Protein AF-0000000077383092 (afdb_homodimer)

Radius of gyration: 32.09 Å; Cα contacts (8 Å, |Δi|>4): 635; chains: 2; bounding box: 60×98×141 Å

Solvent-accessible surface area (backbone atoms only — not comparable to full-atom values): 26564 Å² total; per-residue (Å²): 141,86,87,83,72,74,81,71,65,68,64,58,60,58,55,51,52,54,52,49,50,50,50,48,47,47,47,49,49,44,48,49,52,49,52,53,34,48,68,41,36,38,68,68,73,51,71,70,57,44,70,64,50,64,29,38,25,9,42,32,81,52,65,64,22,38,16,28,18,28,41,42,88,63,24,45,81,43,61,48,73,47,79,40,66,57,84,70,47,81,44,71,63,53,34,49,50,49,21,50,53,51,54,70,70,46,74,88,43,46,25,35,36,30,66,49,51,73,79,72,60,72,69,80,51,71,90,43,45,65,59,48,51,48,42,42,31,31,48,28,25,33,52,44,54,54,56,63,38,89,79,59,39,47,68,34,30,28,48,62,60,48,60,36,60,73,68,61,40,51,76,76,72,86,54,53,47,52,44,56,59,46,51,56,60,70,44,85,70,64,86,80,50,53,71,66,55,61,74,60,53,59,47,71,48,67,68,46,52,52,53,50,70,69,46,54,71,75,54,35,40,36,35,27,44,6,42,46,48,36,46,45,46,48,52,53,54,51,45,62,76,112,143,87,88,85,73,75,81,73,68,69,64,61,59,56,55,52,53,53,51,50,49,51,50,50,49,47,45,47,47,44,48,48,49,51,52,53,32,47,68,40,35,38,68,70,71,51,70,71,56,44,72,64,50,63,29,37,25,10,41,31,78,51,67,64,21,39,17,28,18,28,40,42,88,62,26,46,80,44,60,50,73,48,80,40,66,58,87,73,48,80,43,71,65,54,34,48,50,49,21,50,54,51,54,69,70,47,74,88,43,45,25,36,38,30,66,48,51,74,78,70,59,72,70,80,51,72,90,44,45,64,59,49,51,49,43,43,31,32,49,28,25,35,51,44,55,52,56,64,38,89,79,58,38,48,68,32,31,29,49,64,60,50,60,37,61,73,69,60,43,55,86,90,72,82,67,56,48,55,44,56,59,47,52,57,61,70,45,87,69,64,86,79,50,52,70,65,55,62,74,58,54,58,48,71,49,68,68,47,55,52,53,50,69,70,45,54,70,75,53,35,40,36,34,27,44,5,43,47,49,35,48,44,44,48,53,54,55,50,43,62,76,114

pLDDT: mean 81.03, std 20.82, range [25.39, 98.75]

Sequence (484 aa):
MLNCWCQLRRIHRTTQILNSEAAAKKKDTNTKKRNISNRLIFPVLTVPQKENVKSITAVDLRPIGMSWCKLEDGRVTNWNYESINIRALNDHMAILEKARSLVEKLPKSDAYVEEDRTLINKMTNPLYLGIYSRKIQVHSSVLTLICNQNPEPHYVFMKPLVVQQLYKIQVGGERSTTQKIVSQFLEEDDSRLSEIVRKTKPCFDECLVENYLKQKHEVRETMSTALLVALTFSNEILGDNSMLNCWCQLRRIHRTTQILNSEAAAKKKDTNTKKRNISNRLIFPVLTVPQKENVKSITAVDLRPIGMSWCKLEDGRVTNWNYESINIRALNDHMAILEKARSLVEKLPKSDAYVEEDRTLINKMTNPLYLGIYSRKIQVHSSVLTLICNQNPEPHYVFMKPLVVQQLYKIQVGGERSTTQKIVSQFLEEDDSRLSEIVRKTKPCFDECLVENYLKQKHEVRETMSTALLVALTFSNEILGDNS

Secondary structure (DSSP, 8-state):
-----GGGTTHHHHHHHHHHHHHHHHHHHHHHHHHHHHTTEES---HHHHHT--EEEEEEEETTEEEEEEEETTEEEEEEEEE--GGG--SHHHHHHHHHHHHHHSPP-SEEEEE--TTTT----GGGHHHHHHHHHHHHHHHHHHHTSSSPPEEEEEPTTHHHHHTT--SSSS---HHHHHHHHH-S-GGG--HHHHHHPPEE-HHHHHHHHHS-HHHHHHHHHHHHHHHHIIIIIIGGG-/-----GGGGGHHHHHHHHHHHHHHHHHHHHHHHHHHHHHTEES---HHHHHT--EEEEEEEETTEEEEEEEETTEEEEEEEEE--GGG--SHHHHHHHHHHHHHHSPP-SEEEEE--TTTT----GGGHHHHHHHHHHHHHHHHHHHTSSSPPEEEEEPTTHHHHHTT--SSSS---HHHHHHHHH-S-GGG--HHHHHHPPEE-HHHHHHHHHS-HHHHHHHHHHHHHHHHIIIIIIGGG-

Foldseek 3Di:
DDDPPPDPPPVPVVVVVVVVVCVVVLVVVLVVLQVVLQVFKPPGDDLVLLVPWFKEKEWFFDLQWIWIWIDGPLATPDTDIDGDPLVVQPDLVSLLVVLVVVLVPGDDGQEYEYEDCVVVPPPPDPVCVSSVVSSVSSVVSNVVVQCPDVVGHHYMYGYPCLLCVQQVQPCPDPRNALLNLVVQLVDPDCPPDDPSSVVQRGHYDPVNVVNLVPDDPVRNRRSSNNVSRRSCCCCSNSVSPD/DDDPPPDPPPPPVVVVVVVVVVVVVLVVVLVVLQVVLQVFKPPGDDLVLLVPWFKEKEWFFDLQWIWIWIDGPLATPDTDIDGDPLVPQPDLVSLLVVLVVVLVPTDDGQEYEYEDCVVVPPPPDPVCVSSVVSSVSSVVSNVVVQCPDVVGHHYMYGYPCLLCVQQVQDDDPPRPALLVLVVQLVDPDCPPDDPSSVVQRGHYDPVNVVVLVPDDPVRNRRSSNNVSRRSCCCCSNSVSPD

InterPro domains:
  IPR039150 Transcription elongation factor, mitochondrial [PTHR21053] (14-237)

Nearest PDB structures (foldseek):
  5ola-assembly2_C  TM=8.043E-01  e=2.186E-11  Homo sapiens
  3r1x-assembly1_A  TM=5.993E-01  e=1.971E+00  Klebsiella pneumoniae subsp. pneumoniae MGH 78578
  5fow-assembly2_C  TM=3.623E-01  e=5.519E-01  Pyrococcus furiosus DSM 3638
  4b3d-assembly1_A  TM=4.049E-01  e=2.213E+00  Pyrococcus furiosus
  5quu-assembly1_A  TM=3.510E-01  e=1.860E+00  Pyrococcus furiosus

Structure (mmCIF, N/CA/C/O backbone):
data_AF-0000000077383092-model_v1
#
loop_
_entity.id
_entity.type
_entity.pdbx_description
1 polymer 'Uncharacterized protein'
#
loop_
_atom_site.group_PDB
_atom_site.id
_atom_site.type_symbol
_atom_site.label_atom_id
_atom_site.label_alt_id
_atom_site.label_comp_id
_atom_site.label_asym_id
_atom_site.label_entity_id
_atom_site.label_seq_id
_atom_site.pdbx_PDB_ins_code
_atom_site.Cartn_x
_atom_site.Cartn_y
_atom_site.Cartn_z
_atom_site.occupancy
_atom_site.B_iso_or_equiv
_atom_site.auth_seq_id
_atom_site.auth_comp_id
_atom_site.auth_asym_id
_atom_site.auth_atom_id
_atom_site.pdbx_PDB_model_num
ATOM 1 N N . MET A 1 1 ? 38.312 -51.562 -64.188 1 26.77 1 MET A N 1
ATOM 2 C CA . MET A 1 1 ? 38.188 -51.219 -62.75 1 26.77 1 MET A CA 1
ATOM 3 C C . MET A 1 1 ? 38.188 -49.688 -62.562 1 26.77 1 MET A C 1
ATOM 5 O O . MET A 1 1 ? 39.25 -49.094 -62.5 1 26.77 1 MET A O 1
ATOM 9 N N . LEU A 1 2 ? 37.156 -48.906 -63.188 1 29.28 2 LEU A N 1
ATOM 10 C CA . LEU A 1 2 ? 36.938 -47.469 -63.406 1 29.28 2 LEU A CA 1
ATOM 11 C C . LEU A 1 2 ? 36.625 -46.75 -62.094 1 29.28 2 LEU A C 1
ATOM 13 O O . LEU A 1 2 ? 36 -47.344 -61.219 1 29.28 2 LEU A O 1
ATOM 17 N N . ASN A 1 3 ? 37.25 -45.469 -61.781 1 27.47 3 ASN A N 1
ATOM 18 C CA . ASN A 1 3 ? 37.5 -44.469 -60.719 1 27.47 3 ASN A CA 1
ATOM 19 C C . ASN A 1 3 ? 36.219 -43.75 -60.312 1 27.47 3 ASN A C 1
ATOM 21 O O . ASN A 1 3 ? 35.719 -42.938 -61.094 1 27.47 3 ASN A O 1
ATOM 25 N N . CYS A 1 4 ? 35.188 -44.312 -59.594 1 27.47 4 CYS A N 1
ATOM 26 C CA . CYS A 1 4 ? 33.938 -43.875 -59.031 1 27.47 4 CYS A CA 1
ATOM 27 C C . CYS A 1 4 ? 34.156 -42.875 -57.906 1 27.47 4 CYS A C 1
ATOM 29 O O . CYS A 1 4 ? 33.531 -42.969 -56.844 1 27.47 4 CYS A O 1
ATOM 31 N N . TRP A 1 5 ? 35.312 -42.094 -57.812 1 26.25 5 TRP A N 1
ATOM 32 C CA . TRP A 1 5 ? 35.688 -41.312 -56.656 1 26.25 5 TRP A CA 1
ATOM 33 C C . TRP A 1 5 ? 34.844 -40.031 -56.562 1 26.25 5 TRP A C 1
ATOM 35 O O . TRP A 1 5 ? 34.719 -39.406 -55.5 1 26.25 5 TRP A O 1
ATOM 45 N N . CYS A 1 6 ? 34.281 -39.469 -57.625 1 25.98 6 CYS A N 1
ATOM 46 C CA . CYS A 1 6 ? 34.062 -38 -57.594 1 25.98 6 CYS A CA 1
ATOM 47 C C . CYS A 1 6 ? 32.812 -37.656 -56.781 1 25.98 6 CYS A C 1
ATOM 49 O O . CYS A 1 6 ? 32.562 -36.5 -56.5 1 25.98 6 CYS A O 1
ATOM 51 N N . GLN A 1 7 ? 31.75 -38.438 -56.625 1 28.2 7 GLN A N 1
ATOM 52 C CA . GLN A 1 7 ? 30.469 -37.812 -56.344 1 28.2 7 GLN A CA 1
ATOM 53 C C . GLN A 1 7 ? 30.328 -37.438 -54.875 1 28.2 7 GLN A C 1
ATOM 55 O O . GLN A 1 7 ? 29.219 -37.188 -54.406 1 28.2 7 GLN A O 1
ATOM 60 N N . LEU A 1 8 ? 31.375 -37.5 -54 1 30.17 8 LEU A N 1
ATOM 61 C CA . LEU A 1 8 ? 31.094 -37.375 -52.562 1 30.17 8 LEU A CA 1
ATOM 62 C C . LEU A 1 8 ? 30.984 -35.906 -52.188 1 30.17 8 LEU A C 1
ATOM 64 O O . LEU A 1 8 ? 30.688 -35.562 -51.031 1 30.17 8 LEU A O 1
ATOM 68 N N . ARG A 1 9 ? 31.312 -34.875 -53.031 1 28.14 9 ARG A N 1
ATOM 69 C CA . ARG A 1 9 ? 31.469 -33.531 -52.469 1 28.14 9 ARG A CA 1
ATOM 70 C C . ARG A 1 9 ? 30.109 -32.875 -52.281 1 28.14 9 ARG A C 1
ATOM 72 O O . ARG A 1 9 ? 30.016 -31.797 -51.688 1 28.14 9 ARG A O 1
ATOM 79 N N . ARG A 1 10 ? 29.125 -33.188 -53.062 1 32.41 10 ARG A N 1
ATOM 80 C CA . ARG A 1 10 ? 27.984 -32.281 -53.031 1 32.41 10 ARG A CA 1
ATOM 81 C C . ARG A 1 10 ? 27.172 -32.438 -51.75 1 32.41 10 ARG A C 1
ATOM 83 O O . ARG A 1 10 ? 26.188 -31.75 -51.531 1 32.41 10 ARG A O 1
ATOM 90 N N . ILE A 1 11 ? 27.438 -33.562 -51.094 1 32.38 11 ILE A N 1
ATOM 91 C CA . ILE A 1 11 ? 26.5 -33.812 -50 1 32.38 11 ILE A CA 1
ATOM 92 C C . ILE A 1 11 ? 26.812 -32.844 -48.844 1 32.38 11 ILE A C 1
ATOM 94 O O . ILE A 1 11 ? 25.969 -32.625 -47.969 1 32.38 11 ILE A O 1
ATOM 98 N N . HIS A 1 12 ? 28.016 -32.094 -48.906 1 31.7 12 HIS A N 1
ATOM 99 C CA . HIS A 1 12 ? 28.297 -31.359 -47.688 1 31.7 12 HIS A CA 1
ATOM 100 C C . HIS A 1 12 ? 27.578 -30 -47.688 1 31.7 12 HIS A C 1
ATOM 102 O O . HIS A 1 12 ? 27.391 -29.391 -46.656 1 31.7 12 HIS A O 1
ATOM 108 N N . ARG A 1 13 ? 27.297 -29.391 -48.875 1 38.56 13 ARG A N 1
ATOM 109 C CA . ARG A 1 13 ? 26.734 -28.047 -48.812 1 38.56 13 ARG A CA 1
ATOM 110 C C . ARG A 1 13 ? 25.281 -28.094 -48.344 1 38.56 13 ARG A C 1
ATOM 112 O O . ARG A 1 13 ? 24.75 -27.094 -47.844 1 38.56 13 ARG A O 1
ATOM 119 N N . THR A 1 14 ? 24.625 -29.156 -48.75 1 40.06 14 THR A N 1
ATOM 120 C CA . THR A 1 14 ? 23.219 -29.156 -48.406 1 40.06 14 THR A CA 1
ATOM 121 C C . THR A 1 14 ? 23.062 -29.328 -46.875 1 40.06 14 THR A C 1
ATOM 123 O O . THR A 1 14 ? 22.109 -28.797 -46.312 1 40.06 14 THR A O 1
ATOM 126 N N . THR A 1 15 ? 23.984 -29.984 -46.219 1 42.19 15 THR A N 1
ATOM 127 C CA . THR A 1 15 ? 23.812 -30.109 -44.781 1 42.19 15 THR A CA 1
ATOM 128 C C . THR A 1 15 ? 24.078 -28.797 -44.062 1 42.19 15 THR A C 1
ATOM 130 O O . THR A 1 15 ? 23.484 -28.484 -43.031 1 42.19 15 THR A O 1
ATOM 133 N N . GLN A 1 16 ? 24.969 -27.953 -44.688 1 46.59 16 GLN A N 1
ATOM 134 C CA . GLN A 1 16 ? 25.219 -26.672 -44.031 1 46.59 16 GLN A CA 1
ATOM 135 C C . GLN A 1 16 ? 24.016 -25.734 -44.188 1 46.59 16 GLN A C 1
ATOM 137 O O . GLN A 1 16 ? 23.75 -24.906 -43.312 1 46.59 16 GLN A O 1
ATOM 142 N N . ILE A 1 17 ? 23.375 -25.781 -45.344 1 47.28 17 ILE A N 1
ATOM 143 C CA . ILE A 1 17 ? 22.234 -24.891 -45.5 1 47.28 17 ILE A CA 1
ATOM 144 C C . ILE A 1 17 ? 21.094 -25.312 -44.594 1 47.28 17 ILE A C 1
ATOM 146 O O . ILE A 1 17 ? 20.406 -24.484 -44 1 47.28 17 ILE A O 1
ATOM 150 N N . LEU A 1 18 ? 20.891 -26.641 -44.406 1 45 18 LEU A N 1
ATOM 151 C CA . LEU A 1 18 ? 19.828 -27.078 -43.5 1 45 18 LEU A CA 1
ATOM 152 C C . LEU A 1 18 ? 20.141 -26.703 -42.062 1 45 18 LEU A C 1
ATOM 154 O O . LEU A 1 18 ? 19.25 -26.359 -41.281 1 45 18 LEU A O 1
ATOM 158 N N . ASN A 1 19 ? 21.422 -26.734 -41.688 1 47.66 19 ASN A N 1
ATOM 159 C CA . ASN A 1 19 ? 21.75 -26.344 -40.312 1 47.66 19 ASN A CA 1
ATOM 160 C C . ASN A 1 19 ? 21.641 -24.828 -40.125 1 47.66 19 ASN A C 1
ATOM 162 O O . ASN A 1 19 ? 21.266 -24.359 -39.062 1 47.66 19 ASN A O 1
ATOM 166 N N . SER A 1 20 ? 21.938 -24.062 -41.188 1 51.53 20 SER A N 1
ATOM 167 C CA . SER A 1 20 ? 21.781 -22.609 -41.031 1 51.53 20 SER A CA 1
ATOM 168 C C . SER A 1 20 ? 20.312 -22.203 -41 1 51.53 20 SER A C 1
ATOM 170 O O . SER A 1 20 ? 19.938 -21.266 -40.312 1 51.53 20 SER A O 1
ATOM 172 N N . GLU A 1 21 ? 19.453 -22.812 -41.781 1 49.59 21 GLU A N 1
ATOM 173 C CA . GLU A 1 21 ? 18.016 -22.5 -41.781 1 49.59 21 GLU A CA 1
ATOM 174 C C . GLU A 1 21 ? 17.359 -22.953 -40.469 1 49.59 21 GLU A C 1
ATOM 176 O O . GLU A 1 21 ? 16.469 -22.281 -39.969 1 49.59 21 GLU A O 1
ATOM 181 N N . ALA A 1 22 ? 17.719 -24.094 -39.906 1 47.78 22 ALA A N 1
ATOM 182 C CA . ALA A 1 22 ? 17.234 -24.547 -38.594 1 47.78 22 ALA A CA 1
ATOM 183 C C . ALA A 1 22 ? 17.703 -23.594 -37.5 1 47.78 22 ALA A C 1
ATOM 185 O O . ALA A 1 22 ? 16.953 -23.297 -36.562 1 47.78 22 ALA A O 1
ATOM 186 N N . ALA A 1 23 ? 18.922 -23.172 -37.562 1 48.5 23 ALA A N 1
ATOM 187 C CA . ALA A 1 23 ? 19.391 -22.172 -36.625 1 48.5 23 ALA A CA 1
ATOM 188 C C . ALA A 1 23 ? 18.672 -20.844 -36.812 1 48.5 23 ALA A C 1
ATOM 190 O O . ALA A 1 23 ? 18.359 -20.156 -35.844 1 48.5 23 ALA A O 1
ATOM 191 N N . ALA A 1 24 ? 18.5 -20.453 -38.094 1 45.69 24 ALA A N 1
ATOM 192 C CA . ALA A 1 24 ? 17.781 -19.234 -38.375 1 45.69 24 ALA A CA 1
ATOM 193 C C . ALA A 1 24 ? 16.312 -19.359 -37.969 1 45.69 24 ALA A C 1
ATOM 195 O O . ALA A 1 24 ? 15.727 -18.422 -37.406 1 45.69 24 ALA A O 1
ATOM 196 N N . LYS A 1 25 ? 15.727 -20.422 -38.219 1 47.22 25 LYS A N 1
ATOM 197 C CA . LYS A 1 25 ? 14.359 -20.672 -37.781 1 47.22 25 LYS A CA 1
ATOM 198 C C . LYS A 1 25 ? 14.273 -20.812 -36.281 1 47.22 25 LYS A C 1
ATOM 200 O O . LYS A 1 25 ? 13.281 -20.406 -35.656 1 47.22 25 LYS A O 1
ATOM 205 N N . LYS A 1 26 ? 15.242 -21.547 -35.656 1 44.91 26 LYS A N 1
ATOM 206 C CA . LYS A 1 26 ? 15.305 -21.578 -34.219 1 44.91 26 LYS A CA 1
ATOM 207 C C . LYS A 1 26 ? 15.523 -20.172 -33.625 1 44.91 26 LYS A C 1
ATOM 209 O O . LYS A 1 26 ? 14.961 -19.828 -32.594 1 44.91 26 LYS A O 1
ATOM 214 N N . LYS A 1 27 ? 16.328 -19.469 -34.312 1 51.41 27 LYS A N 1
ATOM 215 C CA . LYS A 1 27 ? 16.531 -18.094 -33.844 1 51.41 27 LYS A CA 1
ATOM 216 C C . LYS A 1 27 ? 15.242 -17.281 -34 1 51.41 27 LYS A C 1
ATOM 218 O O . LYS A 1 27 ? 14.891 -16.5 -33.125 1 51.41 27 LYS A O 1
ATOM 223 N N . ASP A 1 28 ? 14.625 -17.406 -35.094 1 50.09 28 ASP A N 1
ATOM 224 C CA . ASP A 1 28 ? 13.375 -16.688 -35.344 1 50.09 28 ASP A CA 1
ATOM 225 C C . ASP A 1 28 ? 12.266 -17.188 -34.406 1 50.09 28 ASP A C 1
ATOM 227 O O . ASP A 1 28 ? 11.461 -16.375 -33.938 1 50.09 28 ASP A O 1
ATOM 231 N N . THR A 1 29 ? 12.109 -18.453 -34.219 1 47.56 29 THR A N 1
ATOM 232 C CA . THR A 1 29 ? 11.102 -18.984 -33.312 1 47.56 29 THR A CA 1
ATOM 233 C C . THR A 1 29 ? 11.422 -18.609 -31.875 1 47.56 29 THR A C 1
ATOM 235 O O . THR A 1 29 ? 10.523 -18.297 -31.094 1 47.56 29 THR A O 1
ATOM 238 N N . ASN A 1 30 ? 12.641 -18.734 -31.578 1 51.12 30 ASN A N 1
ATOM 239 C CA . ASN A 1 30 ? 13.07 -18.344 -30.234 1 51.12 30 ASN A CA 1
ATOM 240 C C . ASN A 1 30 ? 12.828 -16.844 -29.984 1 51.12 30 ASN A C 1
ATOM 242 O O . ASN A 1 30 ? 12.43 -16.453 -28.891 1 51.12 30 ASN A O 1
ATOM 246 N N . THR A 1 31 ? 13.219 -16.172 -31.109 1 51.03 31 THR A N 1
ATOM 247 C CA . THR A 1 31 ? 12.977 -14.727 -31.016 1 51.03 31 THR A CA 1
ATOM 248 C C . THR A 1 31 ? 11.484 -14.445 -30.875 1 51.03 31 THR A C 1
ATOM 250 O O . THR A 1 31 ? 11.078 -13.57 -30.109 1 51.03 31 THR A O 1
ATOM 253 N N . LYS A 1 32 ? 10.75 -15.18 -31.688 1 49.38 32 LYS A N 1
ATOM 254 C CA . LYS A 1 32 ? 9.305 -14.969 -31.625 1 49.38 32 LYS A CA 1
ATOM 255 C C . LYS A 1 32 ? 8.742 -15.383 -30.281 1 49.38 32 LYS A C 1
ATOM 257 O O . LYS A 1 32 ? 7.891 -14.688 -29.719 1 49.38 32 LYS A O 1
ATOM 262 N N . LYS A 1 33 ? 9.102 -16.531 -29.812 1 54.06 33 LYS A N 1
ATOM 263 C CA . LYS A 1 33 ? 8.664 -16.984 -28.484 1 54.06 33 LYS A CA 1
ATOM 264 C C . LYS A 1 33 ? 9.117 -16.031 -27.391 1 54.06 33 LYS A C 1
ATOM 266 O O . LYS A 1 33 ? 8.359 -15.734 -26.469 1 54.06 33 LYS A O 1
ATOM 271 N N . ARG A 1 34 ? 10.312 -15.484 -27.625 1 55.12 34 ARG A N 1
ATOM 272 C CA . ARG A 1 34 ? 10.844 -14.516 -26.688 1 55.12 34 ARG A CA 1
ATOM 273 C C . ARG A 1 34 ? 9.977 -13.258 -26.641 1 55.12 34 ARG A C 1
ATOM 275 O O . ARG A 1 34 ? 9.734 -12.703 -25.562 1 55.12 34 ARG A O 1
ATOM 282 N N . ASN A 1 35 ? 9.539 -12.914 -27.734 1 59.06 35 ASN A N 1
ATOM 283 C CA . ASN A 1 35 ? 8.727 -11.711 -27.828 1 59.06 35 ASN A CA 1
ATOM 284 C C . ASN A 1 35 ? 7.367 -11.891 -27.172 1 59.06 35 ASN A C 1
ATOM 286 O O . ASN A 1 35 ? 6.867 -10.984 -26.5 1 59.06 35 ASN A O 1
ATOM 290 N N . ILE A 1 36 ? 6.895 -13.094 -27.25 1 59.22 36 ILE A N 1
ATOM 291 C CA . ILE A 1 36 ? 5.566 -13.344 -26.703 1 59.22 36 ILE A CA 1
ATOM 292 C C . ILE A 1 36 ? 5.641 -13.375 -25.172 1 59.22 36 ILE A C 1
ATOM 294 O O . ILE A 1 36 ? 4.781 -12.812 -24.484 1 59.22 36 ILE A O 1
ATOM 298 N N . SER A 1 37 ? 6.773 -13.914 -24.75 1 67.31 37 SER A N 1
ATOM 299 C CA . SER A 1 37 ? 6.938 -14.047 -23.312 1 67.31 37 SER A CA 1
ATOM 300 C C . SER A 1 37 ? 7.055 -12.688 -22.625 1 67.31 37 SER A C 1
ATOM 302 O O . SER A 1 37 ? 6.477 -12.461 -21.562 1 67.31 37 SER A O 1
ATOM 304 N N . ASN A 1 38 ? 7.648 -11.82 -23.328 1 71.94 38 ASN A N 1
ATOM 305 C CA . ASN A 1 38 ? 7.863 -10.5 -22.75 1 71.94 38 ASN A CA 1
ATOM 306 C C . ASN A 1 38 ? 6.574 -9.688 -22.703 1 71.94 38 ASN A C 1
ATOM 308 O O . ASN A 1 38 ? 6.449 -8.75 -21.906 1 71.94 38 ASN A O 1
ATOM 312 N N . ARG A 1 39 ? 5.691 -10.164 -23.422 1 81.75 39 ARG A N 1
ATOM 313 C CA . ARG A 1 39 ? 4.43 -9.43 -23.469 1 81.75 39 ARG A CA 1
ATOM 314 C C . ARG A 1 39 ? 3.486 -9.891 -22.359 1 81.75 39 ARG A C 1
ATOM 316 O O . ARG A 1 39 ? 2.473 -9.242 -22.094 1 81.75 39 ARG A O 1
ATOM 323 N N . LEU A 1 40 ? 3.883 -10.867 -21.734 1 89.69 40 LEU A N 1
ATOM 324 C CA . LEU A 1 40 ? 2.959 -11.492 -20.781 1 89.69 40 LEU A CA 1
ATOM 325 C C . LEU A 1 40 ? 3.205 -10.992 -19.375 1 89.69 40 LEU A C 1
ATOM 327 O O . LEU A 1 40 ? 2.396 -11.234 -18.469 1 89.69 40 LEU A O 1
ATOM 331 N N . ILE A 1 41 ? 4.371 -10.273 -19.312 1 92.56 41 ILE A N 1
ATOM 332 C CA . ILE A 1 41 ? 4.707 -9.891 -17.938 1 92.56 41 ILE A CA 1
ATOM 333 C C . ILE A 1 41 ? 5.09 -8.414 -17.891 1 92.56 41 ILE A C 1
ATOM 335 O O . ILE A 1 41 ? 5.457 -7.832 -18.922 1 92.56 41 ILE A O 1
ATOM 339 N N . PHE A 1 42 ? 4.969 -7.898 -16.688 1 91.69 42 PHE A N 1
ATOM 340 C CA . PHE A 1 42 ? 5.449 -6.551 -16.406 1 91.69 42 PHE A CA 1
ATOM 341 C C . PHE A 1 42 ? 5.977 -6.457 -14.977 1 91.69 42 PHE A C 1
ATOM 343 O O . PHE A 1 42 ? 5.344 -6.945 -14.039 1 91.69 42 PHE A O 1
ATOM 350 N N . PRO A 1 43 ? 7.07 -5.746 -14.891 1 93.12 43 PRO A N 1
ATOM 351 C CA . PRO A 1 43 ? 8.031 -5.27 -15.883 1 93.12 43 PRO A CA 1
ATOM 352 C C . PRO A 1 43 ? 8.688 -6.406 -16.672 1 93.12 43 PRO A C 1
ATOM 354 O O . PRO A 1 43 ? 8.672 -7.555 -16.219 1 93.12 43 PRO A O 1
ATOM 357 N N . VAL A 1 44 ? 9.234 -6.086 -17.781 1 92.19 44 VAL A N 1
ATOM 358 C CA . VAL A 1 44 ? 9.914 -7.074 -18.609 1 92.19 44 VAL A CA 1
ATOM 359 C C . VAL A 1 44 ? 11.266 -7.422 -18 1 92.19 44 VAL A C 1
ATOM 361 O O . VAL A 1 44 ? 11.93 -6.559 -17.422 1 92.19 44 VAL A O 1
ATOM 364 N N . LEU A 1 45 ? 11.609 -8.68 -18.188 1 93.12 45 LEU A N 1
ATOM 365 C CA . LEU A 1 45 ? 12.922 -9.133 -17.719 1 93.12 45 LEU A CA 1
ATOM 366 C C . LEU A 1 45 ? 13.867 -9.336 -18.891 1 93.12 45 LEU A C 1
ATOM 368 O O . LEU A 1 45 ? 13.492 -9.93 -19.906 1 93.12 45 LEU A O 1
ATOM 372 N N . THR A 1 46 ? 15.07 -8.859 -18.688 1 91.19 46 THR A N 1
ATOM 373 C CA . THR A 1 46 ? 16.109 -9.125 -19.688 1 91.19 46 THR A CA 1
ATOM 374 C C . THR A 1 46 ? 16.562 -10.578 -19.609 1 91.19 46 THR A C 1
ATOM 376 O O . THR A 1 46 ? 16.281 -11.273 -18.625 1 91.19 46 THR A O 1
ATOM 379 N N . VAL A 1 47 ? 17.281 -10.961 -20.641 1 89.44 47 VAL A N 1
ATOM 380 C CA . VAL A 1 47 ? 17.766 -12.336 -20.703 1 89.44 47 VAL A CA 1
ATOM 381 C C . VAL A 1 47 ? 18.688 -12.625 -19.516 1 89.44 47 VAL A C 1
ATOM 383 O O . VAL A 1 47 ? 18.5 -13.617 -18.812 1 89.44 47 VAL A O 1
ATOM 386 N N . PRO A 1 48 ? 19.594 -11.742 -19.188 1 91.62 48 PRO A N 1
ATOM 387 C CA . PRO A 1 48 ? 20.438 -12.008 -18.031 1 91.62 48 PRO A CA 1
ATOM 388 C C . PRO A 1 48 ? 19.641 -12.078 -16.719 1 91.62 48 PRO A C 1
ATOM 390 O O . PRO A 1 48 ? 19.984 -12.867 -15.836 1 91.62 48 PRO A O 1
ATOM 393 N N . GLN A 1 49 ? 18.609 -11.281 -16.641 1 93 49 GLN A N 1
ATOM 394 C CA . GLN A 1 49 ? 17.781 -11.305 -15.453 1 93 49 GLN A CA 1
ATOM 395 C C . GLN A 1 49 ? 17.047 -12.641 -15.312 1 93 49 GLN A C 1
ATOM 397 O O . GLN A 1 49 ? 16.953 -13.195 -14.219 1 93 49 GLN A O 1
ATOM 402 N N . LYS A 1 50 ? 16.547 -13.055 -16.406 1 92.94 50 LYS A N 1
ATOM 403 C CA . LYS A 1 50 ? 15.844 -14.328 -16.422 1 92.94 50 LYS A CA 1
ATOM 404 C C . LYS A 1 50 ? 16.766 -15.477 -16.016 1 92.94 50 LYS A C 1
ATOM 406 O O . LYS A 1 50 ? 16.391 -16.359 -15.242 1 92.94 50 LYS A O 1
ATOM 411 N N . GLU A 1 51 ? 17.953 -15.422 -16.5 1 91.81 51 GLU A N 1
ATOM 412 C CA . GLU A 1 51 ? 18.922 -16.484 -16.266 1 91.81 51 GLU A CA 1
ATOM 413 C C . GLU A 1 51 ? 19.359 -16.531 -14.812 1 91.81 51 GLU A C 1
ATOM 415 O O . GLU A 1 51 ? 19.75 -17.578 -14.305 1 91.81 51 GLU A O 1
ATOM 420 N N . ASN A 1 52 ? 19.172 -15.477 -14.156 1 92.69 52 ASN A N 1
ATOM 421 C CA . ASN A 1 52 ? 19.625 -15.383 -12.773 1 92.69 52 ASN A CA 1
ATOM 422 C C . ASN A 1 52 ? 18.547 -15.781 -11.789 1 92.69 52 ASN A C 1
ATOM 424 O O . ASN A 1 52 ? 18.797 -15.891 -10.586 1 92.69 52 ASN A O 1
ATOM 428 N N . VAL A 1 53 ? 17.375 -16.047 -12.305 1 95.56 53 VAL A N 1
ATOM 429 C CA . VAL A 1 53 ? 16.281 -16.453 -11.43 1 95.56 53 VAL A CA 1
ATOM 430 C C . VAL A 1 53 ? 16.328 -17.953 -11.188 1 95.56 53 VAL A C 1
ATOM 432 O O . VAL A 1 53 ? 16.094 -18.75 -12.102 1 95.56 53 VAL A O 1
ATOM 435 N N . LYS A 1 54 ? 16.547 -18.281 -9.977 1 94.44 54 LYS A N 1
ATOM 436 C CA . LYS A 1 54 ? 16.656 -19.688 -9.625 1 94.44 54 LYS A CA 1
ATOM 437 C C . LYS A 1 54 ? 15.469 -20.141 -8.781 1 94.44 54 LYS A C 1
ATOM 439 O O . LYS A 1 54 ? 15.18 -21.328 -8.695 1 94.44 54 LYS A O 1
ATOM 444 N N . SER A 1 55 ? 14.898 -19.188 -8.109 1 96.81 55 SER A N 1
ATOM 445 C CA . SER A 1 55 ? 13.75 -19.484 -7.258 1 96.81 55 SER A CA 1
ATOM 446 C C . SER A 1 55 ? 12.617 -18.484 -7.496 1 96.81 55 SER A C 1
ATOM 448 O O . SER A 1 55 ? 12.859 -17.297 -7.703 1 96.81 55 SER A O 1
ATOM 450 N N . ILE A 1 56 ? 11.375 -19.078 -7.496 1 97.88 56 ILE A N 1
ATOM 451 C CA . ILE A 1 56 ? 10.188 -18.266 -7.781 1 97.88 56 ILE A CA 1
ATOM 452 C C . ILE A 1 56 ? 9.164 -18.453 -6.66 1 97.88 56 ILE A C 1
ATOM 454 O O . ILE A 1 56 ? 8.906 -19.562 -6.219 1 97.88 56 ILE A O 1
ATOM 458 N N . THR A 1 57 ? 8.656 -17.391 -6.188 1 98.69 57 THR A N 1
ATOM 459 C CA . THR A 1 57 ? 7.492 -17.438 -5.312 1 98.69 57 THR A CA 1
ATOM 460 C C . THR A 1 57 ? 6.312 -16.703 -5.949 1 98.69 57 THR A C 1
ATOM 462 O O . THR A 1 57 ? 6.363 -15.492 -6.148 1 98.69 57 THR A O 1
ATOM 465 N N . ALA A 1 58 ? 5.305 -17.453 -6.324 1 98.56 58 ALA A N 1
ATOM 466 C CA . ALA A 1 58 ? 4.074 -16.844 -6.816 1 98.56 58 ALA A CA 1
ATOM 467 C C . ALA A 1 58 ? 3.119 -16.531 -5.668 1 98.56 58 ALA A C 1
ATOM 469 O O . ALA A 1 58 ? 3.021 -17.297 -4.707 1 98.56 58 ALA A O 1
ATOM 470 N N . VAL A 1 59 ? 2.445 -15.445 -5.82 1 98.31 59 VAL A N 1
ATOM 471 C CA . VAL A 1 59 ? 1.537 -15.016 -4.762 1 98.31 59 VAL A CA 1
ATOM 472 C C . VAL A 1 59 ? 0.157 -14.727 -5.352 1 98.31 59 VAL A C 1
ATOM 474 O O . VAL A 1 59 ? 0.043 -14.289 -6.496 1 98.31 59 VAL A O 1
ATOM 477 N N . ASP A 1 60 ? -0.872 -15.062 -4.602 1 96.44 60 ASP A N 1
ATOM 478 C CA . ASP A 1 60 ? -2.26 -14.711 -4.883 1 96.44 60 ASP A CA 1
ATOM 479 C C . ASP A 1 60 ? -2.939 -14.117 -3.652 1 96.44 60 ASP A C 1
ATOM 481 O O . ASP A 1 60 ? -3.289 -14.844 -2.719 1 96.44 60 ASP A O 1
ATOM 485 N N . LEU A 1 61 ? -3.141 -12.828 -3.703 1 96.06 61 LEU A N 1
ATOM 486 C CA . LEU A 1 61 ? -3.746 -12.125 -2.576 1 96.06 61 LEU A CA 1
ATOM 487 C C . LEU A 1 61 ? -5.207 -11.805 -2.863 1 96.06 61 LEU A C 1
ATOM 489 O O . LEU A 1 61 ? -5.52 -11.133 -3.854 1 96.06 61 LEU A O 1
ATOM 493 N N . ARG A 1 62 ? -6.031 -12.258 -1.992 1 92.5 62 ARG A N 1
ATOM 494 C CA . ARG A 1 62 ? -7.469 -12.023 -2.033 1 92.5 62 ARG A CA 1
ATOM 495 C C . ARG A 1 62 ? -7.984 -11.531 -0.686 1 92.5 62 ARG A C 1
ATOM 497 O O . ARG A 1 62 ? -7.227 -11.461 0.285 1 92.5 62 ARG A O 1
ATOM 504 N N . PRO A 1 63 ? -9.227 -11.102 -0.637 1 91.38 63 PRO A N 1
ATOM 505 C CA . PRO A 1 63 ? -9.75 -10.586 0.631 1 91.38 63 PRO A CA 1
ATOM 506 C C . PRO A 1 63 ? -9.719 -11.633 1.746 1 91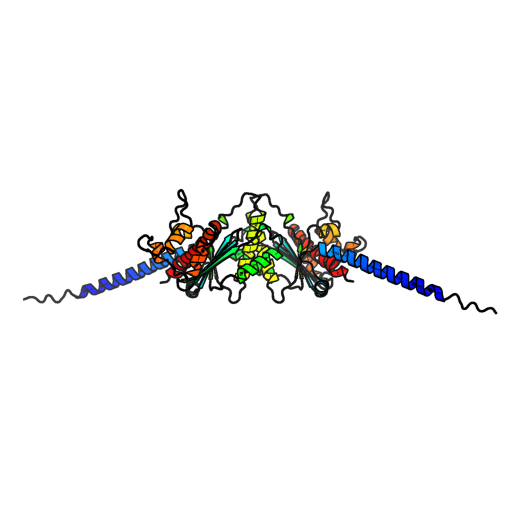.38 63 PRO A C 1
ATOM 508 O O . PRO A 1 63 ? -9.602 -11.281 2.922 1 91.38 63 PRO A O 1
ATOM 511 N N . ILE A 1 64 ? -9.758 -12.883 1.372 1 93.56 64 ILE A N 1
ATOM 512 C CA . ILE A 1 64 ? -9.844 -13.93 2.377 1 93.56 64 ILE A CA 1
ATOM 513 C C . ILE A 1 64 ? -8.453 -14.281 2.893 1 93.56 64 ILE A C 1
ATOM 515 O O . ILE A 1 64 ? -8.312 -14.953 3.918 1 93.56 64 ILE A O 1
ATOM 519 N N . GLY A 1 65 ? -7.441 -13.898 2.092 1 96.69 65 GLY A N 1
ATOM 520 C CA . GLY A 1 65 ? -6.086 -14.227 2.508 1 96.69 65 GLY A CA 1
ATOM 521 C C . GLY A 1 65 ? -5.102 -14.258 1.355 1 96.69 65 GLY A C 1
ATOM 522 O O . GLY A 1 65 ? -5.398 -13.773 0.263 1 96.69 65 GLY A O 1
ATOM 523 N N . MET A 1 66 ? -3.977 -14.758 1.701 1 98.06 66 MET A N 1
ATOM 524 C CA . MET A 1 66 ? -2.906 -14.828 0.711 1 98.06 66 MET A CA 1
ATOM 525 C C . MET A 1 66 ? -2.375 -16.25 0.583 1 98.06 66 MET A C 1
ATOM 527 O O . MET A 1 66 ? -2.031 -16.875 1.584 1 98.06 66 MET A O 1
ATOM 531 N N . SER A 1 67 ? -2.322 -16.75 -0.603 1 98.31 67 SER A N 1
ATOM 532 C CA . SER A 1 67 ? -1.68 -18.016 -0.927 1 98.31 67 SER A CA 1
ATOM 533 C C . SER A 1 67 ? -0.363 -17.797 -1.665 1 98.31 67 SER A C 1
ATOM 535 O O . SER A 1 67 ? -0.174 -16.781 -2.316 1 98.31 67 SER A O 1
ATOM 537 N N . TRP A 1 68 ? 0.499 -18.797 -1.508 1 98.75 68 TRP A N 1
ATOM 538 C CA . TRP A 1 68 ? 1.735 -18.703 -2.277 1 98.75 68 TRP A CA 1
ATOM 539 C C . TRP A 1 68 ? 2.26 -20.094 -2.635 1 98.75 68 TRP A C 1
ATOM 541 O O . TRP A 1 68 ? 1.831 -21.094 -2.053 1 98.75 68 TRP A O 1
ATOM 551 N N . CYS A 1 69 ? 3.09 -20.078 -3.617 1 98.56 69 CYS A N 1
ATOM 552 C CA . CYS A 1 69 ? 3.781 -21.297 -4.059 1 98.56 69 CYS A CA 1
ATOM 553 C C . CYS A 1 69 ? 5.223 -20.984 -4.449 1 98.56 69 CYS A C 1
ATOM 555 O O . CYS A 1 69 ? 5.469 -20.125 -5.301 1 98.56 69 CYS A O 1
ATOM 557 N N . LYS A 1 70 ? 6.082 -21.656 -3.805 1 98.62 70 LYS A N 1
ATOM 558 C CA . LYS A 1 70 ? 7.488 -21.5 -4.168 1 98.62 70 LYS A CA 1
ATOM 559 C C . LYS A 1 70 ? 7.945 -22.656 -5.066 1 98.62 70 LYS A C 1
ATOM 561 O O . LYS A 1 70 ? 7.742 -23.828 -4.734 1 98.62 70 LYS A O 1
ATOM 566 N N . LEU A 1 71 ? 8.531 -22.297 -6.117 1 97.19 71 LEU A N 1
ATOM 567 C CA . LEU A 1 71 ? 9.062 -23.25 -7.098 1 97.19 71 LEU A CA 1
ATOM 568 C C . LEU A 1 71 ? 10.57 -23.078 -7.238 1 97.19 71 LEU A C 1
ATOM 570 O O . LEU A 1 71 ? 11.062 -21.984 -7.469 1 97.19 71 LEU A O 1
ATOM 574 N N . GLU A 1 72 ? 11.25 -24.125 -7.012 1 94.25 72 GLU A N 1
ATOM 575 C CA . GLU A 1 72 ? 12.695 -24.172 -7.172 1 94.25 72 GLU A CA 1
ATOM 576 C C . GLU A 1 72 ? 13.125 -25.422 -7.945 1 94.25 72 GLU A C 1
ATOM 578 O O . GLU A 1 72 ? 12.891 -26.547 -7.496 1 94.25 72 GLU A O 1
ATOM 583 N N . ASP A 1 73 ? 13.797 -25.25 -9.102 1 88.25 73 ASP A N 1
ATOM 584 C CA . ASP A 1 73 ? 14.312 -26.359 -9.906 1 88.25 73 ASP A CA 1
ATOM 585 C C . ASP A 1 73 ? 13.219 -27.391 -10.18 1 88.25 73 ASP A C 1
ATOM 587 O O . ASP A 1 73 ? 13.406 -28.578 -9.922 1 88.25 73 ASP A O 1
ATOM 591 N N . GLY A 1 74 ? 12.039 -26.922 -10.508 1 89.06 74 GLY A N 1
ATOM 592 C CA . GLY A 1 74 ? 10.938 -27.797 -10.898 1 89.06 74 GLY A CA 1
ATOM 593 C C . GLY A 1 74 ? 10.242 -28.438 -9.711 1 89.06 74 GLY A C 1
ATOM 594 O O . GLY A 1 74 ? 9.352 -29.266 -9.891 1 89.06 74 GLY A O 1
ATOM 595 N N . ARG A 1 75 ? 10.602 -28 -8.516 1 95.06 75 ARG A N 1
ATOM 596 C CA . ARG A 1 75 ? 10.008 -28.562 -7.312 1 95.06 75 ARG A CA 1
ATOM 597 C C . ARG A 1 75 ? 9.273 -27.5 -6.504 1 95.06 75 ARG A C 1
ATOM 599 O O . ARG A 1 75 ? 9.773 -26.391 -6.336 1 95.06 75 ARG A O 1
ATOM 606 N N . VAL A 1 76 ? 8.117 -27.938 -6.039 1 97.19 76 VAL A N 1
ATOM 607 C CA . VAL A 1 76 ? 7.391 -27.094 -5.098 1 97.19 76 VAL A CA 1
ATOM 608 C C . VAL A 1 76 ? 7.938 -27.297 -3.688 1 97.19 76 VAL A C 1
ATOM 610 O O . VAL A 1 76 ? 7.816 -28.391 -3.121 1 97.19 76 VAL A O 1
ATOM 613 N N . THR A 1 77 ? 8.547 -26.234 -3.162 1 96.94 77 THR A N 1
ATOM 614 C CA . THR A 1 77 ? 9.203 -26.391 -1.869 1 96.94 77 THR A CA 1
ATOM 615 C C . THR A 1 77 ? 8.367 -25.766 -0.759 1 96.94 77 THR A C 1
ATOM 617 O O . THR A 1 77 ? 8.586 -26.047 0.423 1 96.94 77 THR A O 1
ATOM 620 N N . ASN A 1 78 ? 7.508 -24.922 -1.111 1 97.94 78 ASN A N 1
ATOM 621 C CA . ASN A 1 78 ? 6.57 -24.297 -0.183 1 97.94 78 ASN A CA 1
ATOM 622 C C . ASN A 1 78 ? 5.25 -23.953 -0.867 1 97.94 78 ASN A C 1
ATOM 624 O O . ASN A 1 78 ? 5.242 -23.422 -1.978 1 97.94 78 ASN A O 1
ATOM 628 N N . TRP A 1 79 ? 4.199 -24.344 -0.344 1 98.25 79 TRP A N 1
ATOM 629 C CA . TRP A 1 79 ? 2.842 -24.156 -0.844 1 98.25 79 TRP A CA 1
ATOM 630 C C . TRP A 1 79 ? 1.853 -24 0.307 1 98.25 79 TRP A C 1
ATOM 632 O O . TRP A 1 79 ? 1.48 -24.984 0.947 1 98.25 79 TRP A O 1
ATOM 642 N N . ASN A 1 80 ? 1.471 -22.719 0.52 1 98.06 80 ASN A N 1
ATOM 643 C CA . ASN A 1 80 ? 0.721 -22.484 1.75 1 98.06 80 ASN A CA 1
ATOM 644 C C . ASN A 1 80 ? -0.219 -21.297 1.614 1 98.06 80 ASN A C 1
ATOM 646 O O . ASN A 1 80 ? -0.34 -20.719 0.534 1 98.06 80 ASN A O 1
ATOM 650 N N . TYR A 1 81 ? -0.954 -21.062 2.691 1 98 81 TYR A N 1
ATOM 651 C CA . TYR A 1 81 ? -1.996 -20.047 2.777 1 98 81 TYR A CA 1
ATOM 652 C C . TYR A 1 81 ? -2.037 -19.422 4.164 1 98 81 TYR A C 1
ATOM 654 O O . TYR A 1 81 ? -1.765 -20.094 5.164 1 98 81 TYR A O 1
ATOM 662 N N . GLU A 1 82 ? -2.254 -18.125 4.156 1 98 82 GLU A N 1
ATOM 663 C CA . GLU A 1 82 ? -2.494 -17.391 5.395 1 98 82 GLU A CA 1
ATOM 664 C C . GLU A 1 82 ? -3.77 -16.562 5.309 1 98 82 GLU A C 1
ATOM 666 O O . GLU A 1 82 ? -3.924 -15.75 4.395 1 98 82 GLU A O 1
ATOM 671 N N . SER A 1 83 ? -4.645 -16.781 6.266 1 97.38 83 SER A N 1
ATOM 672 C CA . SER A 1 83 ? -5.922 -16.078 6.277 1 97.38 83 SER A CA 1
ATOM 673 C C . SER A 1 83 ? -5.746 -14.617 6.695 1 97.38 83 SER A C 1
ATOM 675 O O . SER A 1 83 ? -4.82 -14.289 7.438 1 97.38 83 SER A O 1
ATOM 677 N N . ILE A 1 84 ? -6.613 -13.789 6.133 1 96.88 84 ILE A N 1
ATOM 678 C CA . ILE A 1 84 ? -6.699 -12.383 6.523 1 96.88 84 ILE A CA 1
ATOM 679 C C . ILE A 1 84 ? -8.133 -12.055 6.949 1 96.88 84 ILE A C 1
ATOM 681 O O . ILE A 1 84 ? -9.078 -12.273 6.191 1 96.88 84 ILE A O 1
ATOM 685 N N . ASN A 1 85 ? -8.305 -11.609 8.133 1 94.81 85 ASN A N 1
ATOM 686 C CA . ASN A 1 85 ? -9.57 -11.008 8.508 1 94.81 85 ASN A CA 1
ATOM 687 C C . ASN A 1 85 ? -9.633 -9.531 8.117 1 94.81 85 ASN A C 1
ATOM 689 O O . ASN A 1 85 ? -9.414 -8.656 8.953 1 94.81 85 ASN A O 1
ATOM 693 N N . ILE A 1 86 ? -9.977 -9.344 6.902 1 92.38 86 ILE A N 1
ATOM 694 C CA . ILE A 1 86 ? -9.867 -8.031 6.289 1 92.38 86 ILE A CA 1
ATOM 695 C C . ILE A 1 86 ? -10.812 -7.055 6.988 1 92.38 86 ILE A C 1
ATOM 697 O O . ILE A 1 86 ? -10.523 -5.859 7.082 1 92.38 86 ILE A O 1
ATOM 701 N N . ARG A 1 87 ? -11.906 -7.523 7.512 1 89.31 87 ARG A N 1
ATOM 702 C CA . ARG A 1 87 ? -12.883 -6.676 8.188 1 89.31 87 ARG A CA 1
ATOM 703 C C . ARG A 1 87 ? -12.352 -6.199 9.539 1 89.31 87 ARG A C 1
ATOM 705 O O . ARG A 1 87 ? -12.734 -5.137 10.023 1 89.31 87 ARG A O 1
ATOM 712 N N . ALA A 1 88 ? -11.492 -6.977 10.031 1 91.56 88 ALA A N 1
ATOM 713 C CA . ALA A 1 88 ? -10.945 -6.648 11.344 1 91.56 88 ALA A CA 1
ATOM 714 C C . ALA A 1 88 ? -9.797 -5.645 11.219 1 91.56 88 ALA A C 1
ATOM 716 O O . ALA A 1 88 ? -9.375 -5.059 12.219 1 91.56 88 ALA A O 1
ATOM 717 N N . LEU A 1 89 ? -9.305 -5.398 10.031 1 92.62 89 LEU A N 1
ATOM 718 C CA . LEU A 1 89 ? -8.234 -4.43 9.812 1 92.62 89 LEU A CA 1
ATOM 719 C C . LEU A 1 89 ? -8.789 -3.012 9.742 1 92.62 89 LEU A C 1
ATOM 721 O O . LEU A 1 89 ? -9.008 -2.48 8.648 1 92.62 89 LEU A O 1
ATOM 725 N N . ASN A 1 90 ? -8.859 -2.395 10.875 1 85.31 90 ASN A N 1
ATOM 726 C CA . ASN A 1 90 ? -9.656 -1.176 10.969 1 85.31 90 ASN A CA 1
ATOM 727 C C . ASN A 1 90 ? -8.789 0.074 10.875 1 85.31 90 ASN A C 1
ATOM 729 O O . ASN A 1 90 ? -9.297 1.195 10.891 1 85.31 90 ASN A O 1
ATOM 733 N N . ASP A 1 91 ? -7.504 -0.149 10.844 1 88.38 91 ASP A N 1
ATOM 734 C CA . ASP A 1 91 ? -6.652 1.029 10.719 1 88.38 91 ASP A CA 1
ATOM 735 C C . ASP A 1 91 ? -5.398 0.716 9.906 1 88.38 91 ASP A C 1
ATOM 737 O O . ASP A 1 91 ? -5.07 -0.452 9.688 1 88.38 91 ASP A O 1
ATOM 741 N N . HIS A 1 92 ? -4.715 1.744 9.602 1 93.06 92 HIS A N 1
ATOM 742 C CA . HIS A 1 92 ? -3.566 1.67 8.703 1 93.06 92 HIS A CA 1
ATOM 743 C C . HIS A 1 92 ? -2.436 0.859 9.328 1 93.06 92 HIS A C 1
ATOM 745 O O . HIS A 1 92 ? -1.737 0.122 8.625 1 93.06 92 HIS A O 1
ATOM 751 N N . MET A 1 93 ? -2.291 1.003 10.617 1 93.75 93 MET A N 1
ATOM 752 C CA . MET A 1 93 ? -1.191 0.304 11.281 1 93.75 93 MET A CA 1
ATOM 753 C C . MET A 1 93 ? -1.476 -1.191 11.375 1 93.75 93 MET A C 1
ATOM 755 O O . MET A 1 93 ? -0.567 -2.01 11.219 1 93.75 93 MET A O 1
ATOM 759 N N . ALA A 1 94 ? -2.688 -1.505 11.656 1 95.38 94 ALA A N 1
ATOM 760 C CA . ALA A 1 94 ? -3.078 -2.912 11.664 1 95.38 94 ALA A CA 1
ATOM 761 C C . ALA A 1 94 ? -2.844 -3.557 10.305 1 95.38 94 ALA A C 1
ATOM 763 O O . ALA A 1 94 ? -2.391 -4.699 10.219 1 95.38 94 ALA A O 1
ATOM 764 N N . ILE A 1 95 ? -3.162 -2.822 9.297 1 97.06 95 ILE A N 1
ATOM 765 C CA . ILE A 1 95 ? -2.975 -3.305 7.938 1 97.06 95 ILE A CA 1
ATOM 766 C C . ILE A 1 95 ? -1.486 -3.518 7.664 1 97.06 95 ILE A C 1
ATOM 768 O O . ILE A 1 95 ? -1.088 -4.559 7.141 1 97.06 95 ILE A O 1
ATOM 772 N N . LEU A 1 96 ? -0.729 -2.574 8.008 1 97.5 96 LEU A N 1
ATOM 773 C CA . LEU A 1 96 ? 0.714 -2.68 7.82 1 97.5 96 LEU A CA 1
ATOM 774 C C . LEU A 1 96 ? 1.276 -3.869 8.594 1 97.5 96 LEU A C 1
ATOM 776 O O . LEU A 1 96 ? 2.117 -4.609 8.078 1 97.5 96 LEU A O 1
ATOM 780 N N . GLU A 1 97 ? 0.823 -4.086 9.766 1 97.19 97 GLU A N 1
ATOM 781 C CA . GLU A 1 97 ? 1.293 -5.207 10.57 1 97.19 97 GLU A CA 1
ATOM 782 C C . GLU A 1 97 ? 0.905 -6.543 9.938 1 97.19 97 GLU A C 1
ATOM 784 O O . GLU A 1 97 ? 1.682 -7.496 9.961 1 97.19 97 GLU A O 1
ATOM 789 N N . LYS A 1 98 ? -0.227 -6.555 9.469 1 98.12 98 LYS A N 1
ATOM 790 C CA . LYS A 1 98 ? -0.636 -7.77 8.766 1 98.12 98 LYS A CA 1
ATOM 791 C C . LYS A 1 98 ? 0.241 -8.023 7.547 1 98.12 98 LYS A C 1
ATOM 793 O O . LYS A 1 98 ? 0.642 -9.164 7.289 1 98.12 98 LYS A O 1
ATOM 798 N N . ALA A 1 99 ? 0.492 -6.973 6.789 1 98.44 99 ALA A N 1
ATOM 799 C CA . ALA A 1 99 ? 1.381 -7.105 5.641 1 98.44 99 ALA A CA 1
ATOM 800 C C . ALA A 1 99 ? 2.752 -7.625 6.062 1 98.44 99 ALA A C 1
ATOM 802 O O . ALA A 1 99 ? 3.326 -8.492 5.398 1 98.44 99 ALA A O 1
ATOM 803 N N . ARG A 1 100 ? 3.24 -7.082 7.152 1 98 100 ARG A N 1
ATOM 804 C CA . ARG A 1 100 ? 4.527 -7.535 7.668 1 98 100 ARG A CA 1
ATOM 805 C C . ARG A 1 100 ? 4.488 -9.023 8.008 1 98 100 ARG A C 1
ATOM 807 O O . ARG A 1 100 ? 5.414 -9.766 7.664 1 98 100 ARG A O 1
ATOM 814 N N . SER A 1 101 ? 3.453 -9.391 8.656 1 98.06 101 SER A N 1
ATOM 815 C CA . SER A 1 101 ? 3.295 -10.789 9.039 1 98.06 101 SER A CA 1
ATOM 816 C C . SER A 1 101 ? 3.229 -11.688 7.809 1 98.06 101 SER A C 1
ATOM 818 O O . SER A 1 101 ? 3.805 -12.781 7.801 1 98.06 101 SER A O 1
ATOM 820 N N . LEU A 1 102 ? 2.559 -11.297 6.824 1 98.38 102 LEU A N 1
ATOM 821 C CA . LEU A 1 102 ? 2.455 -12.062 5.586 1 98.38 102 LEU A CA 1
ATOM 822 C C . LEU A 1 102 ? 3.82 -12.219 4.93 1 98.38 102 LEU A C 1
ATOM 824 O O . LEU A 1 102 ? 4.191 -13.328 4.52 1 98.38 102 LEU A O 1
ATOM 828 N N . VAL A 1 103 ? 4.547 -11.141 4.836 1 98.31 103 VAL A N 1
ATOM 829 C CA . VAL A 1 103 ? 5.84 -11.148 4.164 1 98.31 103 VAL A CA 1
ATOM 830 C C . VAL A 1 103 ? 6.824 -12.016 4.949 1 98.31 103 VAL A C 1
ATOM 832 O O . VAL A 1 103 ? 7.68 -12.688 4.363 1 98.31 103 VAL A O 1
ATOM 835 N N . GLU A 1 104 ? 6.688 -11.984 6.242 1 97.62 104 GLU A N 1
ATOM 836 C CA . GLU A 1 104 ? 7.539 -12.812 7.09 1 97.62 104 GLU A CA 1
ATOM 837 C C . GLU A 1 104 ? 7.316 -14.297 6.812 1 97.62 104 GLU A C 1
ATOM 839 O O . GLU A 1 104 ? 8.25 -15.102 6.91 1 97.62 104 GLU A O 1
ATOM 844 N N . LYS A 1 105 ? 6.176 -14.664 6.488 1 97.75 105 LYS A N 1
ATOM 845 C CA . LYS A 1 105 ? 5.832 -16.062 6.25 1 97.75 105 LYS A CA 1
ATOM 846 C C . LYS A 1 105 ? 6.191 -16.484 4.828 1 97.75 105 LYS A C 1
ATOM 848 O O . LYS A 1 105 ? 6.32 -17.672 4.539 1 97.75 105 LYS A O 1
ATOM 853 N N . LEU A 1 106 ? 6.32 -15.539 3.943 1 98 106 LEU A N 1
ATOM 854 C CA . LEU A 1 106 ? 6.645 -15.844 2.553 1 98 106 LEU A CA 1
ATOM 855 C C . LEU A 1 106 ? 8.078 -16.359 2.428 1 98 106 LEU A C 1
ATOM 857 O O . LEU A 1 106 ? 8.992 -15.797 3.033 1 98 106 LEU A O 1
ATOM 861 N N . PRO A 1 107 ? 8.219 -17.359 1.661 1 97.62 107 PRO A N 1
ATOM 862 C CA . PRO A 1 107 ? 9.602 -17.766 1.378 1 97.62 107 PRO A CA 1
ATOM 863 C C . PRO A 1 107 ? 10.344 -16.75 0.514 1 97.62 107 PRO A C 1
ATOM 865 O O . PRO A 1 107 ? 9.766 -16.172 -0.407 1 97.62 107 PRO A O 1
ATOM 868 N N . LYS A 1 108 ? 11.578 -16.516 0.819 1 97 108 LYS A N 1
ATOM 869 C CA . LYS A 1 108 ? 12.398 -15.617 0.005 1 97 108 LYS A CA 1
ATOM 870 C C . LYS A 1 108 ? 12.758 -16.266 -1.331 1 97 108 LYS A C 1
ATOM 872 O O . LYS A 1 108 ? 13.062 -17.453 -1.39 1 97 108 LYS A O 1
ATOM 877 N N . SER A 1 109 ? 12.672 -15.469 -2.363 1 97.94 109 SER A N 1
ATOM 878 C CA . SER A 1 109 ? 12.977 -15.953 -3.705 1 97.94 109 SER A CA 1
ATOM 879 C C . SER A 1 109 ? 13.633 -14.867 -4.551 1 97.94 109 SER A C 1
ATOM 881 O O . SER A 1 109 ? 13.586 -13.688 -4.199 1 97.94 109 SER A O 1
ATOM 883 N N . ASP A 1 110 ? 14.258 -15.32 -5.664 1 97.5 110 ASP A N 1
ATOM 884 C CA . ASP A 1 110 ? 14.859 -14.375 -6.605 1 97.5 110 ASP A CA 1
ATOM 885 C C . ASP A 1 110 ? 13.781 -13.547 -7.309 1 97.5 110 ASP A C 1
ATOM 887 O O . ASP A 1 110 ? 14.031 -12.406 -7.703 1 97.5 110 ASP A O 1
ATOM 891 N N . ALA A 1 111 ? 12.648 -14.188 -7.449 1 97.94 111 ALA A N 1
ATOM 892 C CA . ALA A 1 111 ? 11.555 -13.5 -8.133 1 97.94 111 ALA A CA 1
ATOM 893 C C . ALA A 1 111 ? 10.219 -13.812 -7.473 1 97.94 111 ALA A C 1
ATOM 895 O O . ALA A 1 111 ? 9.969 -14.945 -7.055 1 97.94 111 ALA A O 1
ATOM 896 N N . TYR A 1 112 ? 9.438 -12.797 -7.379 1 98.62 112 TYR A N 1
ATOM 897 C CA . TYR A 1 112 ? 8.031 -12.922 -7.008 1 98.62 112 TYR A CA 1
ATOM 898 C C . TYR A 1 112 ? 7.129 -12.641 -8.203 1 98.62 112 TYR A C 1
ATOM 900 O O . TYR A 1 112 ? 7.402 -11.75 -9 1 98.62 112 TYR A O 1
ATOM 908 N N . VAL A 1 113 ? 6.039 -13.438 -8.289 1 97.75 113 VAL A N 1
ATOM 909 C CA . VAL A 1 113 ? 5.16 -13.281 -9.445 1 97.75 113 VAL A CA 1
ATOM 910 C C . VAL A 1 113 ? 3.703 -13.297 -8.992 1 97.75 113 VAL A C 1
ATOM 912 O O . VAL A 1 113 ? 3.334 -14.062 -8.094 1 97.75 113 VAL A O 1
ATOM 915 N N . GLU A 1 114 ? 2.941 -12.477 -9.508 1 96.94 114 GLU A N 1
ATOM 916 C CA . GLU A 1 114 ? 1.499 -12.484 -9.289 1 96.94 114 GLU A CA 1
ATOM 917 C C . GLU A 1 114 ? 0.739 -12.18 -10.57 1 96.94 114 GLU A C 1
ATOM 919 O O . GLU A 1 114 ? 1.26 -11.5 -11.461 1 96.94 114 GLU A O 1
ATOM 924 N N . GLU A 1 115 ? -0.423 -12.719 -10.664 1 93.5 115 GLU A N 1
ATOM 925 C CA . GLU A 1 115 ? -1.321 -12.328 -11.75 1 93.5 115 GLU A CA 1
ATOM 926 C C . GLU A 1 115 ? -1.95 -10.969 -11.484 1 93.5 115 GLU A C 1
ATOM 928 O O . GLU A 1 115 ? -2.428 -10.703 -10.383 1 93.5 115 GLU A O 1
ATOM 933 N N . ASP A 1 116 ? -1.894 -10.164 -12.445 1 88.62 116 ASP A N 1
ATOM 934 C CA . ASP A 1 116 ? -2.51 -8.844 -12.297 1 88.62 116 ASP A CA 1
ATOM 935 C C . ASP A 1 116 ? -4.027 -8.938 -12.43 1 88.62 116 ASP A C 1
ATOM 937 O O . ASP A 1 116 ? -4.551 -9.062 -13.539 1 88.62 116 ASP A O 1
ATOM 941 N N . ARG A 1 117 ? -4.699 -8.727 -11.391 1 77.88 117 ARG A N 1
ATOM 942 C CA . ARG A 1 117 ? -6.148 -8.883 -11.414 1 77.88 117 ARG A CA 1
ATOM 943 C C . ARG A 1 117 ? -6.848 -7.535 -11.281 1 77.88 117 ARG A C 1
ATOM 945 O O . ARG A 1 117 ? -8.047 -7.477 -10.977 1 77.88 117 ARG A O 1
ATOM 952 N N . THR A 1 118 ? -6.164 -6.508 -11.305 1 65.25 118 THR A N 1
ATOM 953 C CA . THR A 1 118 ? -6.727 -5.172 -11.148 1 65.25 118 THR A CA 1
ATOM 954 C C . THR A 1 118 ? -7.891 -4.957 -12.109 1 65.25 118 THR A C 1
ATOM 956 O O . THR A 1 118 ? -8.875 -4.293 -11.766 1 65.25 118 THR A O 1
ATOM 959 N N . LEU A 1 119 ? -7.797 -5.477 -13.148 1 56.22 119 LEU A N 1
ATOM 960 C CA . LEU A 1 119 ? -8.812 -5.285 -14.18 1 56.22 119 LEU A CA 1
ATOM 961 C C . LEU A 1 119 ? -10.07 -6.09 -13.859 1 56.22 119 LEU A C 1
ATOM 963 O O . LEU A 1 119 ? -11.164 -5.734 -14.297 1 56.22 119 LEU A O 1
ATOM 967 N N . ILE A 1 120 ? -9.883 -7.016 -13.18 1 53.16 120 ILE A N 1
ATOM 968 C CA . ILE A 1 120 ? -11 -7.918 -12.93 1 53.16 120 ILE A CA 1
ATOM 969 C C . ILE A 1 120 ? -11.844 -7.387 -11.773 1 53.16 120 ILE A C 1
ATOM 971 O O . ILE A 1 120 ? -13.07 -7.555 -11.758 1 53.16 120 ILE A O 1
ATOM 975 N N . ASN A 1 121 ? -11.258 -6.734 -10.789 1 55.09 121 ASN A N 1
ATOM 976 C CA . ASN A 1 121 ? -11.883 -6.336 -9.531 1 55.09 121 ASN A CA 1
ATOM 977 C C . ASN A 1 121 ? -12.711 -5.062 -9.695 1 55.09 121 ASN A C 1
ATOM 979 O O . ASN A 1 121 ? -13.055 -4.41 -8.703 1 55.09 121 ASN A O 1
ATOM 983 N N . LYS A 1 122 ? -13.156 -4.734 -10.844 1 53.31 122 LYS A N 1
ATOM 984 C CA . LYS A 1 122 ? -13.969 -3.529 -10.969 1 53.31 122 LYS A CA 1
ATOM 985 C C . LYS A 1 122 ? -15.211 -3.604 -10.078 1 53.31 122 LYS A C 1
ATOM 987 O O . LYS A 1 122 ? -16.188 -4.27 -10.422 1 53.31 122 LYS A O 1
ATOM 992 N N . MET A 1 123 ? -14.867 -3.561 -8.82 1 55.25 123 MET A N 1
ATOM 993 C CA . MET A 1 123 ? -15.945 -3.631 -7.836 1 55.25 123 MET A CA 1
ATOM 994 C C . MET A 1 123 ? -16.891 -2.447 -7.977 1 55.25 123 MET A C 1
ATOM 996 O O . MET A 1 123 ? -16.484 -1.297 -7.797 1 55.25 123 MET A O 1
ATOM 1000 N N . THR A 1 124 ? -17.906 -2.691 -8.484 1 59.56 124 THR A N 1
ATOM 1001 C CA . THR A 1 124 ? -18.922 -1.691 -8.742 1 59.56 124 THR A CA 1
ATOM 1002 C C . THR A 1 124 ? -19.875 -1.569 -7.555 1 59.56 124 THR A C 1
ATOM 1004 O O . THR A 1 124 ? -20.641 -0.611 -7.461 1 59.56 124 THR A O 1
ATOM 1007 N N . ASN A 1 125 ? -19.703 -2.521 -6.617 1 66.12 125 ASN A N 1
ATOM 1008 C CA . ASN A 1 125 ? -20.641 -2.439 -5.5 1 66.12 125 ASN A CA 1
ATOM 1009 C C . ASN A 1 125 ? -20.031 -1.672 -4.324 1 66.12 125 ASN A C 1
ATOM 1011 O O . ASN A 1 125 ? -19.047 -2.102 -3.744 1 66.12 125 ASN A O 1
ATOM 1015 N N . PRO A 1 126 ? -20.578 -0.591 -4.004 1 66.75 126 PRO A N 1
ATOM 1016 C CA . PRO A 1 126 ? -20.078 0.287 -2.945 1 66.75 126 PRO A CA 1
ATOM 1017 C C . PRO A 1 126 ? -19.922 -0.428 -1.605 1 66.75 126 PRO A C 1
ATOM 1019 O O . PRO A 1 126 ? -19.062 -0.068 -0.802 1 66.75 126 PRO A O 1
ATOM 1022 N N . LEU A 1 127 ? -20.781 -1.455 -1.406 1 66.56 127 LEU A N 1
ATOM 1023 C CA . LEU A 1 127 ? -20.75 -2.17 -0.134 1 66.56 127 LEU A CA 1
ATOM 1024 C C . LEU A 1 127 ? -19.422 -2.871 0.069 1 66.56 127 LEU A C 1
ATOM 1026 O O . LEU A 1 127 ? -19.016 -3.145 1.204 1 66.56 127 LEU A O 1
ATOM 1030 N N . TYR A 1 128 ? -18.688 -2.924 -0.974 1 76.19 128 TYR A N 1
ATOM 1031 C CA . TYR A 1 128 ? -17.453 -3.697 -0.895 1 76.19 128 TYR A CA 1
ATOM 1032 C C . TYR A 1 128 ? -16.234 -2.791 -1.02 1 76.19 128 TYR A C 1
ATOM 1034 O O . TYR A 1 128 ? -15.102 -3.264 -0.97 1 76.19 128 TYR A O 1
ATOM 1042 N N . LEU A 1 129 ? -16.547 -1.555 -1.07 1 78.44 129 LEU A N 1
ATOM 1043 C CA . LEU A 1 129 ? -15.477 -0.596 -1.296 1 78.44 129 LEU A CA 1
ATOM 1044 C C . LEU A 1 129 ? -14.461 -0.645 -0.162 1 78.44 129 LEU A C 1
ATOM 1046 O O . LEU A 1 129 ? -13.25 -0.575 -0.402 1 78.44 129 LEU A O 1
ATOM 1050 N N . GLY A 1 130 ? -14.984 -0.781 1.017 1 82.5 130 GLY A N 1
ATOM 1051 C CA . GLY A 1 130 ? -14.094 -0.854 2.16 1 82.5 130 GLY A CA 1
ATOM 1052 C C . GLY A 1 130 ? -13.188 -2.074 2.137 1 82.5 130 GLY A C 1
ATOM 1053 O O . GLY A 1 130 ? -11.992 -1.973 2.414 1 82.5 130 GLY A O 1
ATOM 1054 N N . I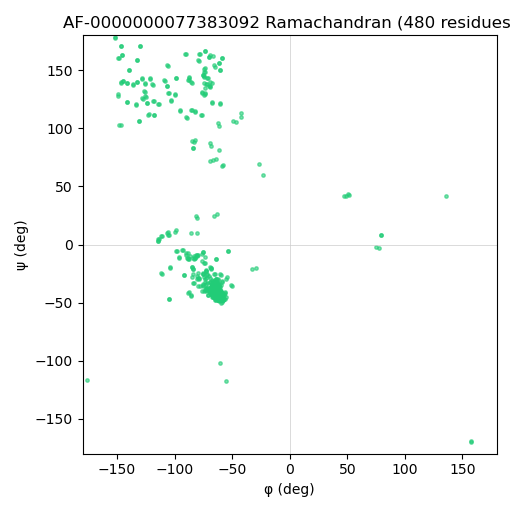LE A 1 131 ? -13.766 -3.135 1.832 1 86.44 131 ILE A N 1
ATOM 1055 C CA . ILE A 1 131 ? -13.023 -4.387 1.771 1 86.44 131 ILE A CA 1
ATOM 1056 C C . ILE A 1 131 ? -11.969 -4.305 0.671 1 86.44 131 ILE A C 1
ATOM 1058 O O . ILE A 1 131 ? -10.812 -4.688 0.881 1 86.44 131 ILE A O 1
ATOM 1062 N N . TYR A 1 132 ? -12.352 -3.701 -0.368 1 85.31 132 TYR A N 1
ATOM 1063 C CA . TYR A 1 132 ? -11.438 -3.576 -1.503 1 85.31 132 TYR A CA 1
ATOM 1064 C C . TYR A 1 132 ? -10.312 -2.604 -1.191 1 85.31 132 TYR A C 1
ATOM 1066 O O . TYR A 1 132 ? -9.156 -2.84 -1.566 1 85.31 132 TYR A O 1
ATOM 1074 N N . SER A 1 133 ? -10.68 -1.575 -0.618 1 88.62 133 SER A N 1
ATOM 1075 C CA . SER A 1 133 ? -9.648 -0.6 -0.268 1 88.62 133 SER A CA 1
ATOM 1076 C C . SER A 1 133 ? -8.617 -1.202 0.676 1 88.62 133 SER A C 1
ATOM 1078 O O . SER A 1 133 ? -7.414 -0.976 0.516 1 88.62 133 SER A O 1
ATOM 1080 N N . ARG A 1 134 ? -9.117 -1.96 1.613 1 92.56 134 ARG A N 1
ATOM 1081 C CA . ARG A 1 134 ? -8.203 -2.588 2.561 1 92.56 134 ARG A CA 1
ATOM 1082 C C . ARG A 1 134 ? -7.348 -3.645 1.875 1 92.56 134 ARG A C 1
ATOM 1084 O O . ARG A 1 134 ? -6.164 -3.795 2.195 1 92.56 134 ARG A O 1
ATOM 1091 N N . LYS A 1 135 ? -7.934 -4.344 1.01 1 93 135 LYS A N 1
ATOM 1092 C CA . LYS A 1 135 ? -7.168 -5.312 0.231 1 93 135 LYS A CA 1
ATOM 1093 C C . LYS A 1 135 ? -6.043 -4.629 -0.54 1 93 135 LYS A C 1
ATOM 1095 O O . LYS A 1 135 ? -4.918 -5.129 -0.583 1 93 135 LYS A O 1
ATOM 1100 N N . ILE A 1 136 ? -6.383 -3.535 -1.111 1 93 136 ILE A N 1
ATOM 1101 C CA . ILE A 1 136 ? -5.402 -2.764 -1.865 1 93 136 ILE A CA 1
ATOM 1102 C C . ILE A 1 136 ? -4.277 -2.311 -0.937 1 93 136 ILE A C 1
ATOM 1104 O O . ILE A 1 136 ? -3.102 -2.361 -1.306 1 93 136 ILE A O 1
ATOM 1108 N N . GLN A 1 137 ? -4.641 -1.896 0.155 1 95.88 137 GLN A N 1
ATOM 1109 C CA . GLN A 1 137 ? -3.645 -1.449 1.122 1 95.88 137 GLN A CA 1
ATOM 1110 C C . GLN A 1 137 ? -2.723 -2.596 1.53 1 95.88 137 GLN A C 1
ATOM 1112 O O . GLN A 1 137 ? -1.5 -2.438 1.555 1 95.88 137 GLN A O 1
ATOM 1117 N N . VAL A 1 138 ? -3.281 -3.688 1.846 1 97.69 138 VAL A N 1
ATOM 1118 C CA . VAL A 1 138 ? -2.479 -4.852 2.213 1 97.69 138 VAL A CA 1
ATOM 1119 C C . VAL A 1 138 ? -1.555 -5.227 1.056 1 97.69 138 VAL A C 1
ATOM 1121 O O . VAL A 1 138 ? -0.353 -5.422 1.252 1 97.69 138 VAL A O 1
ATOM 1124 N N . HIS A 1 139 ? -2.123 -5.27 -0.042 1 97.06 139 HIS A N 1
ATOM 1125 C CA . HIS A 1 139 ? -1.37 -5.652 -1.231 1 97.06 139 HIS A CA 1
ATOM 1126 C C . HIS A 1 139 ? -0.198 -4.711 -1.47 1 97.06 139 HIS A C 1
ATOM 1128 O O . HIS A 1 139 ? 0.929 -5.156 -1.696 1 97.06 139 HIS A O 1
ATOM 1134 N N . SER A 1 140 ? -0.457 -3.445 -1.448 1 97.5 140 SER A N 1
ATOM 1135 C CA . SER A 1 140 ? 0.584 -2.451 -1.692 1 97.5 140 SER A CA 1
ATOM 1136 C C . SER A 1 140 ? 1.686 -2.535 -0.641 1 97.5 140 SER A C 1
ATOM 1138 O O . SER A 1 140 ? 2.865 -2.361 -0.956 1 97.5 140 SER A O 1
ATOM 1140 N N . SER A 1 141 ? 1.287 -2.752 0.555 1 98.62 141 SER A N 1
ATOM 1141 C CA . SER A 1 141 ? 2.266 -2.871 1.631 1 98.62 141 SER A CA 1
ATOM 1142 C C . SER A 1 141 ? 3.123 -4.121 1.463 1 98.62 141 SER A C 1
ATOM 1144 O O . SER A 1 141 ? 4.344 -4.066 1.626 1 98.62 141 SER A O 1
ATOM 1146 N N . VAL A 1 142 ? 2.537 -5.207 1.109 1 98.62 142 VAL A N 1
ATOM 1147 C CA . VAL A 1 142 ? 3.258 -6.457 0.878 1 98.62 142 VAL A CA 1
ATOM 1148 C C . VAL A 1 142 ? 4.25 -6.277 -0.268 1 98.62 142 VAL A C 1
ATOM 1150 O O . VAL A 1 142 ? 5.43 -6.609 -0.135 1 98.62 142 VAL A O 1
ATOM 1153 N N . LEU A 1 143 ? 3.734 -5.719 -1.308 1 98.38 143 LEU A N 1
ATOM 1154 C CA . LEU A 1 143 ? 4.578 -5.457 -2.467 1 98.38 143 LEU A CA 1
ATOM 1155 C C . LEU A 1 143 ? 5.766 -4.578 -2.086 1 98.38 143 LEU A C 1
ATOM 1157 O O . LEU A 1 143 ? 6.906 -4.879 -2.445 1 98.38 143 LEU A O 1
ATOM 1161 N N . THR A 1 144 ? 5.5 -3.582 -1.414 1 98.62 144 THR A N 1
ATOM 1162 C CA . THR A 1 144 ? 6.52 -2.623 -1.008 1 98.62 144 THR A CA 1
ATOM 1163 C C . THR A 1 144 ? 7.555 -3.285 -0.104 1 98.62 144 THR A C 1
ATOM 1165 O O . THR A 1 144 ? 8.758 -3.08 -0.278 1 98.62 144 THR A O 1
ATOM 1168 N N . LEU A 1 145 ? 7.105 -4.062 0.834 1 98.62 145 LEU A N 1
ATOM 1169 C CA . LEU A 1 145 ? 8.008 -4.742 1.756 1 98.62 145 LEU A CA 1
ATOM 1170 C C . LEU A 1 145 ? 8.906 -5.723 1.013 1 98.62 145 LEU A C 1
ATOM 1172 O O . LEU A 1 145 ? 10.109 -5.801 1.283 1 98.62 145 LEU A O 1
ATOM 1176 N N . ILE A 1 146 ? 8.32 -6.43 0.113 1 98.44 146 ILE A N 1
ATOM 1177 C CA . ILE A 1 146 ? 9.094 -7.402 -0.657 1 98.44 146 ILE A CA 1
ATOM 1178 C C . ILE A 1 146 ? 10.141 -6.68 -1.497 1 98.44 146 ILE A C 1
ATOM 1180 O O . ILE A 1 146 ? 11.312 -7.059 -1.493 1 98.44 146 ILE A O 1
ATOM 1184 N N . CYS A 1 147 ? 9.719 -5.621 -2.133 1 97.69 147 CYS A N 1
ATOM 1185 C CA . CYS A 1 147 ? 10.586 -4.906 -3.059 1 97.69 147 CYS A CA 1
ATOM 1186 C C . CYS A 1 147 ? 11.625 -4.082 -2.307 1 97.69 147 CYS A C 1
ATOM 1188 O O . CYS A 1 147 ? 12.531 -3.512 -2.918 1 97.69 147 CYS A O 1
ATOM 1190 N N . ASN A 1 148 ? 11.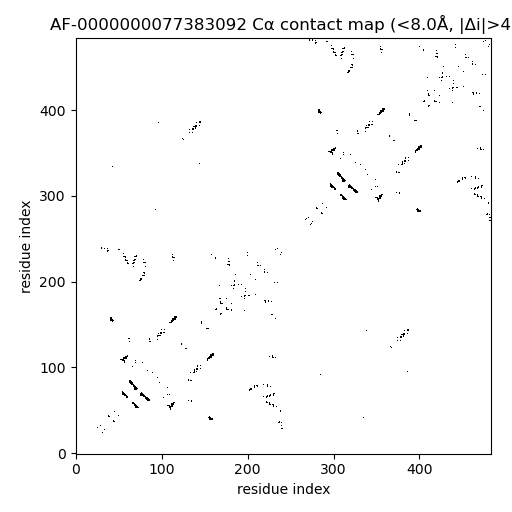508 -4.031 -1.046 1 95.31 148 ASN A N 1
ATOM 1191 C CA . ASN A 1 148 ? 12.461 -3.27 -0.246 1 95.31 148 ASN A CA 1
ATOM 1192 C C . ASN A 1 148 ? 13.438 -4.184 0.489 1 95.31 148 ASN A C 1
ATOM 1194 O O . ASN A 1 148 ? 14.219 -3.725 1.326 1 95.31 148 ASN A O 1
ATOM 1198 N N . GLN A 1 149 ? 13.414 -5.41 0.198 1 94.31 149 GLN A N 1
ATOM 1199 C CA . GLN A 1 149 ? 14.383 -6.352 0.75 1 94.31 149 GLN A CA 1
ATOM 1200 C C . GLN A 1 149 ? 15.773 -6.117 0.161 1 94.31 149 GLN A C 1
ATOM 1202 O O . GLN A 1 149 ? 15.922 -5.387 -0.819 1 94.31 149 GLN A O 1
ATOM 1207 N N . ASN A 1 150 ? 16.797 -6.66 0.896 1 89.69 150 ASN A N 1
ATOM 1208 C CA . ASN A 1 150 ? 18.188 -6.621 0.437 1 89.69 150 ASN A CA 1
ATOM 1209 C C . ASN A 1 150 ? 18.781 -8.023 0.341 1 89.69 150 ASN A C 1
ATOM 1211 O O . ASN A 1 150 ? 19.016 -8.672 1.361 1 89.69 150 ASN A O 1
ATOM 1215 N N . PRO A 1 151 ? 19.094 -8.586 -0.94 1 93.12 151 PRO A N 1
ATOM 1216 C CA . PRO A 1 151 ? 18.938 -7.902 -2.229 1 93.12 151 PRO A CA 1
ATOM 1217 C C . PRO A 1 151 ? 17.484 -7.793 -2.668 1 93.12 151 PRO A C 1
ATOM 1219 O O . PRO A 1 151 ? 16.656 -8.617 -2.279 1 93.12 151 PRO A O 1
ATOM 1222 N N . GLU A 1 152 ? 17.156 -6.719 -3.463 1 94 152 GLU A N 1
ATOM 1223 C CA . GLU A 1 152 ? 15.805 -6.539 -3.982 1 94 152 GLU A CA 1
ATOM 1224 C C . GLU A 1 152 ? 15.453 -7.625 -5 1 94 152 GLU A C 1
ATOM 1226 O O . GLU A 1 152 ? 16.125 -7.758 -6.027 1 94 152 GLU A O 1
ATOM 1231 N N . PRO A 1 153 ? 14.43 -8.367 -4.789 1 97.06 153 PRO A N 1
ATOM 1232 C CA . PRO A 1 153 ? 14.016 -9.375 -5.766 1 97.06 153 PRO A CA 1
ATOM 1233 C C . PRO A 1 153 ? 13.258 -8.773 -6.953 1 97.06 153 PRO A C 1
ATOM 1235 O O . PRO A 1 153 ? 12.82 -7.621 -6.891 1 97.06 153 PRO A O 1
ATOM 1238 N N . HIS A 1 154 ? 13.172 -9.586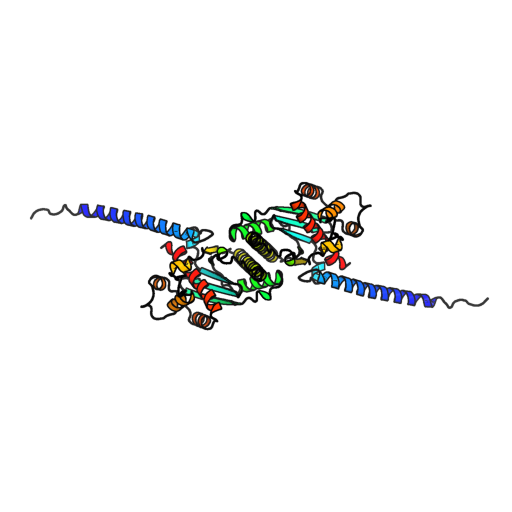 -8 1 96.12 154 HIS A N 1
ATOM 1239 C CA . HIS A 1 154 ? 12.266 -9.219 -9.086 1 96.12 154 HIS A CA 1
ATOM 1240 C C . HIS A 1 154 ? 10.805 -9.438 -8.68 1 96.12 154 HIS A C 1
ATOM 1242 O O . HIS A 1 154 ? 10.469 -10.461 -8.094 1 96.12 154 HIS A O 1
ATOM 1248 N N . TYR A 1 155 ? 10.062 -8.438 -8.883 1 97.75 155 TYR A N 1
ATOM 1249 C CA . TYR A 1 155 ? 8.625 -8.602 -8.734 1 97.75 155 TYR A CA 1
ATOM 1250 C C . TYR A 1 155 ? 7.918 -8.414 -10.078 1 97.75 155 TYR A C 1
ATOM 1252 O O . TYR A 1 155 ? 7.996 -7.344 -10.688 1 97.75 155 TYR A O 1
ATOM 1260 N N . VAL A 1 156 ? 7.211 -9.438 -10.492 1 96.56 156 VAL A N 1
ATOM 1261 C CA . VAL A 1 156 ? 6.688 -9.453 -11.852 1 96.56 156 VAL A CA 1
ATOM 1262 C C . VAL A 1 156 ? 5.18 -9.688 -11.82 1 96.56 156 VAL A C 1
ATOM 1264 O O . VAL A 1 156 ? 4.691 -10.508 -11.047 1 96.56 156 VAL A O 1
ATOM 1267 N N . PHE A 1 157 ? 4.562 -8.977 -12.633 1 95.69 157 PHE A N 1
ATOM 1268 C CA . PHE A 1 157 ? 3.131 -9.164 -12.836 1 95.69 157 PHE A CA 1
ATOM 1269 C C . PHE A 1 157 ? 2.859 -9.867 -14.156 1 95.69 157 PHE A C 1
ATOM 1271 O O . PHE A 1 157 ? 3.369 -9.453 -15.203 1 95.69 157 PHE A O 1
ATOM 1278 N N . MET A 1 158 ? 2.086 -10.836 -14.023 1 93.94 158 MET A N 1
ATOM 1279 C CA . MET A 1 158 ? 1.644 -11.531 -15.234 1 93.94 158 MET A CA 1
ATOM 1280 C C . MET A 1 158 ? 0.26 -11.047 -15.656 1 93.94 158 MET A C 1
ATOM 1282 O O . MET A 1 158 ? -0.608 -10.82 -14.812 1 93.94 158 MET A O 1
ATOM 1286 N N . LYS A 1 159 ? 0.089 -10.961 -16.922 1 89 159 LYS A N 1
ATOM 1287 C CA . LYS A 1 159 ? -1.217 -10.562 -17.453 1 89 159 LYS A CA 1
ATOM 1288 C C . LYS A 1 159 ? -2.299 -11.555 -17.031 1 89 159 LYS A C 1
ATOM 1290 O O . LYS A 1 159 ? -2.047 -12.758 -16.938 1 89 159 LYS A O 1
ATOM 1295 N N . PRO A 1 160 ? -3.451 -10.93 -16.922 1 84.19 160 PRO A N 1
ATOM 1296 C CA . PRO A 1 160 ? -4.535 -11.844 -16.547 1 84.19 160 PRO A CA 1
ATOM 1297 C C . PRO A 1 160 ? -4.836 -12.883 -17.625 1 84.19 160 PRO A C 1
ATOM 1299 O O . PRO A 1 160 ? -4.531 -12.664 -18.797 1 84.19 160 PRO A O 1
ATOM 1302 N N . LEU A 1 161 ? -5.332 -13.945 -17.344 1 80.12 161 LEU A N 1
ATOM 1303 C CA . LEU A 1 161 ? -5.887 -14.992 -18.188 1 80.12 161 LEU A CA 1
ATOM 1304 C C . LEU A 1 161 ? -4.777 -15.781 -18.875 1 80.12 161 LEU A C 1
ATOM 1306 O O . LEU A 1 161 ? -5.051 -16.719 -19.625 1 80.12 161 LEU A O 1
ATOM 1310 N N . VAL A 1 162 ? -3.598 -15.383 -18.641 1 84.19 162 VAL A N 1
ATOM 1311 C CA . VAL A 1 162 ? -2.498 -16.141 -19.234 1 84.19 162 VAL A CA 1
ATOM 1312 C C . VAL A 1 162 ? -2.551 -17.594 -18.781 1 84.19 162 VAL A C 1
ATOM 1314 O O . VAL A 1 162 ? -2.41 -18.516 -19.578 1 84.19 162 VAL A O 1
ATOM 1317 N N . VAL A 1 163 ? -2.752 -17.766 -17.547 1 85 163 VAL A N 1
ATOM 1318 C CA . VAL A 1 163 ? -2.84 -19.094 -16.953 1 85 163 VAL A CA 1
ATOM 1319 C C . VAL A 1 163 ? -4.004 -19.859 -17.578 1 85 163 VAL A C 1
ATOM 1321 O O . VAL A 1 163 ? -3.857 -21.031 -17.953 1 85 163 VAL A O 1
ATOM 1324 N N . GLN A 1 164 ? -5.062 -19.156 -17.656 1 83.62 164 GLN A N 1
ATOM 1325 C CA . GLN A 1 164 ? -6.262 -19.766 -18.219 1 83.62 164 GLN A CA 1
ATOM 1326 C C . GLN A 1 164 ? -6.031 -20.188 -19.672 1 83.62 164 GLN A C 1
ATOM 1328 O O . GLN A 1 164 ? -6.516 -21.234 -20.094 1 83.62 164 GLN A O 1
ATOM 1333 N N . GLN A 1 165 ? -5.422 -19.375 -20.359 1 83.25 165 GLN A N 1
ATOM 1334 C CA . GLN A 1 165 ? -5.156 -19.641 -21.766 1 83.25 165 GLN A CA 1
ATOM 1335 C C . GLN A 1 165 ? -4.176 -20.812 -21.938 1 83.25 165 GLN A C 1
ATOM 1337 O O . GLN A 1 165 ? -4.367 -21.672 -22.781 1 83.25 165 GLN A O 1
ATOM 1342 N N . LEU A 1 166 ? -3.236 -20.812 -21.172 1 82.69 166 LEU A N 1
ATOM 1343 C CA . LEU A 1 166 ? -2.199 -21.828 -21.266 1 82.69 166 LEU A CA 1
ATOM 1344 C C . LEU A 1 166 ? -2.756 -23.203 -20.922 1 82.69 166 LEU A C 1
ATOM 1346 O O . LEU A 1 166 ? -2.445 -24.203 -21.578 1 82.69 166 LEU A O 1
ATOM 1350 N N . TYR A 1 167 ? -3.555 -23.25 -19.906 1 84.56 167 TYR A N 1
ATOM 1351 C CA . TYR A 1 167 ? -4.047 -24.531 -19.406 1 84.56 167 TYR A CA 1
ATOM 1352 C C . TYR A 1 167 ? -5.457 -24.797 -19.922 1 84.56 167 TYR A C 1
ATOM 1354 O O . TYR A 1 167 ? -6.102 -25.766 -19.484 1 84.56 167 TYR A O 1
ATOM 1362 N N . LYS A 1 168 ? -5.875 -23.922 -20.906 1 75.81 168 LYS A N 1
ATOM 1363 C CA . LYS A 1 168 ? -7.156 -24.047 -21.594 1 75.81 168 LYS A CA 1
ATOM 1364 C C . LYS A 1 168 ? -8.297 -24.234 -20.594 1 75.81 168 LYS A C 1
ATOM 1366 O O . LYS A 1 168 ? -9.117 -25.141 -20.734 1 75.81 168 LYS A O 1
ATOM 1371 N N . ILE A 1 169 ? -8.172 -23.453 -19.562 1 65.94 169 ILE A N 1
ATOM 1372 C CA . ILE A 1 169 ? -9.242 -23.453 -18.578 1 65.94 169 ILE A CA 1
ATOM 1373 C C . ILE A 1 169 ? -10.5 -22.812 -19.188 1 65.94 169 ILE A C 1
ATOM 1375 O O . ILE A 1 169 ? -10.43 -21.719 -19.766 1 65.94 169 ILE A O 1
ATOM 1379 N N . GLN A 1 170 ? -11.523 -23.453 -19.953 1 55.94 170 GLN A N 1
ATOM 1380 C CA . GLN A 1 170 ? -12.711 -22.953 -20.641 1 55.94 170 GLN A CA 1
ATOM 1381 C C . GLN A 1 170 ? -13.531 -22.047 -19.703 1 55.94 170 GLN A C 1
ATOM 1383 O O . GLN A 1 170 ? -13.82 -22.422 -18.562 1 55.94 170 GLN A O 1
ATOM 1388 N N . VAL A 1 171 ? -13.562 -20.75 -19.828 1 51.62 171 VAL A N 1
ATOM 1389 C CA . VAL A 1 171 ? -14.359 -19.766 -19.094 1 51.62 171 VAL A CA 1
ATOM 1390 C C . VAL A 1 171 ? -15.836 -20.125 -19.203 1 51.62 171 VAL A C 1
ATOM 1392 O O . VAL A 1 171 ? -16.656 -19.625 -18.438 1 51.62 171 VAL A O 1
ATOM 1395 N N . GLY A 1 172 ? -16.328 -20.484 -20.422 1 43.94 172 GLY A N 1
ATOM 1396 C CA . GLY A 1 172 ? -17.766 -20.484 -20.625 1 43.94 172 GLY A CA 1
ATOM 1397 C C . GLY A 1 172 ? -18.5 -21.438 -19.703 1 43.94 172 GLY A C 1
ATOM 1398 O O . GLY A 1 172 ? -19.406 -21.016 -18.969 1 43.94 172 GLY A O 1
ATOM 1399 N N . GLY A 1 173 ? -18.953 -22.734 -20.25 1 41.22 173 GLY A N 1
ATOM 1400 C CA . GLY A 1 173 ? -19.812 -23.688 -19.562 1 41.22 173 GLY A CA 1
ATOM 1401 C C . GLY A 1 173 ? -19.281 -24.109 -18.219 1 41.22 173 GLY A C 1
ATOM 1402 O O . GLY A 1 173 ? -18.5 -23.391 -17.594 1 41.22 173 GLY A O 1
ATOM 1403 N N . GLU A 1 174 ? -18.969 -25.531 -18.094 1 44.28 174 GLU A N 1
ATOM 1404 C CA . GLU A 1 174 ? -18.516 -26.078 -16.812 1 44.28 174 GLU A CA 1
ATOM 1405 C C . GLU A 1 174 ? -17.172 -25.469 -16.406 1 44.28 174 GLU A C 1
ATOM 1407 O O . GLU A 1 174 ? -16.172 -25.625 -17.109 1 44.28 174 GLU A O 1
ATOM 1412 N N . ARG A 1 175 ? -16.812 -24.234 -15.93 1 46.34 175 ARG A N 1
ATOM 1413 C CA . ARG A 1 175 ? -15.641 -23.484 -15.508 1 46.34 175 ARG A CA 1
ATOM 1414 C C . ARG A 1 175 ? -14.547 -24.422 -15 1 46.34 175 ARG A C 1
ATOM 1416 O O . ARG A 1 175 ? -14.711 -25.078 -13.977 1 46.34 175 ARG A O 1
ATOM 1423 N N . SER A 1 176 ? -13.977 -25.156 -15.859 1 56 176 SER A N 1
ATOM 1424 C CA . SER A 1 176 ? -12.844 -25.859 -15.25 1 56 176 SER A CA 1
ATOM 1425 C C . SER A 1 176 ? -12.055 -24.922 -14.336 1 56 176 SER A C 1
ATOM 1427 O O . SER A 1 176 ? -11.773 -23.781 -14.695 1 56 176 SER A O 1
ATOM 1429 N N . THR A 1 177 ? -12.086 -25.078 -12.938 1 77 177 THR A N 1
ATOM 1430 C CA . THR A 1 177 ? -11.469 -24.297 -11.867 1 77 177 THR A CA 1
ATOM 1431 C C . THR A 1 177 ? -9.969 -24.562 -11.797 1 77 177 THR A C 1
ATOM 1433 O O . THR A 1 177 ? -9.469 -25.484 -12.438 1 77 177 THR A O 1
ATOM 1436 N N . THR A 1 178 ? -9.203 -23.672 -11.609 1 87.25 178 THR A N 1
ATOM 1437 C CA . THR A 1 178 ? -7.789 -23.859 -11.305 1 87.25 178 THR A CA 1
ATOM 1438 C C . THR A 1 178 ? -7.57 -25.125 -10.492 1 87.25 178 THR A C 1
ATOM 1440 O O . THR A 1 178 ? -6.57 -25.828 -10.688 1 87.25 178 THR A O 1
ATOM 1443 N N . GLN A 1 179 ? -8.555 -25.578 -9.859 1 90.56 179 GLN A N 1
ATOM 1444 C CA . GLN A 1 179 ? -8.453 -26.766 -9.016 1 90.56 179 GLN A CA 1
ATOM 1445 C C . GLN A 1 179 ? -8.461 -28.031 -9.852 1 90.56 179 GLN A C 1
ATOM 1447 O O . GLN A 1 179 ? -7.793 -29.016 -9.5 1 90.56 179 GLN A O 1
ATOM 1452 N N . LYS A 1 180 ? -9.195 -28 -10.883 1 86.75 180 LYS A N 1
ATOM 1453 C CA . LYS A 1 180 ? -9.234 -29.172 -11.75 1 86.75 180 LYS A CA 1
ATOM 1454 C C . LYS A 1 180 ? -7.871 -29.438 -12.375 1 86.75 180 LYS A C 1
ATOM 1456 O O . LYS A 1 180 ? -7.426 -30.594 -12.43 1 86.75 180 LYS A O 1
ATOM 1461 N N . ILE A 1 181 ? -7.285 -28.406 -12.805 1 88.94 181 ILE A N 1
ATOM 1462 C CA . ILE A 1 181 ? -5.957 -28.531 -13.398 1 88.94 181 ILE A CA 1
ATOM 1463 C C . ILE A 1 181 ? -4.969 -29.031 -12.352 1 88.94 181 ILE A C 1
ATOM 1465 O O . ILE A 1 181 ? -4.18 -29.953 -12.617 1 88.94 181 ILE A O 1
ATOM 1469 N N . VAL A 1 182 ? -5.074 -28.469 -11.172 1 92.25 182 VAL A N 1
ATOM 1470 C CA . VAL A 1 182 ? -4.156 -28.844 -10.102 1 92.25 182 VAL A CA 1
ATOM 1471 C C . VAL A 1 182 ? -4.375 -30.312 -9.711 1 92.25 182 VAL A C 1
ATOM 1473 O O . VAL A 1 182 ? -3.418 -31.031 -9.43 1 92.25 182 VAL A O 1
ATOM 1476 N N . SER A 1 183 ? -5.594 -30.734 -9.68 1 89.62 183 SER A N 1
ATOM 1477 C CA . SER A 1 183 ? -5.891 -32.125 -9.367 1 89.62 183 SER A CA 1
ATOM 1478 C C . SER A 1 183 ? -5.215 -33.062 -10.359 1 89.62 183 SER A C 1
ATOM 1480 O O . SER A 1 183 ? -4.805 -34.188 -9.992 1 89.62 183 SER A O 1
ATOM 1482 N N . GLN A 1 184 ? -5.062 -32.625 -11.555 1 88.38 184 GLN A N 1
ATOM 1483 C CA . GLN A 1 184 ? -4.379 -33.438 -12.562 1 88.38 184 GLN A CA 1
ATOM 1484 C C . GLN A 1 184 ? -2.891 -33.562 -12.242 1 88.38 184 GLN A C 1
ATOM 1486 O O . GLN A 1 184 ? -2.295 -34.625 -12.445 1 88.38 184 GLN A O 1
ATOM 1491 N N . PHE A 1 185 ? -2.344 -32.5 -11.742 1 90.38 185 PHE A N 1
ATOM 1492 C CA . PHE A 1 185 ? -0.939 -32.531 -11.352 1 90.38 185 PHE A CA 1
ATOM 1493 C C . PHE A 1 185 ? -0.714 -33.531 -10.211 1 90.38 185 PHE A C 1
ATOM 1495 O O . PHE A 1 185 ? 0.366 -34.094 -10.086 1 90.38 185 PHE A O 1
ATOM 1502 N N . LEU A 1 186 ? -1.705 -33.656 -9.422 1 89.38 186 LEU A N 1
ATOM 1503 C CA . LEU A 1 186 ? -1.548 -34.438 -8.203 1 89.38 186 LEU A CA 1
ATOM 1504 C C . LEU A 1 186 ? -1.838 -35.906 -8.461 1 89.38 186 LEU A C 1
ATOM 1506 O O . LEU A 1 186 ? -1.537 -36.75 -7.621 1 89.38 186 LEU A O 1
ATOM 1510 N N . GLU A 1 187 ? -2.395 -36.156 -9.578 1 83.81 187 GLU A N 1
ATOM 1511 C CA . GLU A 1 187 ? -2.684 -37.531 -9.938 1 83.81 187 GLU A CA 1
ATOM 1512 C C . GLU A 1 187 ? -1.404 -38.312 -10.266 1 83.81 187 GLU A C 1
ATOM 1514 O O . GLU A 1 187 ? -0.473 -37.75 -10.852 1 83.81 187 GLU A O 1
ATOM 1519 N N . GLU A 1 188 ? -1.396 -39.562 -9.883 1 74.19 188 GLU A N 1
ATOM 1520 C CA . GLU A 1 188 ? -0.233 -40.406 -10.086 1 74.19 188 GLU A CA 1
ATOM 1521 C C . GLU A 1 188 ? -0.194 -40.938 -11.516 1 74.19 188 GLU A C 1
ATOM 1523 O O . GLU A 1 188 ? 0.884 -41.156 -12.078 1 74.19 188 GLU A O 1
ATOM 1528 N N . ASP A 1 189 ? -1.355 -41.062 -12.125 1 75.31 189 ASP A N 1
ATOM 1529 C CA . ASP A 1 189 ? -1.43 -41.625 -13.469 1 75.31 189 ASP A CA 1
ATOM 1530 C C . ASP A 1 189 ? -1.301 -40.562 -14.531 1 75.31 189 ASP A C 1
ATOM 1532 O O . ASP A 1 189 ? -2.207 -39.719 -14.703 1 75.31 189 ASP A O 1
ATOM 1536 N N . ASP A 1 190 ? -0.229 -40.5 -15.242 1 72.38 190 ASP A N 1
ATOM 1537 C CA . ASP A 1 190 ? 0.082 -39.469 -16.234 1 72.38 190 ASP A CA 1
ATOM 1538 C C . ASP A 1 190 ? -0.614 -39.75 -17.562 1 72.38 190 ASP A C 1
ATOM 1540 O O . ASP A 1 190 ? -0.587 -38.938 -18.469 1 72.38 190 ASP A O 1
ATOM 1544 N N . SER A 1 191 ? -1.179 -40.812 -17.719 1 72.25 191 SER A N 1
ATOM 1545 C CA . SER A 1 191 ? -1.69 -41.281 -19.016 1 72.25 191 SER A CA 1
ATOM 1546 C C . SER A 1 191 ? -2.832 -40.375 -19.5 1 72.25 191 SER A C 1
ATOM 1548 O O . SER A 1 191 ? -3.064 -40.25 -20.703 1 72.25 191 SER A O 1
ATOM 1550 N N . ARG A 1 192 ? -3.494 -39.75 -18.656 1 71.69 192 ARG A N 1
ATOM 1551 C CA . ARG A 1 192 ? -4.672 -39 -19.031 1 71.69 192 ARG A CA 1
ATOM 1552 C C . ARG A 1 192 ? -4.379 -37.5 -19 1 71.69 192 ARG A C 1
ATOM 1554 O O . ARG A 1 192 ? -5.27 -36.688 -19.25 1 71.69 192 ARG A O 1
ATOM 1561 N N . LEU A 1 193 ? -3.109 -37.219 -18.844 1 75.25 193 LEU A N 1
ATOM 1562 C CA . LEU A 1 193 ? -2.789 -35.781 -18.703 1 75.25 193 LEU A CA 1
ATOM 1563 C C . LEU A 1 193 ? -2.588 -35.125 -20.062 1 75.25 193 LEU A C 1
ATOM 1565 O O . LEU A 1 193 ? -2.109 -35.781 -21 1 75.25 193 LEU A O 1
ATOM 1569 N N . SER A 1 194 ? -3.094 -33.906 -20.078 1 77.25 194 SER A N 1
ATOM 1570 C CA . SER A 1 194 ? -2.793 -33.125 -21.266 1 77.25 194 SER A CA 1
ATOM 1571 C C . SER A 1 194 ? -1.291 -32.906 -21.422 1 77.25 194 SER A C 1
ATOM 1573 O O . SER A 1 194 ? -0.536 -33.031 -20.453 1 77.25 194 SER A O 1
ATOM 1575 N N . GLU A 1 195 ? -0.875 -32.656 -22.656 1 78.88 195 GLU A N 1
ATOM 1576 C CA . GLU A 1 195 ? 0.54 -32.5 -22.969 1 78.88 195 GLU A CA 1
ATOM 1577 C C . GLU A 1 195 ? 1.159 -31.391 -22.109 1 78.88 195 GLU A C 1
ATOM 1579 O O . GLU A 1 195 ? 2.268 -31.547 -21.594 1 78.88 195 GLU A O 1
ATOM 1584 N N . ILE A 1 196 ? 0.463 -30.344 -21.938 1 76.5 196 ILE A N 1
ATOM 1585 C CA . ILE A 1 196 ? 1.006 -29.203 -21.203 1 76.5 196 ILE A CA 1
ATOM 1586 C C . ILE A 1 196 ? 1.153 -29.562 -19.719 1 76.5 196 ILE A C 1
ATOM 1588 O O . ILE A 1 196 ? 2.143 -29.203 -19.094 1 76.5 196 ILE A O 1
ATOM 1592 N N . VAL A 1 197 ? 0.217 -30.234 -19.203 1 78.12 197 VAL A N 1
ATOM 1593 C CA . VAL A 1 197 ? 0.253 -30.625 -17.797 1 78.12 197 VAL A CA 1
ATOM 1594 C C . VAL A 1 197 ? 1.408 -31.594 -17.562 1 78.12 197 VAL A C 1
ATOM 1596 O O . VAL A 1 197 ? 2.131 -31.484 -16.562 1 78.12 197 VAL A O 1
ATOM 1599 N N . ARG A 1 198 ? 1.636 -32.406 -18.516 1 79.94 198 ARG A N 1
ATOM 1600 C CA . ARG A 1 198 ? 2.719 -33.375 -18.391 1 79.94 198 ARG A CA 1
ATOM 1601 C C . ARG A 1 198 ? 4.078 -32.688 -18.438 1 79.94 198 ARG A C 1
ATOM 1603 O O . ARG A 1 198 ? 4.977 -33.031 -17.672 1 79.94 198 ARG A O 1
ATOM 1610 N N . LYS A 1 199 ? 4.137 -31.781 -19.281 1 80 199 LYS A N 1
ATOM 1611 C CA . LYS A 1 199 ? 5.41 -31.094 -19.5 1 80 199 LYS A CA 1
ATOM 1612 C C . LYS A 1 199 ? 5.75 -30.172 -18.328 1 80 199 LYS A C 1
ATOM 1614 O O . LYS A 1 199 ? 6.926 -29.938 -18.047 1 80 199 LYS A O 1
ATOM 1619 N N . THR A 1 200 ? 4.754 -29.812 -17.641 1 82.5 200 THR A N 1
ATOM 1620 C CA . THR A 1 200 ? 4.977 -28.766 -16.641 1 82.5 200 THR A CA 1
ATOM 1621 C C . THR A 1 200 ? 4.766 -29.328 -15.227 1 82.5 200 THR A C 1
ATOM 1623 O O . THR A 1 200 ? 4.852 -28.578 -14.25 1 82.5 200 THR A O 1
ATOM 1626 N N . LYS A 1 201 ? 4.504 -30.562 -15.148 1 87.25 201 LYS A N 1
ATOM 1627 C CA . LYS A 1 201 ? 4.207 -31.172 -13.859 1 87.25 201 LYS A CA 1
ATOM 1628 C C . LYS A 1 201 ? 5.379 -31.031 -12.891 1 87.25 201 LYS A C 1
ATOM 1630 O O . LYS A 1 201 ? 6.488 -31.484 -13.18 1 87.25 201 LYS A O 1
ATOM 1635 N N . PRO A 1 202 ? 5.078 -30.406 -11.812 1 91.62 202 PRO A N 1
ATOM 1636 C CA . PRO A 1 202 ? 6.152 -3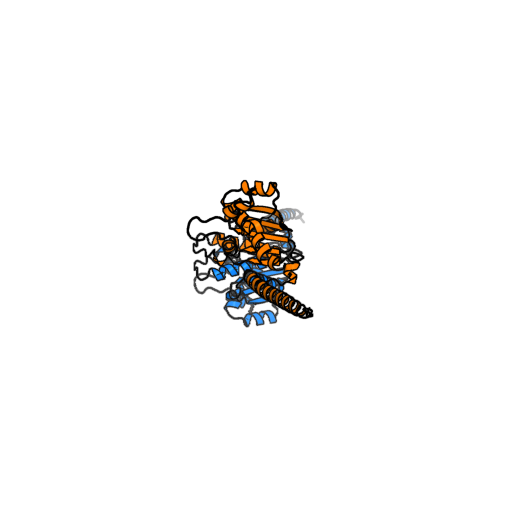0.25 -10.828 1 91.62 202 PRO A CA 1
ATOM 1637 C C . PRO A 1 202 ? 6.215 -31.406 -9.836 1 91.62 202 PRO A C 1
ATOM 1639 O O . PRO A 1 202 ? 5.309 -32.25 -9.797 1 91.62 202 PRO A O 1
ATOM 1642 N N . CYS A 1 203 ? 7.383 -31.5 -9.117 1 91.19 203 CYS A N 1
ATOM 1643 C CA . CYS A 1 203 ? 7.496 -32.438 -7.996 1 91.19 203 CYS A CA 1
ATOM 1644 C C . CYS A 1 203 ? 6.969 -31.797 -6.711 1 91.19 203 CYS A C 1
ATOM 1646 O O . CYS A 1 203 ? 7.18 -30.609 -6.461 1 91.19 203 CYS A O 1
ATOM 1648 N N . PHE A 1 204 ? 6.25 -32.625 -5.938 1 92.12 204 PHE A N 1
ATOM 1649 C CA . PHE A 1 204 ? 5.703 -32.156 -4.676 1 92.12 204 PHE A CA 1
ATOM 1650 C C . PHE A 1 204 ? 6.203 -33 -3.512 1 92.12 204 PHE A C 1
ATOM 1652 O O . PHE A 1 204 ? 6.363 -34.219 -3.646 1 92.12 204 PHE A O 1
ATOM 1659 N N . ASP A 1 205 ? 6.422 -32.25 -2.438 1 89.12 205 ASP A N 1
ATOM 1660 C CA . ASP A 1 205 ? 6.453 -33.031 -1.193 1 89.12 205 ASP A CA 1
ATOM 1661 C C . ASP A 1 205 ? 5.051 -33.469 -0.777 1 89.12 205 ASP A C 1
ATOM 1663 O O . ASP A 1 205 ? 4.094 -32.688 -0.907 1 89.12 205 ASP A O 1
ATOM 1667 N N . GLU A 1 206 ? 4.973 -34.656 -0.215 1 90.12 206 GLU A N 1
ATOM 1668 C CA . GLU A 1 206 ? 3.68 -35.219 0.148 1 90.12 206 GLU A CA 1
ATOM 1669 C C . GLU A 1 206 ? 2.965 -34.344 1.178 1 90.12 206 GLU A C 1
ATOM 1671 O O . GLU A 1 206 ? 1.741 -34.188 1.133 1 90.12 206 GLU A O 1
ATOM 1676 N N . CYS A 1 207 ? 3.699 -33.812 2.023 1 93.44 207 CYS A N 1
ATOM 1677 C CA . CYS A 1 207 ? 3.096 -33.031 3.094 1 93.44 207 CYS A CA 1
ATOM 1678 C C . CYS A 1 207 ? 2.43 -31.781 2.543 1 93.44 207 CYS A C 1
ATOM 1680 O O . CYS A 1 207 ? 1.407 -31.328 3.064 1 93.44 207 CYS A O 1
ATOM 1682 N N . LEU A 1 208 ? 2.975 -31.234 1.479 1 96.06 208 LEU A N 1
ATOM 1683 C CA . LEU A 1 208 ? 2.395 -30.047 0.867 1 96.06 208 LEU A CA 1
ATOM 1684 C C . LEU A 1 208 ? 1.065 -30.375 0.196 1 96.06 208 LEU A C 1
ATOM 1686 O O . LEU A 1 208 ? 0.114 -29.594 0.283 1 96.06 208 LEU A O 1
ATOM 1690 N N . VAL A 1 209 ? 1.037 -31.484 -0.408 1 95.19 209 VAL A N 1
ATOM 1691 C CA . VAL A 1 209 ? -0.173 -31.953 -1.085 1 95.19 209 VAL A CA 1
ATOM 1692 C C . VAL A 1 209 ? -1.271 -32.219 -0.057 1 95.19 209 VAL A C 1
ATOM 1694 O O . VAL A 1 209 ? -2.42 -31.812 -0.249 1 95.19 209 VAL A O 1
ATOM 1697 N N . GLU A 1 210 ? -0.92 -32.844 0.998 1 95.88 210 GLU A N 1
ATOM 1698 C CA . GLU A 1 210 ? -1.881 -33.125 2.061 1 95.88 210 GLU A CA 1
ATOM 1699 C C . GLU A 1 210 ? -2.471 -31.844 2.631 1 95.88 210 GLU A C 1
ATOM 1701 O O . GLU A 1 210 ? -3.674 -31.766 2.881 1 95.88 210 GLU A O 1
ATOM 1706 N N . ASN A 1 211 ? -1.653 -30.938 2.801 1 96.75 211 ASN A N 1
ATOM 1707 C CA . ASN A 1 211 ? -2.115 -29.656 3.324 1 96.75 211 ASN A CA 1
ATOM 1708 C C . ASN A 1 211 ? -3.1 -28.984 2.373 1 96.75 211 ASN A C 1
ATOM 1710 O O . ASN A 1 211 ? -4.113 -28.438 2.807 1 96.75 211 ASN A O 1
ATOM 1714 N N . TYR A 1 212 ? -2.781 -29.016 1.193 1 97 212 TYR A N 1
ATOM 1715 C CA . TYR A 1 212 ? -3.656 -28.469 0.166 1 97 212 TYR A CA 1
ATOM 1716 C C . TYR A 1 212 ? -5.02 -29.156 0.188 1 97 212 TYR A C 1
ATOM 1718 O O . TYR A 1 212 ? -6.055 -28.484 0.183 1 97 212 TYR A O 1
ATOM 1726 N N . LEU A 1 213 ? -4.992 -30.422 0.229 1 95.31 213 LEU A N 1
ATOM 1727 C CA . LEU A 1 213 ? -6.223 -31.188 0.138 1 95.31 213 LEU A CA 1
ATOM 1728 C C . LEU A 1 213 ? -7.086 -31 1.381 1 95.31 213 LEU A C 1
ATOM 1730 O O . LEU A 1 213 ? -8.305 -31.188 1.335 1 95.31 213 LEU A O 1
ATOM 1734 N N . LYS A 1 214 ? -6.492 -30.578 2.447 1 96.38 214 LYS A N 1
ATOM 1735 C CA . LYS A 1 214 ? -7.215 -30.359 3.699 1 96.38 214 LYS A CA 1
ATOM 1736 C C . LYS A 1 214 ? -7.895 -29 3.715 1 96.38 214 LYS A C 1
ATOM 1738 O O . LYS A 1 214 ? -8.758 -28.734 4.559 1 96.38 214 LYS A O 1
ATOM 1743 N N . GLN A 1 215 ? -7.555 -28.172 2.789 1 96.44 215 GLN A N 1
ATOM 1744 C CA . GLN A 1 215 ? -8.086 -26.812 2.803 1 96.44 215 GLN A CA 1
ATOM 1745 C C . GLN A 1 215 ? -9.516 -26.766 2.264 1 96.44 215 GLN A C 1
ATOM 1747 O O . GLN A 1 215 ? -9.922 -27.672 1.519 1 96.44 215 GLN A O 1
ATOM 1752 N N . LYS A 1 216 ? -10.234 -25.719 2.639 1 95.44 216 LYS A N 1
ATOM 1753 C CA . LYS A 1 216 ? -11.547 -25.453 2.064 1 95.44 216 LYS A CA 1
ATOM 1754 C C . LYS A 1 216 ? -11.445 -25.094 0.588 1 95.44 216 LYS A C 1
ATOM 1756 O O . LYS A 1 216 ? -10.391 -24.656 0.126 1 95.44 216 LYS A O 1
ATOM 1761 N N . HIS A 1 217 ? -12.555 -25.188 -0.08 1 93.38 217 HIS A N 1
ATOM 1762 C CA . HIS A 1 217 ? -12.617 -24.984 -1.523 1 93.38 217 HIS A CA 1
ATOM 1763 C C . HIS A 1 217 ? -12.086 -23.609 -1.916 1 93.38 217 HIS A C 1
ATOM 1765 O O . HIS A 1 217 ? -11.312 -23.5 -2.871 1 93.38 217 HIS A O 1
ATOM 1771 N N . GLU A 1 218 ? -12.508 -22.562 -1.218 1 93.69 218 GLU A N 1
ATOM 1772 C CA . GLU A 1 218 ? -12.117 -21.203 -1.551 1 93.69 218 GLU A CA 1
ATOM 1773 C C . GLU A 1 218 ? -10.617 -21 -1.409 1 93.69 218 GLU A C 1
ATOM 1775 O O . GLU A 1 218 ? -10 -20.281 -2.195 1 93.69 218 GLU A O 1
ATOM 1780 N N . VAL A 1 219 ? -10.07 -21.656 -0.476 1 96 219 VAL A N 1
ATOM 1781 C CA . VAL A 1 219 ? -8.641 -21.578 -0.227 1 96 219 VAL A CA 1
ATOM 1782 C C . VAL A 1 219 ? -7.879 -22.359 -1.286 1 96 219 VAL A C 1
ATOM 1784 O O . VAL A 1 219 ? -6.879 -21.891 -1.829 1 96 219 VAL A O 1
ATOM 1787 N N . ARG A 1 220 ? -8.391 -23.469 -1.642 1 95.81 220 ARG A N 1
ATOM 1788 C CA . ARG A 1 220 ? -7.758 -24.297 -2.668 1 95.81 220 ARG A CA 1
ATOM 1789 C C . ARG A 1 220 ? -7.688 -23.547 -3.998 1 95.81 220 ARG A C 1
ATOM 1791 O O . ARG A 1 220 ? -6.723 -23.703 -4.75 1 95.81 220 ARG A O 1
ATOM 1798 N N . GLU A 1 221 ? -8.672 -22.797 -4.211 1 93.06 221 GLU A N 1
ATOM 1799 C CA . GLU A 1 221 ? -8.695 -22.031 -5.449 1 93.06 221 GLU A CA 1
ATOM 1800 C C . GLU A 1 221 ? -7.531 -21.047 -5.508 1 93.06 221 GLU A C 1
ATOM 1802 O O . GLU A 1 221 ? -6.859 -20.938 -6.535 1 93.06 221 GLU A O 1
ATOM 1807 N N . THR A 1 222 ? -7.309 -20.391 -4.426 1 94.81 222 THR A N 1
ATOM 1808 C CA . THR A 1 222 ? -6.227 -19.406 -4.406 1 94.81 222 THR A CA 1
ATOM 1809 C C . THR A 1 222 ? -4.867 -20.094 -4.418 1 94.81 222 THR A C 1
ATOM 1811 O O . THR A 1 222 ? -3.932 -19.625 -5.066 1 94.81 222 THR A O 1
ATOM 1814 N N . MET A 1 223 ? -4.785 -21.203 -3.717 1 97.25 223 MET A N 1
ATOM 1815 C CA . MET A 1 223 ? -3.545 -21.969 -3.727 1 97.25 223 MET A CA 1
ATOM 1816 C C . MET A 1 223 ? -3.264 -22.531 -5.117 1 97.25 223 MET A C 1
ATOM 1818 O O . MET A 1 223 ? -2.117 -22.531 -5.566 1 97.25 223 MET A O 1
ATOM 1822 N N . SER A 1 224 ? -4.305 -22.953 -5.746 1 96 224 SER A N 1
ATOM 1823 C CA . SER A 1 224 ? -4.18 -23.469 -7.109 1 96 224 SER A CA 1
ATOM 1824 C C . SER A 1 224 ? -3.703 -22.375 -8.062 1 96 224 SER A C 1
ATOM 1826 O O . SER A 1 224 ? -2.826 -22.609 -8.898 1 96 224 SER A O 1
ATOM 1828 N N . THR A 1 225 ? -4.266 -21.234 -7.891 1 94.12 225 THR A N 1
ATOM 1829 C CA . THR A 1 225 ? -3.871 -20.109 -8.719 1 94.12 225 THR A CA 1
ATOM 1830 C C . THR A 1 225 ? -2.389 -19.797 -8.539 1 94.12 225 THR A C 1
ATOM 1832 O O . THR A 1 225 ? -1.661 -19.609 -9.516 1 94.12 225 THR A O 1
ATOM 1835 N N . ALA A 1 226 ? -1.948 -19.75 -7.348 1 97.19 226 ALA A N 1
ATOM 1836 C CA . ALA A 1 226 ? -0.543 -19.469 -7.07 1 97.19 226 ALA A CA 1
ATOM 1837 C C . ALA A 1 226 ? 0.367 -20.5 -7.727 1 97.19 226 ALA A C 1
ATOM 1839 O O . ALA A 1 226 ? 1.388 -20.156 -8.32 1 97.19 226 ALA A O 1
ATOM 1840 N N . LEU A 1 227 ? -0.012 -21.75 -7.621 1 97.25 227 LEU A N 1
ATOM 1841 C CA . LEU A 1 227 ? 0.777 -22.812 -8.227 1 97.25 227 LEU A CA 1
ATOM 1842 C C . LEU A 1 227 ? 0.856 -22.641 -9.742 1 97.25 227 LEU A C 1
ATOM 1844 O O . LEU A 1 227 ? 1.943 -22.672 -10.32 1 97.25 227 LEU A O 1
ATOM 1848 N N . LEU A 1 228 ? -0.238 -22.406 -10.359 1 95.06 228 LEU A N 1
ATOM 1849 C CA . LEU A 1 228 ? -0.285 -22.312 -11.812 1 95.06 228 LEU A CA 1
ATOM 1850 C C . LEU A 1 228 ? 0.464 -21.062 -12.305 1 95.06 228 LEU A C 1
ATOM 1852 O O . LEU A 1 228 ? 1.099 -21.094 -13.359 1 95.06 228 LEU A O 1
ATOM 1856 N N . VAL A 1 229 ? 0.36 -20 -11.562 1 95.94 229 VAL A N 1
ATOM 1857 C CA . VAL A 1 229 ? 1.103 -18.797 -11.906 1 95.94 229 VAL A CA 1
ATOM 1858 C C . VAL A 1 229 ? 2.602 -19.078 -11.844 1 95.94 229 VAL A C 1
ATOM 1860 O O . VAL A 1 229 ? 3.348 -18.688 -12.75 1 95.94 229 VAL A O 1
ATOM 1863 N N . ALA A 1 230 ? 3.031 -19.719 -10.812 1 96.81 230 ALA A N 1
ATOM 1864 C CA . ALA A 1 230 ? 4.441 -20.062 -10.672 1 96.81 230 ALA A CA 1
ATOM 1865 C C . ALA A 1 230 ? 4.91 -20.922 -11.844 1 96.81 230 ALA A C 1
ATOM 1867 O O . ALA A 1 230 ? 5.961 -20.656 -12.43 1 96.81 230 ALA A O 1
ATOM 1868 N N . LEU A 1 231 ? 4.117 -21.875 -12.172 1 94.81 231 LEU A N 1
ATOM 1869 C CA . LEU A 1 231 ? 4.473 -22.797 -13.242 1 94.81 231 LEU A CA 1
ATOM 1870 C C . LEU A 1 231 ? 4.48 -22.078 -14.594 1 94.81 231 LEU A C 1
ATOM 1872 O O . LEU A 1 231 ? 5.375 -22.297 -15.414 1 94.81 231 LEU A O 1
ATOM 1876 N N . THR A 1 232 ? 3.492 -21.297 -14.789 1 92.69 232 THR A N 1
ATOM 1877 C CA . THR A 1 232 ? 3.414 -20.547 -16.047 1 92.69 232 THR A CA 1
ATOM 1878 C C . THR A 1 232 ? 4.617 -19.625 -16.203 1 92.69 232 THR A C 1
ATOM 1880 O O . THR A 1 232 ? 5.223 -19.562 -17.281 1 92.69 232 THR A O 1
ATOM 1883 N N . PHE A 1 233 ? 4.918 -18.969 -15.188 1 94.75 233 PHE A N 1
ATOM 1884 C CA . PHE A 1 233 ? 6.07 -18.062 -15.234 1 94.75 233 PHE A CA 1
ATOM 1885 C C . PHE A 1 233 ? 7.352 -18.844 -15.5 1 94.75 233 PHE A C 1
ATOM 1887 O O . PHE A 1 233 ? 8.164 -18.453 -16.344 1 94.75 233 PHE A O 1
ATOM 1894 N N . SER A 1 234 ? 7.535 -19.922 -14.852 1 93.19 234 SER A N 1
ATOM 1895 C CA . SER A 1 234 ? 8.734 -20.75 -14.984 1 93.19 234 SER A CA 1
ATOM 1896 C C . SER A 1 234 ? 8.867 -21.312 -16.391 1 93.19 234 SER A C 1
ATOM 1898 O O . SER A 1 234 ? 9.938 -21.234 -17 1 93.19 234 SER A O 1
ATOM 1900 N N . ASN A 1 235 ? 7.793 -21.75 -16.906 1 87.94 235 ASN A N 1
ATOM 1901 C CA . ASN A 1 235 ? 7.84 -22.484 -18.172 1 87.94 235 ASN A CA 1
ATOM 1902 C C . ASN A 1 235 ? 7.77 -21.547 -19.375 1 87.94 235 ASN A C 1
ATOM 1904 O O . ASN A 1 235 ? 8.461 -21.75 -20.359 1 87.94 235 ASN A O 1
ATOM 1908 N N . GLU A 1 236 ? 6.902 -20.531 -19.266 1 86.88 236 GLU A N 1
ATOM 1909 C CA . GLU A 1 236 ? 6.637 -19.688 -20.438 1 86.88 236 GLU A CA 1
ATOM 1910 C C . GLU A 1 236 ? 7.57 -18.484 -20.453 1 86.88 236 GLU A C 1
ATOM 1912 O O . GLU A 1 236 ? 7.875 -17.953 -21.531 1 86.88 236 GLU A O 1
ATOM 1917 N N . ILE A 1 237 ? 8 -18.109 -19.344 1 87.69 237 ILE A N 1
ATOM 1918 C CA . ILE A 1 237 ? 8.766 -16.875 -19.297 1 87.69 237 ILE A CA 1
ATOM 1919 C C . ILE A 1 237 ? 10.25 -17.203 -19.125 1 87.69 237 ILE A C 1
ATOM 1921 O O . ILE A 1 237 ? 11.086 -16.734 -19.906 1 87.69 237 ILE A O 1
ATOM 1925 N N . LEU A 1 238 ? 10.523 -18.078 -18.203 1 86.81 238 LEU A N 1
ATOM 1926 C CA . LEU A 1 238 ? 11.93 -18.391 -17.969 1 86.81 238 LEU A CA 1
ATOM 1927 C C . LEU A 1 238 ? 12.414 -19.484 -18.922 1 86.81 238 LEU A C 1
ATOM 1929 O O . LEU A 1 238 ? 13.602 -19.531 -19.25 1 86.81 238 LEU A O 1
ATOM 1933 N N . GLY A 1 239 ? 11.672 -20.578 -19.172 1 75.62 239 GLY A N 1
ATOM 1934 C CA . GLY A 1 239 ? 12.055 -21.734 -19.984 1 75.62 239 GLY A CA 1
ATOM 1935 C C . GLY A 1 239 ? 12.305 -21.375 -21.438 1 75.62 239 GLY A C 1
ATOM 1936 O O . GLY A 1 239 ? 12.844 -22.188 -22.188 1 75.62 239 GLY A O 1
ATOM 1937 N N . ASP A 1 240 ? 11.688 -20.422 -21.938 1 58.38 240 ASP A N 1
ATOM 1938 C CA . ASP A 1 240 ? 11.898 -20.156 -23.344 1 58.38 240 ASP A CA 1
ATOM 1939 C C . ASP A 1 240 ? 13.383 -20 -23.672 1 58.38 240 ASP A C 1
ATOM 1941 O O . ASP A 1 240 ? 13.758 -19.844 -24.828 1 58.38 240 ASP A O 1
ATOM 1945 N N . ASN A 1 241 ? 14.375 -19.984 -22.75 1 44.25 241 ASN A N 1
ATOM 1946 C CA . ASN A 1 241 ? 15.766 -19.812 -23.156 1 44.25 241 ASN A CA 1
ATOM 1947 C C . ASN A 1 241 ? 16.438 -21.141 -23.469 1 44.25 241 ASN A C 1
ATOM 1949 O O . ASN A 1 241 ? 17.625 -21.188 -23.781 1 44.25 241 ASN A O 1
ATOM 1953 N N . SER A 1 242 ? 15.875 -22.312 -23.156 1 37.84 242 SER A N 1
ATOM 1954 C CA . SER A 1 242 ? 16.656 -23.453 -23.625 1 37.84 242 SER A CA 1
ATOM 1955 C C . SER A 1 242 ? 16.344 -23.797 -25.078 1 37.84 242 SER A C 1
ATOM 1957 O O . SER A 1 242 ? 15.219 -23.562 -25.547 1 37.84 242 SER A O 1
ATOM 1959 N N . MET B 1 1 ? -1.786 46.469 79.375 1 27.08 1 MET B N 1
ATOM 1960 C CA . MET B 1 1 ? -1.389 46.344 77.938 1 27.08 1 MET B CA 1
ATOM 1961 C C . MET B 1 1 ? -1.062 44.906 77.625 1 27.08 1 MET B C 1
ATOM 1963 O O . MET B 1 1 ? -0.094 44.344 78.125 1 27.08 1 MET B O 1
ATOM 1967 N N . LEU B 1 2 ? -2.154 44 77.25 1 29.09 2 LEU B N 1
ATOM 1968 C CA . LEU B 1 2 ? -2.414 42.562 77.062 1 29.09 2 LEU B CA 1
ATOM 1969 C C . LEU B 1 2 ? -1.739 42.062 75.75 1 29.09 2 LEU B C 1
ATOM 1971 O O . LEU B 1 2 ? -1.658 42.781 74.75 1 29.09 2 LEU B O 1
ATOM 1975 N N . ASN B 1 3 ? -0.916 40.875 75.75 1 28.05 3 ASN B N 1
ATOM 1976 C CA . ASN B 1 3 ? 0 40.031 75 1 28.05 3 ASN B CA 1
ATOM 1977 C C . ASN B 1 3 ? -0.705 39.344 73.812 1 28.05 3 ASN B C 1
ATOM 1979 O O . ASN B 1 3 ? -1.547 38.469 74 1 28.05 3 ASN B O 1
ATOM 1983 N N . CYS B 1 4 ? -1.072 40.031 72.688 1 26.42 4 CYS B N 1
ATOM 1984 C CA . CYS B 1 4 ? -1.688 39.688 71.375 1 26.42 4 CYS B CA 1
ATOM 1985 C C . CYS B 1 4 ? -0.788 38.75 70.562 1 26.42 4 CYS B C 1
ATOM 1987 O O . CYS B 1 4 ? -0.26 39.125 69.562 1 26.42 4 CYS B O 1
ATOM 1989 N N . TRP B 1 5 ? 0.119 37.906 71.188 1 26.34 5 TRP B N 1
ATOM 1990 C CA . TRP B 1 5 ? 1.112 37.125 70.438 1 26.34 5 TRP B CA 1
ATOM 1991 C C . TRP B 1 5 ? 0.451 35.969 69.688 1 26.34 5 TRP B C 1
ATOM 1993 O O . TRP B 1 5 ? 1.053 35.375 68.75 1 26.34 5 TRP B O 1
ATOM 2003 N N . CYS B 1 6 ? -0.725 35.438 70 1 25.39 6 CYS B N 1
ATOM 2004 C CA . CYS B 1 6 ? -0.964 34.062 69.688 1 25.39 6 CYS B CA 1
ATOM 2005 C C . CYS B 1 6 ? -1.306 33.875 68.188 1 25.39 6 CYS B C 1
ATOM 2007 O O . CYS B 1 6 ? -1.369 32.75 67.688 1 25.39 6 CYS B O 1
ATOM 2009 N N . GLN B 1 7 ? -1.905 34.719 67.375 1 27.23 7 GLN B N 1
ATOM 2010 C CA . GLN B 1 7 ? -2.732 34.25 66.312 1 27.23 7 GLN B CA 1
ATOM 2011 C C . GLN B 1 7 ? -1.884 33.938 65.062 1 27.23 7 GLN B C 1
ATOM 2013 O O . GLN B 1 7 ? -2.396 33.875 63.938 1 27.23 7 GLN B O 1
ATOM 2018 N N . LEU B 1 8 ? -0.518 33.906 65.062 1 31.47 8 LEU B N 1
ATOM 2019 C CA . LEU B 1 8 ? 0.18 33.844 63.781 1 31.47 8 LEU B CA 1
ATOM 2020 C C . LEU B 1 8 ? 0.209 32.406 63.281 1 31.47 8 LEU B C 1
ATOM 2022 O O . LEU B 1 8 ? 0.756 32.156 62.188 1 31.47 8 LEU B O 1
ATOM 2026 N N . ARG B 1 9 ? -0.168 31.359 64 1 31.14 9 ARG B N 1
ATOM 2027 C CA . ARG B 1 9 ? 0.208 30.031 63.5 1 31.14 9 ARG B CA 1
ATOM 2028 C C . ARG B 1 9 ? -0.725 29.594 62.406 1 31.14 9 ARG B C 1
ATOM 2030 O O . ARG B 1 9 ? -0.528 28.531 61.812 1 31.14 9 ARG B O 1
ATOM 2037 N N . ARG B 1 10 ? -1.955 30.062 62.312 1 32.94 10 ARG B N 1
ATOM 2038 C CA . ARG B 1 10 ? -2.896 29.312 61.469 1 32.94 10 ARG B CA 1
ATOM 2039 C C . ARG B 1 10 ? -2.629 29.562 60 1 32.94 10 ARG B C 1
ATOM 2041 O O . ARG B 1 10 ? -3.326 29.016 59.125 1 32.94 10 ARG B O 1
ATOM 2048 N N . ILE B 1 11 ? -1.746 30.516 59.656 1 34.88 11 ILE B N 1
ATOM 2049 C CA . ILE B 1 11 ? -1.773 30.828 58.219 1 34.88 11 ILE B CA 1
ATOM 2050 C C . ILE B 1 11 ? -0.99 29.781 57.438 1 34.88 11 ILE B C 1
ATOM 2052 O O . ILE B 1 11 ? -1.112 29.672 56.219 1 34.88 11 ILE B O 1
ATOM 2056 N N . HIS B 1 12 ? -0.243 28.859 58.188 1 32.12 12 HIS B N 1
ATOM 2057 C CA . HIS B 1 12 ? 0.61 28.047 57.312 1 32.12 12 HIS B CA 1
ATOM 2058 C C . HIS B 1 12 ? -0.164 26.875 56.75 1 32.12 12 HIS B C 1
ATOM 2060 O O . HIS B 1 12 ? 0.261 26.266 55.75 1 32.12 12 HIS B O 1
ATOM 2066 N N . ARG B 1 13 ? -1.252 26.375 57.406 1 38.06 13 ARG B N 1
ATOM 2067 C CA . ARG B 1 13 ? -1.86 25.172 56.844 1 38.06 13 ARG B CA 1
ATOM 2068 C C . ARG B 1 13 ? -2.65 25.469 55.594 1 38.06 13 ARG B C 1
ATOM 2070 O O . ARG B 1 13 ? -2.869 24.594 54.75 1 38.06 13 ARG B O 1
ATOM 2077 N N . THR B 1 14 ? -3.146 26.703 55.562 1 39.25 14 THR B N 1
ATOM 2078 C CA . THR B 1 14 ? -3.979 26.953 54.406 1 39.25 14 THR B CA 1
ATOM 2079 C C . THR B 1 14 ? -3.125 27.016 53.125 1 39.25 14 THR B C 1
ATOM 2081 O O . THR B 1 14 ? -3.584 26.641 52.062 1 39.25 14 THR B O 1
ATOM 2084 N N . THR B 1 15 ? -1.871 27.391 53.25 1 43.91 15 THR B N 1
ATOM 2085 C CA . THR B 1 15 ? -1.093 27.453 52.031 1 43.91 15 THR B CA 1
ATOM 2086 C C . THR B 1 15 ? -0.747 26.047 51.531 1 43.91 15 THR B C 1
ATOM 2088 O O . THR B 1 15 ? -0.659 25.812 50.312 1 43.91 15 THR B O 1
ATOM 2091 N N . GLN B 1 16 ? -0.618 25.094 52.469 1 46.59 16 GLN B N 1
ATOM 2092 C CA . GLN B 1 16 ? -0.297 23.75 52 1 46.59 16 GLN B CA 1
ATOM 2093 C C . GLN B 1 16 ? -1.502 23.109 51.312 1 46.59 16 GLN B C 1
ATOM 2095 O O . GLN B 1 16 ? -1.346 22.312 50.406 1 46.59 16 GLN B O 1
ATOM 2100 N N . ILE B 1 17 ? -2.689 23.344 51.875 1 46.69 17 ILE B N 1
ATOM 2101 C CA . ILE B 1 17 ? -3.85 22.719 51.25 1 46.69 17 ILE B CA 1
ATOM 2102 C C . ILE B 1 17 ? -4.07 23.344 49.875 1 46.69 17 ILE B C 1
ATOM 2104 O O . ILE B 1 17 ? -4.426 22.625 48.938 1 46.69 17 ILE B O 1
ATOM 2108 N N . LEU B 1 18 ? -3.793 24.641 49.719 1 44.47 18 LEU B N 1
ATOM 2109 C CA . LEU B 1 18 ? -3.975 25.234 48.406 1 44.47 18 LEU B CA 1
ATOM 2110 C C . LEU B 1 18 ? -2.938 24.703 47.406 1 44.47 18 LEU B C 1
ATOM 2112 O O . LEU B 1 18 ? -3.24 24.484 46.25 1 44.47 18 LEU B O 1
ATOM 2116 N N . ASN B 1 19 ? -1.742 24.391 47.906 1 47.94 19 ASN B N 1
ATOM 2117 C CA . ASN B 1 19 ? -0.763 23.828 46.969 1 47.94 19 ASN B CA 1
ATOM 2118 C C . ASN B 1 19 ? -1.08 22.375 46.625 1 47.94 19 ASN B C 1
ATOM 2120 O O . ASN B 1 19 ? -0.806 21.922 45.531 1 47.94 19 ASN B O 1
ATOM 2124 N N . SER B 1 20 ? -1.614 21.609 47.562 1 50.56 20 SER B N 1
ATOM 2125 C CA . SER B 1 20 ? -1.971 20.234 47.25 1 50.56 20 SER B CA 1
ATOM 2126 C C . SER B 1 20 ? -3.18 20.172 46.344 1 50.56 20 SER B C 1
ATOM 2128 O O . SER B 1 20 ? -3.26 19.297 45.469 1 50.56 20 SER B O 1
ATOM 2130 N N . GLU B 1 21 ? -4.168 20.953 46.469 1 48.53 21 GLU B N 1
ATOM 2131 C CA . GLU B 1 21 ? -5.336 20.969 45.594 1 48.53 21 GLU B CA 1
ATOM 2132 C C . GLU B 1 21 ? -4.973 21.469 44.188 1 48.53 21 GLU B C 1
ATOM 2134 O O . GLU B 1 21 ? -5.5 20.969 43.188 1 48.53 21 GLU B O 1
ATOM 2139 N N . ALA B 1 22 ? -4.105 22.422 44.031 1 47.16 22 ALA B N 1
ATOM 2140 C CA . ALA B 1 22 ? -3.607 22.844 42.719 1 47.16 22 ALA B CA 1
ATOM 2141 C C . ALA B 1 22 ? -2.801 21.734 42.062 1 47.16 22 ALA B C 1
ATOM 2143 O O . ALA B 1 22 ? -2.906 21.531 40.844 1 47.16 22 ALA B O 1
ATOM 2144 N N . ALA B 1 23 ? -2.012 21.062 42.781 1 49.69 23 ALA B N 1
ATOM 2145 C CA . ALA B 1 23 ? -1.299 19.906 42.25 1 49.69 23 ALA B CA 1
ATOM 2146 C C . ALA B 1 23 ? -2.268 18.781 41.875 1 49.69 23 ALA B C 1
ATOM 2148 O O . ALA B 1 23 ? -2.086 18.109 40.875 1 49.69 23 ALA B O 1
ATOM 2149 N N . ALA B 1 24 ? -3.203 18.531 42.688 1 46.81 24 ALA B N 1
ATOM 2150 C CA . ALA B 1 24 ? -4.215 17.531 42.375 1 46.81 24 ALA B CA 1
ATOM 2151 C C . ALA B 1 24 ? -5.062 17.953 41.188 1 46.81 24 ALA B C 1
ATOM 2153 O O . ALA B 1 24 ? -5.391 17.141 40.312 1 46.81 24 ALA B O 1
ATOM 2154 N N . LYS B 1 25 ? -5.523 19.156 41.094 1 48.16 25 LYS B N 1
ATOM 2155 C CA . LYS B 1 25 ? -6.27 19.656 39.969 1 48.16 25 LYS B CA 1
ATOM 2156 C C . LYS B 1 25 ? -5.398 19.688 38.719 1 48.16 25 LYS B C 1
ATOM 2158 O O . LYS B 1 25 ? -5.883 19.453 37.594 1 48.16 25 LYS B O 1
ATOM 2163 N N . LYS B 1 26 ? -4.105 20.141 38.906 1 48.28 26 LYS B N 1
ATOM 2164 C CA . LYS B 1 26 ? -3.197 20.062 37.75 1 48.28 26 LYS B CA 1
ATOM 2165 C C . LYS B 1 26 ? -2.988 18.609 37.312 1 48.28 26 LYS B C 1
ATOM 2167 O O . LYS B 1 26 ? -2.891 18.328 36.125 1 48.28 26 LYS B O 1
ATOM 2172 N N . LYS B 1 27 ? -2.961 17.797 38.312 1 52.12 27 LYS B N 1
ATOM 2173 C CA . LYS B 1 27 ? -2.844 16.391 37.969 1 52.12 27 LYS B CA 1
ATOM 2174 C C . LYS B 1 27 ? -4.094 15.898 37.25 1 52.12 27 LYS B C 1
ATOM 2176 O O . LYS B 1 27 ? -4.004 15.148 36.281 1 52.12 27 LYS B O 1
ATOM 2181 N N . ASP B 1 28 ? -5.211 16.281 37.75 1 51.56 28 ASP B N 1
ATOM 2182 C CA . ASP B 1 28 ? -6.473 15.891 37.125 1 51.56 28 ASP B CA 1
ATOM 2183 C C . ASP B 1 28 ? -6.645 16.531 35.75 1 51.56 28 ASP B C 1
ATOM 2185 O O . ASP B 1 28 ? -7.137 15.891 34.844 1 51.56 28 ASP B O 1
ATOM 2189 N N . THR B 1 29 ? -6.316 17.828 35.594 1 48.94 29 THR B N 1
ATOM 2190 C CA . THR B 1 29 ? -6.418 18.5 34.312 1 48.94 29 THR B CA 1
ATOM 2191 C C . THR B 1 29 ? -5.398 17.922 33.344 1 48.94 29 THR B C 1
ATOM 2193 O O . THR B 1 29 ? -5.695 17.766 32.156 1 48.94 29 THR B O 1
ATOM 2196 N N . ASN B 1 30 ? -4.23 17.766 33.875 1 51.81 30 ASN B N 1
ATOM 2197 C CA . ASN B 1 30 ? -3.199 17.172 33.031 1 51.81 30 ASN B CA 1
ATOM 2198 C C . ASN B 1 30 ? -3.582 15.758 32.594 1 51.81 30 ASN B C 1
ATOM 2200 O O . ASN B 1 30 ? -3.324 15.375 31.453 1 51.81 30 ASN B O 1
ATOM 2204 N N . THR B 1 31 ? -4.09 15.086 33.75 1 52.03 31 THR B N 1
ATOM 2205 C CA . THR B 1 31 ? -4.535 13.742 33.406 1 52.03 31 THR B CA 1
ATOM 2206 C C . THR B 1 31 ? -5.668 13.789 32.375 1 52.03 31 THR B C 1
ATOM 2208 O O . THR B 1 31 ? -5.707 12.984 31.453 1 52.03 31 THR B O 1
ATOM 2211 N N . LYS B 1 32 ? -6.508 14.68 32.688 1 51.16 32 LYS B N 1
ATOM 2212 C CA . LYS B 1 32 ? -7.656 14.828 31.781 1 51.16 32 LYS B CA 1
ATOM 2213 C C . LYS B 1 32 ? -7.219 15.281 30.391 1 51.16 32 LYS B C 1
ATOM 2215 O O . LYS B 1 32 ? -7.734 14.805 29.391 1 51.16 32 LYS B O 1
ATOM 2220 N N . LYS B 1 33 ? -6.395 16.234 30.312 1 51.56 33 LYS B N 1
ATOM 2221 C CA . LYS B 1 33 ? -5.844 16.688 29.031 1 51.56 33 LYS B CA 1
ATOM 2222 C C . LYS B 1 33 ? -5.07 15.578 28.344 1 51.56 33 LYS B C 1
ATOM 2224 O O . LYS B 1 33 ? -5.168 15.414 27.125 1 51.56 33 LYS B O 1
ATOM 2229 N N . ARG B 1 34 ? -4.352 14.836 29.156 1 54.78 34 ARG B N 1
ATOM 2230 C CA . ARG B 1 34 ? -3.607 13.688 28.641 1 54.78 34 ARG B CA 1
ATOM 2231 C C . ARG B 1 34 ? -4.547 12.664 28.016 1 54.78 34 ARG B C 1
ATOM 2233 O O . ARG B 1 34 ? -4.234 12.078 26.984 1 54.78 34 ARG B O 1
ATOM 2240 N N . ASN B 1 35 ? -5.645 12.516 28.578 1 58.31 35 ASN B N 1
ATOM 2241 C CA . ASN B 1 35 ? -6.621 11.539 28.109 1 58.31 35 ASN B CA 1
ATOM 2242 C C . ASN B 1 35 ? -7.258 11.977 26.797 1 58.31 35 ASN B C 1
ATOM 2244 O O . ASN B 1 35 ? -7.465 11.156 25.891 1 58.31 35 ASN B O 1
ATOM 2248 N N . ILE B 1 36 ? -7.398 13.242 26.672 1 58.5 36 ILE B N 1
ATOM 2249 C CA . ILE B 1 36 ? -8.055 13.75 25.469 1 58.5 36 ILE B CA 1
ATOM 2250 C C . ILE B 1 36 ? -7.098 13.656 24.281 1 58.5 36 ILE B C 1
ATOM 2252 O O . ILE B 1 36 ? -7.5 13.258 23.188 1 58.5 36 ILE B O 1
ATOM 2256 N N . SER B 1 37 ? -5.855 13.883 24.641 1 67.12 37 SER B N 1
ATOM 2257 C CA . SER B 1 37 ? -4.852 13.883 23.578 1 67.12 37 SER B CA 1
ATOM 2258 C C . SER B 1 37 ? -4.672 12.484 23 1 67.12 37 SER B C 1
ATOM 2260 O O . SER B 1 37 ? -4.547 12.32 21.781 1 67.12 37 SER B O 1
ATOM 2262 N N . ASN B 1 38 ? -4.836 11.562 23.844 1 71.38 38 ASN B N 1
ATOM 2263 C CA . ASN B 1 38 ? -4.621 10.188 23.391 1 71.38 38 ASN B CA 1
ATOM 2264 C C . ASN B 1 38 ? -5.789 9.688 22.547 1 71.38 38 ASN B C 1
ATOM 2266 O O . ASN B 1 38 ? -5.633 8.75 21.766 1 71.38 38 ASN B O 1
ATOM 2270 N N . ARG B 1 39 ? -6.781 10.414 22.641 1 81.69 39 ARG B N 1
ATOM 2271 C CA . ARG B 1 39 ? -7.957 9.984 21.891 1 81.69 39 ARG B CA 1
ATOM 2272 C C . ARG B 1 39 ? -7.941 10.578 20.484 1 81.69 39 ARG B C 1
ATOM 2274 O O . ARG B 1 39 ? -8.719 10.156 19.625 1 81.69 39 ARG B O 1
ATOM 2281 N N . LEU B 1 40 ? -7.035 11.398 20.297 1 89.5 40 LEU B N 1
ATOM 2282 C CA . LEU B 1 40 ? -7.062 12.148 19.047 1 89.5 40 LEU B CA 1
ATOM 2283 C C . LEU B 1 40 ? -6.16 11.5 18 1 89.5 40 LEU B C 1
ATOM 2285 O O . LEU B 1 40 ? -6.215 11.859 16.812 1 89.5 40 LEU B O 1
ATOM 2289 N N . ILE B 1 41 ? -5.375 10.539 18.562 1 92.5 41 ILE B N 1
ATOM 2290 C CA . ILE B 1 41 ? -4.406 9.984 17.625 1 92.5 41 ILE B CA 1
ATOM 2291 C C . ILE B 1 41 ? -4.418 8.461 17.703 1 92.5 41 ILE B C 1
ATOM 2293 O O . ILE B 1 41 ? -4.871 7.891 18.703 1 92.5 41 ILE B O 1
ATOM 2297 N N . PHE B 1 42 ? -3.922 7.914 16.625 1 91.69 42 PHE B N 1
ATOM 2298 C CA . PHE B 1 42 ? -3.688 6.473 16.578 1 91.69 42 PHE B CA 1
ATOM 2299 C C . PHE B 1 42 ? -2.461 6.16 15.727 1 91.69 42 PHE B C 1
ATOM 2301 O O . PHE B 1 42 ? -2.293 6.715 14.641 1 91.69 42 PHE B O 1
ATOM 2308 N N . PRO B 1 43 ? -1.723 5.211 16.234 1 93.12 43 PRO B N 1
ATOM 2309 C CA . PRO B 1 43 ? -1.658 4.598 17.562 1 93.12 43 PRO B CA 1
ATOM 2310 C C . PRO B 1 43 ? -1.351 5.613 18.656 1 93.12 43 PRO B C 1
ATOM 2312 O O . PRO B 1 43 ? -0.834 6.695 18.391 1 93.12 43 PRO B O 1
ATOM 2315 N N . VAL B 1 44 ? -1.649 5.25 19.859 1 92.19 44 VAL B N 1
ATOM 2316 C CA . VAL B 1 44 ? -1.377 6.113 21 1 92.19 44 VAL B CA 1
ATOM 2317 C C . VAL B 1 44 ? 0.116 6.094 21.328 1 92.19 44 VAL B C 1
ATOM 2319 O O . VAL B 1 44 ? 0.774 5.062 21.172 1 92.19 44 VAL B O 1
ATOM 2322 N N . LEU B 1 45 ? 0.561 7.238 21.781 1 93.25 45 LEU B N 1
ATOM 2323 C CA . LEU B 1 45 ? 1.953 7.34 22.203 1 93.25 45 LEU B CA 1
ATOM 2324 C C . LEU B 1 45 ? 2.057 7.406 23.719 1 93.25 45 LEU B C 1
ATOM 2326 O O . LEU B 1 45 ? 1.309 8.141 24.359 1 93.25 45 LEU B O 1
ATOM 2330 N N . THR B 1 46 ? 2.998 6.656 24.203 1 91.19 46 THR B N 1
ATOM 2331 C CA . THR B 1 46 ? 3.291 6.742 25.625 1 91.19 46 THR B CA 1
ATOM 2332 C C . THR B 1 46 ? 4.023 8.039 25.953 1 91.19 46 THR B C 1
ATOM 2334 O O . THR B 1 46 ? 4.531 8.719 25.047 1 91.19 46 THR B O 1
ATOM 2337 N N . VAL B 1 47 ? 4.07 8.32 27.234 1 89.5 47 VAL B N 1
ATOM 2338 C CA . VAL B 1 47 ? 4.715 9.547 27.672 1 89.5 47 VAL B CA 1
ATOM 2339 C C . VAL B 1 47 ? 6.188 9.539 27.281 1 89.5 47 VAL B C 1
ATOM 2341 O O . VAL B 1 47 ? 6.684 10.492 26.672 1 89.5 47 VAL B O 1
ATOM 2344 N N . PRO B 1 48 ? 6.895 8.453 27.469 1 91.56 48 PRO B N 1
ATOM 2345 C CA . PRO B 1 48 ? 8.297 8.43 27.047 1 91.56 48 PRO B CA 1
ATOM 2346 C C . PRO B 1 48 ? 8.453 8.586 25.531 1 91.56 48 PRO B C 1
ATOM 2348 O O . PRO B 1 48 ? 9.414 9.211 25.062 1 91.56 48 PRO B O 1
ATOM 2351 N N . GLN B 1 49 ? 7.516 8.039 24.797 1 93.12 49 GLN B N 1
ATOM 2352 C CA . GLN B 1 49 ? 7.562 8.164 23.344 1 93.12 49 GLN B CA 1
ATOM 2353 C C . GLN B 1 49 ? 7.379 9.617 22.922 1 93.12 49 GLN B C 1
ATOM 2355 O O . GLN B 1 49 ? 8.078 10.094 22.016 1 93.12 49 GLN B O 1
ATOM 2360 N N . LYS B 1 50 ? 6.445 10.219 23.547 1 93.06 50 LYS B N 1
ATOM 2361 C CA . LYS B 1 50 ? 6.18 11.617 23.234 1 93.06 50 LYS B CA 1
ATOM 2362 C C . LYS B 1 50 ? 7.395 12.492 23.547 1 93.06 50 LYS B C 1
ATOM 2364 O O . LYS B 1 50 ? 7.75 13.367 22.766 1 93.06 50 LYS B O 1
ATOM 2369 N N . GLU B 1 51 ? 8.031 12.203 24.625 1 91.81 51 GLU B N 1
ATOM 2370 C CA . GLU B 1 51 ? 9.164 13 25.094 1 91.81 51 GLU B CA 1
ATOM 2371 C C . GLU B 1 51 ? 10.367 12.828 24.172 1 91.81 51 GLU B C 1
ATOM 2373 O O . GLU B 1 51 ? 11.211 13.727 24.062 1 91.81 51 GLU B O 1
ATOM 2378 N N . ASN B 1 52 ? 10.352 11.805 23.438 1 92.75 52 ASN B N 1
ATOM 2379 C CA . ASN B 1 52 ? 11.5 11.5 22.594 1 92.75 52 ASN B CA 1
ATOM 2380 C C . ASN B 1 52 ? 11.32 12.07 21.188 1 92.75 52 ASN B C 1
ATOM 2382 O O . ASN B 1 52 ? 12.242 12.023 20.375 1 92.75 52 ASN B O 1
ATOM 2386 N N . VAL B 1 53 ? 10.164 12.633 20.938 1 95.56 53 VAL B N 1
ATOM 2387 C CA . VAL B 1 53 ? 9.906 13.211 19.625 1 95.56 53 VAL B CA 1
ATOM 2388 C C . VAL B 1 53 ? 10.445 14.641 19.578 1 95.56 53 VAL B C 1
ATOM 2390 O O . VAL B 1 53 ? 9.922 15.531 20.25 1 95.56 53 VAL B O 1
ATOM 2393 N N . LYS B 1 54 ? 11.398 14.805 18.734 1 94.38 54 LYS B N 1
ATOM 2394 C CA . LYS B 1 54 ? 12.008 16.125 18.625 1 94.38 54 LYS B CA 1
ATOM 2395 C C . LYS B 1 54 ? 11.68 16.766 17.281 1 94.38 54 LYS B C 1
ATOM 2397 O O . LYS B 1 54 ? 11.773 17.984 17.125 1 94.38 54 LYS B O 1
ATOM 2402 N N . SER B 1 55 ? 11.406 15.922 16.344 1 96.75 55 SER B N 1
ATOM 2403 C CA . SER B 1 55 ? 11.078 16.406 15 1 96.75 55 SER B CA 1
ATOM 2404 C C . SER B 1 55 ? 9.828 15.719 14.453 1 96.75 55 SER B C 1
ATOM 2406 O O . SER B 1 55 ? 9.625 14.523 14.68 1 96.75 55 SER B O 1
ATOM 2408 N N . ILE B 1 56 ? 8.992 16.562 13.773 1 97.88 56 ILE B N 1
ATOM 2409 C CA . ILE B 1 56 ? 7.719 16.094 13.25 1 97.88 56 ILE B CA 1
ATOM 2410 C C . ILE B 1 56 ? 7.617 16.406 11.758 1 97.88 56 ILE B C 1
ATOM 2412 O O . ILE B 1 56 ? 7.93 17.531 11.336 1 97.88 56 ILE B O 1
ATOM 2416 N N . THR B 1 57 ? 7.258 15.469 11 1 98.69 57 THR B N 1
ATOM 2417 C CA . THR B 1 57 ? 6.867 15.719 9.617 1 98.69 57 THR B CA 1
ATOM 2418 C C . THR B 1 57 ? 5.41 15.328 9.383 1 98.69 57 THR B C 1
ATOM 2420 O O . THR B 1 57 ? 5.051 14.156 9.492 1 98.69 57 THR B O 1
ATOM 2423 N N . ALA B 1 58 ? 4.586 16.312 9.156 1 98.56 58 ALA B N 1
ATOM 2424 C CA . ALA B 1 58 ? 3.197 16.047 8.789 1 98.56 58 ALA B CA 1
ATOM 2425 C C . ALA B 1 58 ? 3.053 15.875 7.281 1 98.56 58 ALA B C 1
ATOM 2427 O O . ALA B 1 58 ? 3.715 16.562 6.504 1 98.56 58 ALA B O 1
ATOM 2428 N N . VAL B 1 59 ? 2.182 14.984 6.934 1 98.31 59 VAL B N 1
ATOM 2429 C CA . VAL B 1 59 ? 1.992 14.695 5.516 1 98.31 59 VAL B CA 1
ATOM 2430 C C . VAL B 1 59 ? 0.508 14.781 5.164 1 98.31 59 VAL B C 1
ATOM 2432 O O . VAL B 1 59 ? -0.351 14.461 5.992 1 98.31 59 VAL B O 1
ATOM 2435 N N . ASP B 1 60 ? 0.231 15.297 3.98 1 96.31 60 ASP B N 1
ATOM 2436 C CA . ASP B 1 60 ? -1.097 15.297 3.373 1 96.31 60 ASP B CA 1
ATOM 2437 C C . ASP B 1 60 ? -1.044 14.781 1.938 1 96.31 60 ASP B C 1
ATOM 2439 O O . ASP B 1 60 ? -0.606 15.5 1.031 1 96.31 60 ASP B O 1
ATOM 2443 N N . LEU B 1 61 ? -1.534 13.578 1.769 1 96.06 61 LEU B N 1
ATOM 2444 C CA . LEU B 1 61 ? -1.517 12.953 0.451 1 96.06 61 LEU B CA 1
ATOM 2445 C C . LEU B 1 61 ? -2.898 13.008 -0.193 1 96.06 61 LEU B C 1
ATOM 2447 O O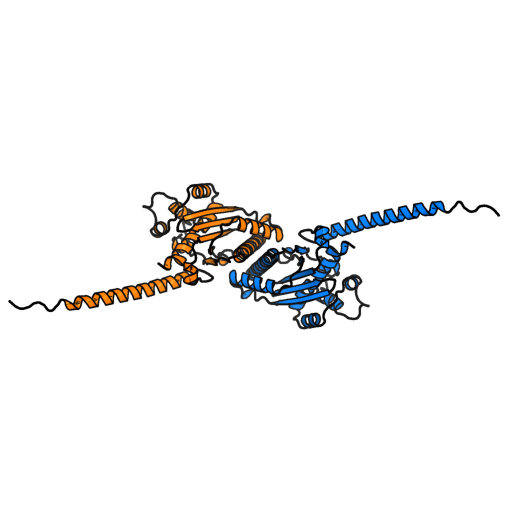 . LEU B 1 61 ? -3.873 12.516 0.381 1 96.06 61 LEU B O 1
ATOM 2451 N N . ARG B 1 62 ? -2.918 13.57 -1.342 1 92.38 62 ARG B N 1
ATOM 2452 C CA . ARG B 1 62 ? -4.117 13.68 -2.164 1 92.38 62 ARG B CA 1
ATOM 2453 C C . ARG B 1 62 ? -3.85 13.211 -3.592 1 92.38 62 ARG B C 1
ATOM 2455 O O . ARG B 1 62 ? -2.713 12.891 -3.941 1 92.38 62 ARG B O 1
ATOM 2462 N N . PRO B 1 63 ? -4.891 13.078 -4.387 1 91.31 63 PRO B N 1
ATOM 2463 C CA . PRO B 1 63 ? -4.68 12.602 -5.758 1 91.31 63 PRO B CA 1
ATOM 2464 C C . PRO B 1 63 ? -3.76 13.516 -6.562 1 91.31 63 PRO B C 1
ATOM 2466 O O . PRO B 1 63 ? -3.064 13.055 -7.473 1 91.31 63 PRO B O 1
ATOM 2469 N N . ILE B 1 64 ? -3.713 14.773 -6.188 1 93.44 64 ILE B N 1
ATOM 2470 C CA . ILE B 1 64 ? -2.951 15.734 -6.98 1 93.44 64 ILE B CA 1
ATOM 2471 C C . ILE B 1 64 ? -1.485 15.703 -6.555 1 93.44 64 ILE B C 1
ATOM 2473 O O . ILE B 1 64 ? -0.62 16.234 -7.254 1 93.44 64 ILE B O 1
ATOM 2477 N N . GLY B 1 65 ? -1.256 15.164 -5.344 1 96.75 65 GLY B N 1
ATOM 2478 C CA . GLY B 1 65 ? 0.117 15.133 -4.867 1 96.75 65 GLY B CA 1
ATOM 2479 C C . GLY B 1 65 ? 0.221 15.031 -3.357 1 96.75 65 GLY B C 1
ATOM 2480 O O . GLY B 1 65 ? -0.758 14.703 -2.684 1 96.75 65 GLY B O 1
ATOM 2481 N N . MET B 1 66 ? 1.416 15.219 -2.939 1 98.06 66 MET B N 1
ATOM 2482 C CA . MET B 1 66 ? 1.69 15.117 -1.509 1 98.06 66 MET B CA 1
ATOM 2483 C C . MET B 1 66 ? 2.354 16.391 -0.989 1 98.06 66 MET B C 1
ATOM 2485 O O . MET B 1 66 ? 3.354 16.844 -1.546 1 98.06 66 MET B O 1
ATOM 2489 N N . SER B 1 67 ? 1.81 16.969 0.037 1 98.25 67 SER B N 1
ATOM 2490 C CA . SER B 1 67 ? 2.412 18.078 0.77 1 98.25 67 SER B CA 1
ATOM 2491 C C . SER B 1 67 ? 2.957 17.609 2.117 1 98.25 67 SER B C 1
ATOM 2493 O O . SER B 1 67 ? 2.484 16.625 2.68 1 98.25 67 SER B O 1
ATOM 2495 N N . TRP B 1 68 ? 3.963 18.359 2.559 1 98.75 68 TRP B N 1
ATOM 2496 C CA . TRP B 1 68 ? 4.457 18.047 3.895 1 98.75 68 TRP B CA 1
ATOM 2497 C C . TRP B 1 68 ? 4.973 19.297 4.594 1 98.75 68 TRP B C 1
ATOM 2499 O O . TRP B 1 68 ? 5.203 20.328 3.951 1 98.75 68 TRP B O 1
ATOM 2509 N N . CYS B 1 69 ? 5.047 19.172 5.879 1 98.56 69 CYS B N 1
ATOM 2510 C CA . CYS B 1 69 ? 5.605 20.219 6.73 1 98.56 69 CYS B CA 1
ATOM 2511 C C . CYS B 1 69 ? 6.43 19.609 7.863 1 98.56 69 CYS B C 1
ATOM 2513 O O . CYS B 1 69 ? 5.926 18.797 8.633 1 98.56 69 CYS B O 1
ATOM 2515 N N . LYS B 1 70 ? 7.629 20.016 7.898 1 98.62 70 LYS B N 1
ATOM 2516 C CA . LYS B 1 70 ? 8.477 19.578 9 1 98.62 70 LYS B CA 1
ATOM 2517 C C . LYS B 1 70 ? 8.578 20.656 10.086 1 98.62 70 LYS B C 1
ATOM 2519 O O . LYS B 1 70 ? 8.883 21.812 9.789 1 98.62 70 LYS B O 1
ATOM 2524 N N . LEU B 1 71 ? 8.32 20.25 11.242 1 97.19 71 LEU B N 1
ATOM 2525 C CA . LEU B 1 71 ? 8.383 21.125 12.422 1 97.19 71 LEU B CA 1
ATOM 2526 C C . LEU B 1 71 ? 9.438 20.625 13.398 1 97.19 71 LEU B C 1
ATOM 2528 O O . LEU B 1 71 ? 9.43 19.453 13.789 1 97.19 71 LEU B O 1
ATOM 2532 N N . GLU B 1 72 ? 10.336 21.469 13.695 1 94.19 72 GLU B N 1
ATOM 2533 C CA . GLU B 1 72 ? 11.383 21.188 14.672 1 94.19 72 GLU B CA 1
ATOM 2534 C C . GLU B 1 72 ? 11.555 22.359 15.641 1 94.19 72 GLU B C 1
ATOM 2536 O O . GLU B 1 72 ? 11.891 23.469 15.227 1 94.19 72 GLU B O 1
ATOM 2541 N N . ASP B 1 73 ? 11.375 22.109 16.953 1 88.38 73 ASP B N 1
ATOM 2542 C CA . ASP B 1 73 ? 11.57 23.125 17.984 1 88.38 73 ASP B CA 1
ATOM 2543 C C . ASP B 1 73 ? 10.797 24.406 17.641 1 88.38 73 ASP B C 1
ATOM 2545 O O . ASP B 1 73 ? 11.375 25.5 17.641 1 88.38 73 ASP B O 1
ATOM 2549 N N . GLY B 1 74 ? 9.57 24.25 17.188 1 89.12 74 GLY B N 1
ATOM 2550 C CA . GLY B 1 74 ? 8.688 25.375 16.938 1 89.12 74 GLY B CA 1
ATOM 2551 C C . GLY B 1 74 ? 8.984 26.078 15.625 1 89.12 74 GLY B C 1
ATOM 2552 O O . GLY B 1 74 ? 8.383 27.094 15.312 1 89.12 74 GLY B O 1
ATOM 2553 N N . ARG B 1 75 ? 9.867 25.484 14.836 1 95.06 75 ARG B N 1
ATOM 2554 C CA . ARG B 1 75 ? 10.242 26.078 13.562 1 95.06 75 ARG B CA 1
ATOM 2555 C C . ARG B 1 75 ? 9.898 25.156 12.398 1 95.06 75 ARG B C 1
ATOM 2557 O O . ARG B 1 75 ? 10.125 23.953 12.469 1 95.06 75 ARG B O 1
ATOM 2564 N N . VAL B 1 76 ? 9.352 25.812 11.367 1 97.19 76 VAL B N 1
ATOM 2565 C CA . VAL B 1 76 ? 9.141 25.078 10.125 1 97.19 76 VAL B CA 1
ATOM 2566 C C . VAL B 1 76 ? 10.438 25.047 9.32 1 97.19 76 VAL B C 1
ATOM 2568 O O . VAL B 1 76 ? 10.922 26.094 8.875 1 97.19 76 VAL B O 1
ATOM 2571 N N . THR B 1 77 ? 10.969 23.859 9.164 1 96.94 77 THR B N 1
ATOM 2572 C CA . THR B 1 77 ? 12.273 23.75 8.516 1 96.94 77 THR B CA 1
ATOM 2573 C C . THR B 1 77 ? 12.125 23.25 7.078 1 96.94 77 THR B C 1
ATOM 2575 O O . THR B 1 77 ? 13.047 23.391 6.273 1 96.94 77 THR B O 1
ATOM 2578 N N . ASN B 1 78 ? 11.055 22.656 6.797 1 98 78 ASN B N 1
ATOM 2579 C CA . ASN B 1 78 ? 10.727 22.203 5.453 1 98 78 ASN B CA 1
ATOM 2580 C C . ASN B 1 78 ? 9.219 22.234 5.207 1 98 78 ASN B C 1
ATOM 2582 O O . ASN B 1 78 ? 8.438 21.797 6.066 1 98 78 ASN B O 1
ATOM 2586 N N . TRP B 1 79 ? 8.797 22.797 4.199 1 98.25 79 TRP B N 1
ATOM 2587 C CA . TRP B 1 79 ? 7.402 22.969 3.799 1 98.25 79 TRP B CA 1
ATOM 2588 C C . TRP B 1 79 ? 7.27 22.969 2.279 1 98.25 79 TRP B C 1
ATOM 2590 O O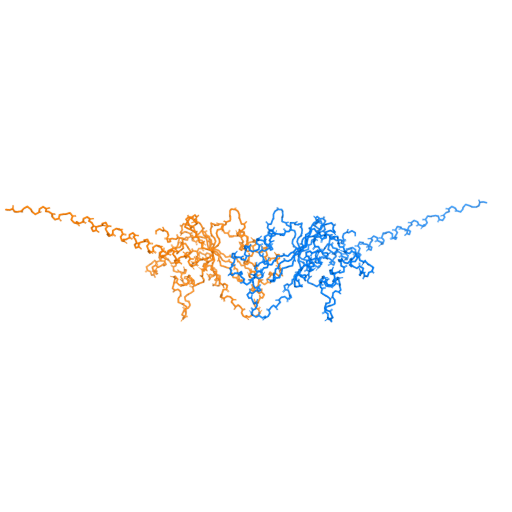 . TRP B 1 79 ? 7.582 23.953 1.619 1 98.25 79 TRP B O 1
ATOM 2600 N N . ASN B 1 80 ? 6.805 21.797 1.787 1 98.06 80 ASN B N 1
ATOM 2601 C CA . ASN B 1 80 ? 6.887 21.641 0.338 1 98.06 80 ASN B CA 1
ATOM 2602 C C . ASN B 1 80 ? 5.801 20.719 -0.191 1 98.06 80 ASN B C 1
ATOM 2604 O O . ASN B 1 80 ? 4.941 20.266 0.567 1 98.06 80 ASN B O 1
ATOM 2608 N N . TYR B 1 81 ? 5.805 20.578 -1.502 1 98 81 TYR B N 1
ATOM 2609 C CA . TYR B 1 81 ? 4.809 19.828 -2.256 1 98 81 TYR B CA 1
ATOM 2610 C C . TYR B 1 81 ? 5.441 19.125 -3.449 1 98 81 TYR B C 1
ATOM 2612 O O . TYR B 1 81 ? 6.391 19.641 -4.047 1 98 81 TYR B O 1
ATOM 2620 N N . GLU B 1 82 ? 4.961 17.922 -3.658 1 97.94 82 GLU B N 1
ATOM 2621 C CA . GLU B 1 82 ? 5.328 17.172 -4.855 1 97.94 82 GLU B CA 1
ATOM 2622 C C . GLU B 1 82 ? 4.09 16.656 -5.59 1 97.94 82 GLU B C 1
ATOM 2624 O O . GLU B 1 82 ? 3.246 15.984 -5 1 97.94 82 GLU B O 1
ATOM 2629 N N . SER B 1 83 ? 4.027 17 -6.871 1 97.31 83 SER B N 1
ATOM 2630 C CA . SER B 1 83 ? 2.877 16.609 -7.676 1 97.31 83 SER B CA 1
ATOM 2631 C C . SER B 1 83 ? 2.924 15.125 -8.023 1 97.31 83 SER B C 1
ATOM 2633 O O . SER B 1 83 ? 4.004 14.539 -8.109 1 97.31 83 SER B O 1
ATOM 2635 N N . ILE B 1 84 ? 1.728 14.562 -8.141 1 96.88 84 ILE B N 1
ATOM 2636 C CA . ILE B 1 84 ? 1.57 13.195 -8.609 1 96.88 84 ILE B CA 1
ATOM 2637 C C . ILE B 1 84 ? 0.635 13.172 -9.82 1 96.88 84 ILE B C 1
ATOM 2639 O O . ILE B 1 84 ? -0.494 13.656 -9.75 1 96.88 84 ILE B O 1
ATOM 2643 N N . ASN B 1 85 ? 1.092 12.688 -10.906 1 94.75 85 ASN B N 1
ATOM 2644 C CA . ASN B 1 85 ? 0.188 12.359 -12 1 94.75 85 ASN B CA 1
ATOM 2645 C C . ASN B 1 85 ? -0.425 10.969 -11.828 1 94.75 85 ASN B C 1
ATOM 2647 O O . ASN B 1 85 ? 0.042 10 -12.43 1 94.75 85 ASN B O 1
ATOM 2651 N N . ILE B 1 86 ? -1.444 10.961 -11.062 1 92.31 86 ILE B N 1
ATOM 2652 C CA . ILE B 1 86 ? -2.018 9.703 -10.602 1 92.31 86 ILE B CA 1
ATOM 2653 C C . ILE B 1 86 ? -2.566 8.922 -11.797 1 92.31 86 ILE B C 1
ATOM 2655 O O . ILE B 1 86 ? -2.562 7.688 -11.789 1 92.31 86 ILE B O 1
ATOM 2659 N N . ARG B 1 87 ? -3.002 9.586 -12.828 1 89.12 87 ARG B N 1
ATOM 2660 C CA . ARG B 1 87 ? -3.553 8.93 -14.016 1 89.12 87 ARG B CA 1
ATOM 2661 C C . ARG B 1 87 ? -2.457 8.242 -14.82 1 89.12 87 ARG B C 1
ATOM 2663 O O . ARG B 1 87 ? -2.715 7.254 -15.508 1 89.12 87 ARG B O 1
ATOM 2670 N N . ALA B 1 88 ? -1.314 8.773 -14.656 1 91.5 88 ALA B N 1
ATOM 2671 C CA . ALA B 1 88 ? -0.19 8.227 -15.406 1 91.5 88 ALA B CA 1
ATOM 2672 C C . ALA B 1 88 ? 0.39 7 -14.711 1 91.5 88 ALA B C 1
ATOM 2674 O O . ALA B 1 88 ? 1.174 6.258 -15.312 1 91.5 88 ALA B O 1
ATOM 2675 N N . LEU B 1 89 ? 0.009 6.73 -13.492 1 92.5 89 LEU B N 1
ATOM 2676 C CA . LEU B 1 89 ? 0.489 5.562 -12.758 1 92.5 89 LEU B CA 1
ATOM 2677 C C . LEU B 1 89 ? -0.312 4.32 -13.133 1 92.5 89 LEU B C 1
ATOM 2679 O O . LEU B 1 89 ? -1.23 3.928 -12.406 1 92.5 89 LEU B O 1
ATOM 2683 N N . ASN B 1 90 ? 0.147 3.658 -14.156 1 85.12 90 ASN B N 1
ATOM 2684 C CA . ASN B 1 90 ? -0.699 2.654 -14.789 1 85.12 90 ASN B CA 1
ATOM 2685 C C . ASN B 1 90 ? -0.366 1.248 -14.297 1 85.12 90 ASN B C 1
ATOM 2687 O O . ASN B 1 90 ? -1.013 0.277 -14.695 1 85.12 90 ASN B O 1
ATOM 2691 N N . ASP B 1 91 ? 0.66 1.179 -13.5 1 88.12 91 ASP B N 1
ATOM 2692 C CA . ASP B 1 91 ? 0.975 -0.151 -12.984 1 88.12 91 ASP B CA 1
ATOM 2693 C C . ASP B 1 91 ? 1.545 -0.074 -11.57 1 88.12 91 ASP B C 1
ATOM 2695 O O . ASP B 1 91 ? 1.946 0.999 -11.117 1 88.12 91 ASP B O 1
ATOM 2699 N N . HIS B 1 92 ? 1.657 -1.224 -11 1 93.06 92 HIS B N 1
ATOM 2700 C CA . HIS B 1 92 ? 2.045 -1.348 -9.602 1 93.06 92 HIS B CA 1
ATOM 2701 C C . HIS B 1 92 ? 3.475 -0.869 -9.375 1 93.06 92 HIS B C 1
ATOM 2703 O O . HIS B 1 92 ? 3.779 -0.264 -8.344 1 93.06 92 HIS B O 1
ATOM 2709 N N . MET B 1 93 ? 4.32 -1.134 -10.352 1 93.81 93 MET B N 1
ATOM 2710 C CA . MET B 1 93 ? 5.719 -0.76 -10.188 1 93.81 93 MET B CA 1
ATOM 2711 C C . MET B 1 93 ? 5.902 0.749 -10.32 1 93.81 93 MET B C 1
ATOM 2713 O O . MET B 1 93 ? 6.707 1.346 -9.602 1 93.81 93 MET B O 1
ATOM 2717 N N . ALA B 1 94 ? 5.184 1.312 -11.227 1 95.31 94 ALA B N 1
ATOM 2718 C CA . ALA B 1 94 ? 5.211 2.766 -11.359 1 95.31 94 ALA B CA 1
ATOM 2719 C C . ALA B 1 94 ? 4.746 3.443 -10.078 1 95.31 94 ALA B C 1
ATOM 2721 O O . ALA B 1 94 ? 5.312 4.457 -9.664 1 95.31 94 ALA B O 1
ATOM 2722 N N . ILE B 1 95 ? 3.75 2.873 -9.508 1 97.06 95 ILE B N 1
ATOM 2723 C CA . ILE B 1 95 ? 3.211 3.404 -8.266 1 97.06 95 ILE B CA 1
ATOM 2724 C C . ILE B 1 95 ? 4.258 3.291 -7.156 1 97.06 95 ILE B C 1
ATOM 2726 O O . ILE B 1 95 ? 4.504 4.25 -6.422 1 97.06 95 ILE B O 1
ATOM 2730 N N . LEU B 1 96 ? 4.836 2.174 -7.062 1 97.5 96 LEU B N 1
ATOM 2731 C CA . LEU B 1 96 ? 5.871 1.959 -6.062 1 97.5 96 LEU B CA 1
ATOM 2732 C C . LEU B 1 96 ? 7.035 2.926 -6.266 1 97.5 96 LEU B C 1
ATOM 2734 O O . LEU B 1 96 ? 7.555 3.488 -5.301 1 97.5 96 LEU B O 1
ATOM 2738 N N . GLU B 1 97 ? 7.422 3.154 -7.457 1 97.12 97 GLU B N 1
ATOM 2739 C CA . GLU B 1 97 ? 8.516 4.074 -7.746 1 97.12 97 GLU B CA 1
ATOM 2740 C C . GLU B 1 97 ? 8.148 5.508 -7.363 1 97.12 97 GLU B C 1
ATOM 2742 O O . GLU B 1 97 ? 8.992 6.254 -6.859 1 97.12 97 GLU B O 1
ATOM 2747 N N . LYS B 1 98 ? 6.992 5.816 -7.648 1 98.12 98 LYS B N 1
ATOM 2748 C CA . LYS B 1 98 ? 6.547 7.141 -7.23 1 98.12 98 LYS B CA 1
ATOM 2749 C C . LYS B 1 98 ? 6.574 7.277 -5.711 1 98.12 98 LYS B C 1
ATOM 2751 O O . LYS B 1 98 ? 6.996 8.312 -5.18 1 98.12 98 LYS B O 1
ATOM 2756 N N . ALA B 1 99 ? 6.086 6.254 -5.039 1 98.44 99 ALA B N 1
ATOM 2757 C CA . ALA B 1 99 ? 6.133 6.266 -3.578 1 98.44 99 ALA B CA 1
ATOM 2758 C C . ALA B 1 99 ? 7.566 6.422 -3.076 1 98.44 99 ALA B C 1
ATOM 2760 O O . ALA B 1 99 ? 7.824 7.18 -2.139 1 98.44 99 ALA B O 1
ATOM 2761 N N . ARG B 1 100 ? 8.461 5.703 -3.717 1 98 100 ARG B N 1
ATOM 2762 C CA . ARG B 1 100 ? 9.867 5.809 -3.35 1 98 100 ARG B CA 1
ATOM 2763 C C . ARG B 1 100 ? 10.375 7.234 -3.529 1 98 100 ARG B C 1
ATOM 2765 O O . ARG B 1 100 ? 11.062 7.766 -2.654 1 98 100 ARG B O 1
ATOM 2772 N N . SER B 1 101 ? 10.031 7.789 -4.629 1 98.06 101 SER B N 1
ATOM 2773 C CA . SER B 1 101 ? 10.453 9.156 -4.922 1 98.06 101 SER B CA 1
ATOM 2774 C C . SER B 1 101 ? 9.898 10.141 -3.902 1 98.06 101 SER B C 1
ATOM 2776 O O . SER B 1 101 ? 10.594 11.062 -3.475 1 98.06 101 SER B O 1
ATOM 2778 N N . LEU B 1 102 ? 8.703 9.977 -3.527 1 98.38 102 LEU B N 1
ATOM 2779 C CA . LEU B 1 102 ? 8.078 10.836 -2.531 1 98.38 102 LEU B CA 1
ATOM 2780 C C . LEU B 1 102 ? 8.789 10.727 -1.188 1 98.38 102 LEU B C 1
ATOM 2782 O O . LEU B 1 102 ? 9.094 11.742 -0.556 1 98.38 102 LEU B O 1
ATOM 2786 N N . VAL B 1 103 ? 9.062 9.531 -0.772 1 98.31 103 VAL B N 1
ATOM 2787 C CA . VAL B 1 103 ? 9.672 9.289 0.529 1 98.31 103 VAL B CA 1
ATOM 2788 C C . VAL B 1 103 ? 11.102 9.836 0.536 1 98.31 103 VAL B C 1
ATOM 2790 O O . VAL B 1 103 ? 11.578 10.336 1.561 1 98.31 103 VAL B O 1
ATOM 2793 N N . GLU B 1 104 ? 11.742 9.742 -0.586 1 97.62 104 GLU B N 1
ATOM 2794 C CA . GLU B 1 104 ? 13.086 10.281 -0.709 1 97.62 104 GLU B CA 1
ATOM 2795 C C . GLU B 1 104 ? 13.102 11.789 -0.503 1 97.62 104 GLU B C 1
ATOM 2797 O O . GLU B 1 104 ? 14.062 12.344 0.025 1 97.62 104 GLU B O 1
ATOM 2802 N N . LYS B 1 105 ? 12.102 12.438 -0.877 1 97.75 105 LYS B N 1
ATOM 2803 C CA . LYS B 1 105 ? 12.016 13.891 -0.781 1 97.75 105 LYS B CA 1
ATOM 2804 C C . LYS B 1 105 ? 11.562 14.328 0.609 1 97.75 105 LYS B C 1
ATOM 2806 O O . LYS B 1 105 ? 11.758 15.477 1.003 1 97.75 105 LYS B O 1
ATOM 2811 N N . LEU B 1 106 ? 10.922 13.438 1.33 1 98.06 106 LEU B N 1
ATOM 2812 C CA . LEU B 1 106 ? 10.422 13.766 2.662 1 98.06 106 LEU B CA 1
ATOM 2813 C C . LEU B 1 106 ? 11.578 13.945 3.643 1 98.06 106 LEU B C 1
ATOM 2815 O O . LEU B 1 106 ? 12.516 13.148 3.652 1 98.06 106 LEU B O 1
ATOM 2819 N N . PRO B 1 107 ? 11.477 14.969 4.41 1 97.62 107 PRO B N 1
ATOM 2820 C CA . PRO B 1 107 ? 12.477 15.07 5.473 1 97.62 107 PRO B CA 1
ATOM 2821 C C . PRO B 1 107 ? 12.32 13.984 6.535 1 97.62 107 PRO B C 1
ATOM 2823 O O . PRO B 1 107 ? 11.195 13.641 6.91 1 97.62 107 PRO B O 1
ATOM 2826 N N . LYS B 1 108 ? 13.406 13.438 6.984 1 97 108 LYS B N 1
ATOM 2827 C CA . LYS B 1 108 ? 13.367 12.438 8.047 1 97 108 LYS B CA 1
ATOM 2828 C C . LYS B 1 108 ? 13.016 13.086 9.391 1 97 108 LYS B C 1
ATOM 2830 O O . LYS B 1 108 ? 13.492 14.18 9.703 1 97 108 LYS B O 1
ATOM 2835 N N . SER B 1 109 ? 12.164 12.406 10.117 1 97.94 109 SER B N 1
ATOM 2836 C CA . SER B 1 109 ? 11.734 12.906 11.414 1 97.94 109 SER B CA 1
ATOM 2837 C C . SER B 1 109 ? 11.5 11.758 12.398 1 97.94 109 SER B C 1
ATOM 2839 O O . SER B 1 109 ? 11.406 10.602 11.992 1 97.94 109 SER B O 1
ATOM 2841 N N . ASP B 1 110 ? 11.445 12.125 13.695 1 97.56 110 ASP B N 1
ATOM 2842 C CA . ASP B 1 110 ? 11.141 11.148 14.734 1 97.56 110 ASP B CA 1
ATOM 2843 C C . ASP B 1 110 ? 9.703 10.641 14.609 1 97.56 110 ASP B C 1
ATOM 2845 O O . ASP B 1 110 ? 9.406 9.508 14.992 1 97.56 110 ASP B O 1
ATOM 2849 N N . ALA B 1 111 ? 8.883 11.539 14.117 1 97.94 111 ALA B N 1
ATOM 2850 C CA . ALA B 1 111 ? 7.477 11.172 13.977 1 97.94 111 ALA B CA 1
ATOM 2851 C C . ALA B 1 111 ? 6.891 11.734 12.688 1 97.94 111 ALA B C 1
ATOM 2853 O O . ALA B 1 111 ? 7.207 12.859 12.289 1 97.94 111 ALA B O 1
ATOM 2854 N N . TYR B 1 112 ? 6.121 10.93 12.078 1 98.62 112 TYR B N 1
ATOM 2855 C CA . TYR B 1 112 ? 5.27 11.344 10.969 1 98.62 112 TYR B CA 1
ATOM 2856 C C . TYR B 1 112 ? 3.805 11.375 11.383 1 98.62 112 TYR B C 1
ATOM 2858 O O . TYR B 1 112 ? 3.346 10.5 12.125 1 98.62 112 TYR B O 1
ATOM 2866 N N . VAL B 1 113 ? 3.084 12.398 10.883 1 97.75 113 VAL B N 1
ATOM 2867 C CA . VAL B 1 113 ? 1.69 12.539 11.289 1 97.75 113 VAL B CA 1
ATOM 2868 C C . VAL B 1 113 ? 0.823 12.852 10.078 1 97.75 113 VAL B C 1
ATOM 2870 O O . VAL B 1 113 ? 1.235 13.609 9.195 1 97.75 113 VAL B O 1
ATOM 2873 N N . GLU B 1 114 ? -0.262 12.266 9.992 1 96.94 114 GLU B N 1
ATOM 2874 C CA . GLU B 1 114 ? -1.251 12.594 8.969 1 96.94 114 GLU B CA 1
ATOM 2875 C C . GLU B 1 114 ? -2.666 12.57 9.539 1 96.94 114 GLU B C 1
ATOM 2877 O O . GLU B 1 114 ? -2.934 11.859 10.508 1 96.94 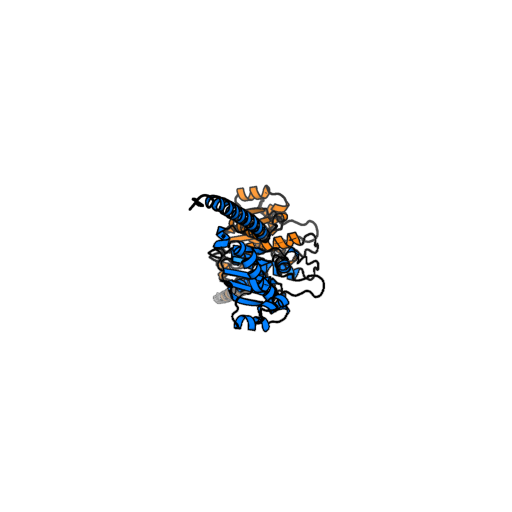114 GLU B O 1
ATOM 2882 N N . GLU B 1 115 ? -3.498 13.367 8.977 1 93.5 115 GLU B N 1
ATOM 2883 C CA . GLU B 1 115 ? -4.918 13.281 9.297 1 93.5 115 GLU B CA 1
ATOM 2884 C C . GLU B 1 115 ? -5.574 12.086 8.617 1 93.5 115 GLU B C 1
ATOM 2886 O O . GLU B 1 115 ? -5.367 11.859 7.422 1 93.5 115 GLU B O 1
ATOM 2891 N N . ASP B 1 116 ? -6.273 11.352 9.367 1 88.62 116 ASP B N 1
ATOM 2892 C CA . ASP B 1 116 ? -6.977 10.203 8.789 1 88.62 116 ASP B CA 1
ATOM 2893 C C . ASP B 1 116 ? -8.219 10.656 8.023 1 88.62 116 ASP B C 1
ATOM 2895 O O . ASP B 1 116 ? -9.242 10.992 8.633 1 88.62 116 ASP B O 1
ATOM 2899 N N . ARG B 1 117 ? -8.188 10.523 6.773 1 77.75 117 ARG B N 1
ATOM 2900 C CA . ARG B 1 117 ? -9.305 11.016 5.965 1 77.75 117 ARG B CA 1
ATOM 2901 C C . ARG B 1 117 ? -10.07 9.859 5.336 1 77.75 117 ARG B C 1
ATOM 2903 O O . ARG B 1 117 ? -10.828 10.062 4.383 1 77.75 117 ARG B O 1
ATOM 2910 N N . THR B 1 118 ? -9.781 8.703 5.672 1 64.94 118 THR B N 1
ATOM 2911 C CA . THR B 1 118 ? -10.43 7.52 5.113 1 64.94 118 THR B CA 1
ATOM 2912 C C . THR B 1 118 ? -11.945 7.648 5.176 1 64.94 118 THR B C 1
ATOM 2914 O O . THR B 1 118 ? -12.648 7.211 4.262 1 64.94 118 THR B O 1
ATOM 2917 N N . LEU B 1 119 ? -12.367 8.195 6.117 1 56.12 119 LEU B N 1
ATOM 2918 C CA . LEU B 1 119 ? -13.805 8.312 6.328 1 56.12 119 LEU B CA 1
ATOM 2919 C C . LEU B 1 119 ? -14.414 9.367 5.402 1 56.12 119 LEU B C 1
ATOM 2921 O O . LEU B 1 119 ? -15.602 9.312 5.082 1 56.12 119 LEU B O 1
ATOM 2925 N N . ILE B 1 120 ? -13.664 10.18 5.055 1 52.81 120 ILE B N 1
ATOM 2926 C CA . ILE B 1 120 ? -14.18 11.297 4.27 1 52.81 120 ILE B CA 1
ATOM 2927 C C . ILE B 1 120 ? -14.281 10.891 2.799 1 52.81 120 ILE B C 1
ATOM 2929 O O . ILE B 1 120 ? -15.18 11.344 2.086 1 52.81 120 ILE B O 1
ATOM 2933 N N . ASN B 1 121 ? -13.391 10.047 2.297 1 54.94 121 ASN B N 1
ATOM 2934 C CA . ASN B 1 121 ? -13.234 9.719 0.884 1 54.94 121 ASN B CA 1
ATOM 2935 C C . ASN B 1 121 ? -14.25 8.672 0.435 1 54.94 121 ASN B C 1
ATOM 2937 O O . ASN B 1 121 ? -14.078 8.031 -0.604 1 54.94 121 ASN B O 1
ATOM 2941 N N . LYS B 1 122 ? -15.359 8.531 1.064 1 53.22 122 LYS B N 1
ATOM 2942 C CA . LYS B 1 122 ? -16.344 7.562 0.597 1 53.22 122 LYS B CA 1
ATOM 2943 C C . LYS B 1 122 ? -16.766 7.859 -0.838 1 53.22 122 LYS B C 1
ATOM 2945 O O . LYS B 1 122 ? -17.578 8.758 -1.08 1 53.22 122 LYS B O 1
ATOM 2950 N N . MET B 1 123 ? -15.781 7.664 -1.667 1 54.94 123 MET B N 1
ATOM 2951 C CA . MET B 1 123 ? -16.016 7.91 -3.086 1 54.94 123 MET B CA 1
ATOM 2952 C C . MET B 1 123 ? -17.109 6.996 -3.619 1 54.94 123 MET B C 1
ATOM 2954 O O . MET B 1 123 ? -16.953 5.773 -3.637 1 54.94 123 MET B O 1
ATOM 2958 N N . THR B 1 124 ? -18.156 7.496 -3.748 1 59.47 124 THR B N 1
ATOM 2959 C CA . THR B 1 124 ? -19.344 6.781 -4.215 1 59.47 124 THR B CA 1
ATOM 2960 C C . THR B 1 124 ? -19.406 6.781 -5.738 1 59.47 124 THR B C 1
ATOM 2962 O O . THR B 1 124 ? -20.172 6.023 -6.332 1 59.47 124 THR B O 1
ATOM 2965 N N . ASN B 1 125 ? -18.5 7.602 -6.336 1 65.5 125 ASN B N 1
ATOM 2966 C CA . ASN B 1 125 ? -18.594 7.641 -7.793 1 65.5 125 ASN B CA 1
ATOM 2967 C C . ASN B 1 125 ? -17.609 6.664 -8.445 1 65.5 125 ASN B C 1
ATOM 2969 O O . ASN B 1 125 ? -16.406 6.801 -8.297 1 65.5 125 ASN B O 1
ATOM 2973 N N . PRO B 1 126 ? -18.109 5.707 -9.086 1 66.38 126 PRO B N 1
ATOM 2974 C CA . PRO B 1 126 ? -17.297 4.652 -9.711 1 66.38 126 PRO B CA 1
ATOM 2975 C C . PRO B 1 126 ? -16.234 5.207 -10.664 1 66.38 126 PRO B C 1
ATOM 2977 O O . PRO B 1 126 ? -15.18 4.594 -10.836 1 66.38 126 PRO B O 1
ATOM 2980 N N . LEU B 1 127 ? -16.562 6.391 -11.234 1 66.38 127 LEU B N 1
ATOM 2981 C CA . LEU B 1 127 ? -15.633 6.977 -12.203 1 66.38 127 LEU B CA 1
ATOM 2982 C C . LEU B 1 127 ? -14.312 7.336 -11.539 1 66.38 127 LEU B C 1
ATOM 2984 O O . LEU B 1 127 ? -13.281 7.426 -12.211 1 66.38 127 LEU B O 1
ATOM 2988 N N . TYR B 1 128 ? -14.328 7.301 -10.266 1 76.31 128 TYR B N 1
ATOM 2989 C CA . TYR B 1 128 ? -13.141 7.762 -9.555 1 76.31 128 TYR B CA 1
ATOM 2990 C C . TYR B 1 128 ? -12.477 6.617 -8.805 1 76.31 128 TYR B C 1
ATOM 2992 O O . TYR B 1 128 ? -11.453 6.812 -8.148 1 76.31 128 TYR B O 1
ATOM 3000 N N . LEU B 1 129 ? -13.039 5.492 -9.039 1 78.19 129 LEU B N 1
ATOM 3001 C CA . LEU B 1 129 ? -12.555 4.332 -8.297 1 78.19 129 LEU B CA 1
ATOM 3002 C C . LEU B 1 129 ? -11.086 4.062 -8.617 1 78.19 129 LEU B C 1
ATOM 3004 O O . LEU B 1 129 ? -10.305 3.746 -7.719 1 78.19 129 LEU B O 1
ATOM 3008 N N . GLY B 1 130 ? -10.773 4.23 -9.859 1 82.62 130 GLY B N 1
ATOM 3009 C CA . GLY B 1 130 ? -9.398 4.012 -10.258 1 82.62 130 GLY B CA 1
ATOM 3010 C C . GLY B 1 130 ? -8.43 4.992 -9.625 1 82.62 130 GLY B C 1
ATOM 3011 O O . GLY B 1 130 ? -7.352 4.602 -9.164 1 82.62 130 GLY B O 1
ATOM 3012 N N . ILE B 1 131 ? -8.805 6.176 -9.641 1 86.38 131 ILE B N 1
ATOM 3013 C CA . ILE B 1 131 ? -7.977 7.227 -9.062 1 86.38 131 ILE B CA 1
ATOM 3014 C C . ILE B 1 131 ? -7.816 6.988 -7.559 1 86.38 131 ILE B C 1
ATOM 3016 O O . ILE B 1 131 ? -6.707 7.078 -7.027 1 86.38 131 ILE B O 1
ATOM 3020 N N . TYR B 1 132 ? -8.852 6.57 -6.996 1 85.31 132 TYR B N 1
ATOM 3021 C CA . TYR B 1 132 ? -8.844 6.328 -5.559 1 85.31 132 TYR B CA 1
ATOM 3022 C C . TYR B 1 132 ? -8 5.102 -5.219 1 85.31 132 TYR B C 1
ATOM 3024 O O . TYR B 1 132 ? -7.27 5.098 -4.227 1 85.31 132 TYR B O 1
ATOM 3032 N N . SER B 1 133 ? -8.188 4.148 -5.973 1 88.62 133 SER B N 1
ATOM 3033 C CA . SER B 1 133 ? -7.406 2.941 -5.727 1 88.62 133 SER B CA 1
ATOM 3034 C C . SER B 1 133 ? -5.91 3.217 -5.836 1 88.62 133 SER B C 1
ATOM 3036 O O . SER B 1 133 ? -5.121 2.734 -5.02 1 88.62 133 SER B O 1
ATOM 3038 N N . ARG B 1 134 ? -5.582 3.994 -6.84 1 92.5 134 ARG B N 1
ATOM 3039 C CA . ARG B 1 134 ? -4.172 4.32 -7.023 1 92.5 134 ARG B CA 1
ATOM 3040 C C . ARG B 1 134 ? -3.66 5.203 -5.891 1 92.5 134 ARG B C 1
ATOM 3042 O O . ARG B 1 134 ? -2.52 5.059 -5.445 1 92.5 134 ARG B O 1
ATOM 3049 N N . LYS B 1 135 ? -4.469 6.082 -5.48 1 92.88 135 LYS B N 1
ATOM 3050 C CA . LYS B 1 135 ? -4.102 6.902 -4.328 1 92.88 135 LYS B CA 1
ATOM 3051 C C . LYS B 1 135 ? -3.834 6.039 -3.1 1 92.88 135 LYS B C 1
ATOM 3053 O O . LYS B 1 135 ? -2.865 6.27 -2.373 1 92.88 135 LYS B O 1
ATOM 3058 N N . ILE B 1 136 ? -4.68 5.102 -2.922 1 93 136 ILE B N 1
ATOM 3059 C CA . ILE B 1 136 ? -4.531 4.188 -1.795 1 93 136 ILE B CA 1
ATOM 3060 C C . ILE B 1 136 ? -3.215 3.422 -1.924 1 93 136 ILE B C 1
ATOM 3062 O O . ILE B 1 136 ? -2.502 3.23 -0.936 1 93 136 ILE B O 1
ATOM 3066 N N . GLN B 1 137 ? -2.963 3.018 -3.043 1 95.88 137 GLN B N 1
ATOM 3067 C CA . GLN B 1 137 ? -1.724 2.285 -3.273 1 95.88 137 GLN B CA 1
ATOM 3068 C C . GLN B 1 137 ? -0.505 3.156 -2.979 1 95.88 137 GLN B C 1
ATOM 3070 O O . GLN B 1 137 ? 0.422 2.723 -2.293 1 95.88 137 GLN B O 1
ATOM 3075 N N . VAL B 1 138 ? -0.5 4.32 -3.477 1 97.69 138 VAL B N 1
ATOM 3076 C CA . VAL B 1 138 ? 0.606 5.238 -3.217 1 97.69 138 VAL B CA 1
ATOM 3077 C C . VAL B 1 138 ? 0.736 5.477 -1.714 1 97.69 138 VAL B C 1
ATOM 3079 O O . VAL B 1 138 ? 1.83 5.379 -1.154 1 97.69 138 VAL B O 1
ATOM 3082 N N . HIS B 1 139 ? -0.335 5.727 -1.163 1 97.06 139 HIS B N 1
ATOM 3083 C CA . HIS B 1 139 ? -0.355 6.02 0.266 1 97.06 139 HIS B CA 1
ATOM 3084 C C . HIS B 1 139 ? 0.203 4.852 1.073 1 97.06 139 HIS B C 1
ATOM 3086 O O . HIS B 1 139 ? 1.051 5.043 1.946 1 97.06 139 HIS B O 1
ATOM 3092 N N . SER B 1 140 ? -0.287 3.682 0.812 1 97.44 140 SER B N 1
ATOM 3093 C CA . SER B 1 140 ? 0.153 2.498 1.542 1 97.44 140 SER B CA 1
ATOM 3094 C C . SER B 1 140 ? 1.644 2.246 1.34 1 97.44 140 SER B C 1
ATOM 3096 O O . SER B 1 140 ? 2.34 1.83 2.27 1 97.44 140 SER B O 1
ATOM 3098 N N . SER B 1 141 ? 2.08 2.459 0.154 1 98.62 141 SER B N 1
ATOM 3099 C CA . SER B 1 141 ? 3.496 2.27 -0.136 1 98.62 141 SER B CA 1
ATOM 3100 C C . SER B 1 141 ? 4.355 3.297 0.594 1 98.62 141 SER B C 1
ATOM 3102 O O . SER B 1 141 ? 5.387 2.953 1.171 1 98.62 141 SER B O 1
ATOM 3104 N N . VAL B 1 142 ? 3.945 4.52 0.624 1 98.62 142 VAL B N 1
ATOM 3105 C CA . VAL B 1 142 ? 4.66 5.578 1.326 1 98.62 142 VAL B CA 1
ATOM 3106 C C . VAL B 1 142 ? 4.719 5.262 2.818 1 98.62 142 VAL B C 1
ATOM 3108 O O . VAL B 1 142 ? 5.793 5.301 3.426 1 98.62 142 VAL B O 1
ATOM 3111 N N . LEU B 1 143 ? 3.588 4.918 3.311 1 98.38 143 LEU B N 1
ATOM 3112 C CA . LEU B 1 143 ? 3.51 4.551 4.723 1 98.38 143 LEU B CA 1
ATOM 3113 C C . LEU B 1 143 ? 4.453 3.396 5.039 1 98.38 143 LEU B C 1
ATOM 3115 O O . LEU B 1 143 ? 5.203 3.453 6.016 1 98.38 143 LEU B O 1
ATOM 3119 N N . THR B 1 144 ? 4.406 2.443 4.266 1 98.62 144 THR B N 1
ATOM 3120 C CA . THR B 1 144 ? 5.219 1.248 4.461 1 98.62 144 THR B CA 1
ATOM 3121 C C . THR B 1 144 ? 6.707 1.584 4.383 1 98.62 144 THR B C 1
ATOM 3123 O O . THR B 1 144 ? 7.496 1.12 5.211 1 98.62 144 THR B O 1
ATOM 3126 N N . LEU B 1 145 ? 7.074 2.371 3.416 1 98.62 145 LEU B N 1
ATOM 3127 C CA . LEU B 1 145 ? 8.477 2.75 3.25 1 98.62 145 LEU B CA 1
ATOM 3128 C C . LEU B 1 145 ? 8.969 3.553 4.449 1 98.62 145 LEU B C 1
ATOM 3130 O O . LEU B 1 145 ? 10.078 3.33 4.941 1 98.62 145 LEU B O 1
ATOM 3134 N N . ILE B 1 146 ? 8.148 4.434 4.895 1 98.44 146 ILE B N 1
ATOM 3135 C CA . ILE B 1 146 ? 8.516 5.258 6.039 1 98.44 146 ILE B CA 1
ATOM 3136 C C . ILE B 1 146 ? 8.68 4.379 7.277 1 98.44 146 ILE B C 1
ATOM 3138 O O . ILE B 1 146 ? 9.68 4.477 7.988 1 98.44 146 ILE B O 1
ATOM 3142 N N . CYS B 1 147 ? 7.738 3.5 7.461 1 97.62 147 CYS B N 1
ATOM 3143 C CA . CYS B 1 147 ? 7.711 2.672 8.664 1 97.62 147 CYS B CA 1
ATOM 3144 C C . CYS B 1 147 ? 8.773 1.578 8.594 1 97.62 147 CYS B C 1
ATOM 3146 O O . CYS B 1 147 ? 8.984 0.857 9.57 1 97.62 147 CYS B O 1
ATOM 3148 N N . ASN B 1 148 ? 9.406 1.468 7.504 1 95.44 148 ASN B N 1
ATOM 3149 C CA . ASN B 1 148 ? 10.445 0.449 7.352 1 95.44 148 ASN B CA 1
ATOM 3150 C C . ASN B 1 148 ? 11.844 1.059 7.395 1 95.44 148 ASN B C 1
ATOM 3152 O O . ASN B 1 148 ? 12.828 0.374 7.125 1 95.44 148 ASN B O 1
ATOM 3156 N N . GLN B 1 149 ? 11.93 2.273 7.707 1 94.31 149 GLN B N 1
ATOM 3157 C CA . GLN B 1 149 ? 13.219 2.924 7.895 1 94.31 149 GLN B CA 1
ATOM 3158 C C . GLN B 1 149 ? 13.914 2.42 9.164 1 94.31 149 GLN B C 1
ATOM 3160 O O . GLN B 1 149 ? 13.289 1.742 9.984 1 94.31 149 GLN B O 1
ATOM 3165 N N . ASN B 1 150 ? 15.258 2.664 9.195 1 89.75 150 ASN B N 1
ATOM 3166 C CA . ASN B 1 150 ? 16.062 2.346 10.375 1 89.75 150 ASN B CA 1
ATOM 3167 C C . ASN B 1 150 ? 16.781 3.576 10.906 1 89.75 150 ASN B C 1
ATOM 3169 O O . ASN B 1 150 ? 17.703 4.086 10.266 1 89.75 150 ASN B O 1
ATOM 3173 N N . PRO B 1 151 ? 16.422 4.137 12.18 1 93.12 151 PRO B N 1
ATOM 3174 C CA . PRO B 1 151 ? 15.406 3.607 13.078 1 93.12 151 PRO B CA 1
ATOM 3175 C C . PRO B 1 151 ? 13.984 3.871 12.578 1 93.12 151 PRO B C 1
ATOM 3177 O O . PRO B 1 151 ? 13.75 4.836 11.852 1 93.12 151 PRO B O 1
ATOM 3180 N N . GLU B 1 152 ? 13.016 2.971 12.953 1 94.06 152 GLU B N 1
ATOM 3181 C CA . GLU B 1 152 ? 11.617 3.145 12.57 1 94.06 152 GLU B CA 1
ATOM 3182 C C . GLU B 1 152 ? 11 4.355 13.266 1 94.06 152 GLU B C 1
ATOM 3184 O O . GLU B 1 152 ? 10.961 4.41 14.5 1 94.06 152 GLU B O 1
ATOM 3189 N N . PRO B 1 153 ? 10.484 5.301 12.562 1 97 153 PRO B N 1
ATOM 3190 C CA . PRO B 1 153 ? 9.82 6.445 13.188 1 97 153 PRO B CA 1
ATOM 3191 C C . PRO B 1 153 ? 8.406 6.125 13.664 1 97 153 PRO B C 1
ATOM 3193 O O . PRO B 1 153 ? 7.84 5.102 13.273 1 97 153 PRO B O 1
ATOM 3196 N N . HIS B 1 154 ? 7.91 7.008 14.516 1 96.06 154 HIS B N 1
ATOM 3197 C CA . HIS B 1 154 ? 6.488 6.938 14.836 1 96.06 154 HIS B CA 1
ATOM 3198 C C . HIS B 1 154 ? 5.637 7.453 13.68 1 96.06 154 HIS B C 1
ATOM 3200 O O . HIS B 1 154 ? 5.945 8.492 13.094 1 96.06 154 HIS B O 1
ATOM 3206 N N . TYR B 1 155 ? 4.727 6.672 13.32 1 97.75 155 TYR B N 1
ATOM 3207 C CA . TYR B 1 155 ? 3.721 7.152 12.383 1 97.75 155 TYR B CA 1
ATOM 3208 C C . TYR B 1 155 ? 2.35 7.234 13.039 1 97.75 155 TYR B C 1
ATOM 3210 O O . TYR B 1 155 ? 1.811 6.227 13.5 1 97.75 155 TYR B O 1
ATOM 3218 N N . VAL B 1 156 ? 1.792 8.414 13.039 1 96.56 156 VAL B N 1
ATOM 3219 C CA . VAL B 1 156 ? 0.594 8.656 13.836 1 96.56 156 VAL B CA 1
ATOM 3220 C C . VAL B 1 156 ? -0.509 9.234 12.945 1 96.56 156 VAL B C 1
ATOM 3222 O O . VAL B 1 156 ? -0.248 10.086 12.094 1 96.56 156 VAL B O 1
ATOM 3225 N N . PHE B 1 157 ? -1.627 8.742 13.195 1 95.62 157 PHE B N 1
ATOM 3226 C CA . PHE B 1 157 ? -2.814 9.273 12.531 1 95.62 157 PHE B CA 1
ATOM 3227 C C . PHE B 1 157 ? -3.641 10.117 13.5 1 95.62 157 PHE B C 1
ATOM 3229 O O . PHE B 1 157 ? -3.945 9.672 14.609 1 95.62 157 PHE B O 1
ATOM 3236 N N . MET B 1 158 ? -3.943 11.219 13.016 1 93.94 158 MET B N 1
ATOM 3237 C CA . MET B 1 158 ? -4.836 12.078 13.789 1 93.94 158 MET B CA 1
ATOM 3238 C C . MET B 1 158 ? -6.27 11.969 13.289 1 93.94 158 MET B C 1
ATOM 3240 O O . MET B 1 158 ? -6.508 11.883 12.086 1 93.94 158 MET B O 1
ATOM 3244 N N . LYS B 1 159 ? -7.172 12.016 14.203 1 89.06 159 LYS B N 1
ATOM 3245 C CA . LYS B 1 159 ? -8.578 11.969 13.836 1 89.06 159 LYS B CA 1
ATOM 3246 C C . LYS B 1 159 ? -8.953 13.148 12.945 1 89.06 159 LYS B C 1
ATOM 3248 O O . LYS B 1 159 ? -8.43 14.25 13.109 1 89.06 159 LYS B O 1
ATOM 3253 N N . PRO B 1 160 ? -9.938 12.805 12.133 1 84.44 160 PRO B N 1
ATOM 3254 C CA . PRO B 1 160 ? -10.359 13.906 11.266 1 84.44 160 PRO B CA 1
ATOM 3255 C C . PRO B 1 160 ? -10.977 15.062 12.047 1 84.44 160 PRO B C 1
ATOM 3257 O O . PRO B 1 160 ? -11.477 14.867 13.156 1 84.44 160 PRO B O 1
ATOM 3260 N N . LEU B 1 161 ? -10.93 16.188 11.625 1 80.19 161 LEU B N 1
ATOM 3261 C CA . LEU B 1 161 ? -11.625 17.391 12.07 1 80.19 161 LEU B CA 1
ATOM 3262 C C . LEU B 1 161 ? -10.977 17.953 13.328 1 80.19 161 LEU B C 1
ATOM 3264 O O . LEU B 1 161 ? -11.406 18.984 13.852 1 80.19 161 LEU B O 1
ATOM 3268 N N . VAL B 1 162 ? -10.016 17.266 13.789 1 84.25 162 VAL B N 1
ATOM 3269 C CA . VAL B 1 162 ? -9.336 17.781 14.969 1 84.25 162 VAL B CA 1
ATOM 3270 C C . VAL B 1 162 ? -8.766 19.172 14.68 1 84.25 162 VAL B C 1
ATOM 3272 O O . VAL B 1 162 ? -8.922 20.094 15.477 1 84.25 162 VAL B O 1
ATOM 3275 N N . VAL B 1 163 ? -8.156 19.312 13.586 1 85.25 163 VAL B N 1
ATOM 3276 C CA . VAL B 1 163 ? -7.578 20.578 13.156 1 85.25 163 VAL B CA 1
ATOM 3277 C C . VAL B 1 163 ? -8.672 21.625 13.039 1 85.25 163 VAL B C 1
ATOM 3279 O O . VAL B 1 163 ? -8.508 22.766 13.516 1 85.25 163 VAL B O 1
ATOM 3282 N N . GLN B 1 164 ? -9.703 21.188 12.445 1 83.75 164 GLN B N 1
ATOM 3283 C CA . GLN B 1 164 ? -10.812 22.109 12.242 1 83.75 164 GLN B CA 1
ATOM 3284 C C . GLN B 1 164 ? -11.391 22.578 13.578 1 83.75 164 GLN B C 1
ATOM 3286 O O . GLN B 1 164 ? -11.781 23.734 13.719 1 83.75 164 GLN B O 1
ATOM 3291 N N . GLN B 1 165 ? -11.508 21.703 14.422 1 83 165 GLN B N 1
ATOM 3292 C CA . GLN B 1 165 ? -12.062 22.016 15.734 1 83 165 GLN B CA 1
ATOM 3293 C C . GLN B 1 165 ? -11.117 22.922 16.531 1 83 165 GLN B C 1
ATOM 3295 O O . GLN B 1 165 ? -11.562 23.891 17.156 1 83 165 GLN B O 1
ATOM 3300 N N . LEU B 1 166 ? -9.945 22.641 16.469 1 82.5 166 LEU B N 1
ATOM 3301 C CA . LEU B 1 166 ? -8.961 23.406 17.234 1 82.5 166 LEU B CA 1
ATOM 3302 C C . LEU B 1 166 ? -8.867 24.844 16.734 1 82.5 166 LEU B C 1
ATOM 3304 O O . LEU B 1 166 ? -8.789 25.781 17.531 1 82.5 166 LEU B O 1
ATOM 3308 N N . TYR B 1 167 ? -8.867 25 15.477 1 84.5 167 TYR B N 1
ATOM 3309 C CA . TYR B 1 167 ? -8.664 26.312 14.891 1 84.5 167 TYR B CA 1
ATOM 3310 C C . TYR B 1 167 ? -10 26.953 14.5 1 84.5 167 TYR B C 1
ATOM 3312 O O . TYR B 1 167 ? -10.031 28 13.852 1 84.5 167 TYR B O 1
ATOM 3320 N N . LYS B 1 168 ? -11.094 26.281 15.039 1 75.62 168 LYS B N 1
ATOM 3321 C CA . LYS B 1 168 ? -12.469 26.75 14.852 1 75.62 168 LYS B CA 1
ATOM 3322 C C . LYS B 1 168 ? -12.734 27.109 13.398 1 75.62 168 LYS B C 1
ATOM 3324 O O . LYS B 1 168 ? -13.234 28.203 13.109 1 75.62 168 LYS B O 1
ATOM 3329 N N . ILE B 1 169 ? -12.211 26.234 12.664 1 65 169 ILE B N 1
ATOM 3330 C CA . ILE B 1 169 ? -12.5 26.406 11.242 1 65 169 ILE B CA 1
ATOM 3331 C C . ILE B 1 169 ? -13.977 26.141 10.984 1 65 169 ILE B C 1
ATOM 3333 O O . ILE B 1 169 ? -14.523 25.141 11.445 1 65 169 ILE B O 1
ATOM 3337 N N . GLN B 1 170 ? -15.164 27.094 11.109 1 54.94 170 GLN B N 1
ATOM 3338 C CA . GLN B 1 170 ? -16.609 26.938 10.945 1 54.94 170 GLN B CA 1
ATOM 3339 C C . GLN B 1 170 ? -16.938 26.078 9.719 1 54.94 170 GLN B C 1
ATOM 3341 O O . GLN B 1 170 ? -16.438 26.359 8.625 1 54.94 170 GLN B O 1
ATOM 3346 N N . VAL B 1 171 ? -17.484 24.922 9.93 1 46.62 171 VAL B N 1
ATOM 3347 C CA . VAL B 1 171 ? -18.109 23.938 9.047 1 46.62 171 VAL B CA 1
ATOM 3348 C C . VAL B 1 171 ? -19.578 24.297 8.836 1 46.62 171 VAL B C 1
ATOM 3350 O O . VAL B 1 171 ? -20.344 24.391 9.805 1 46.62 171 VAL B O 1
ATOM 3353 N N . GLY B 1 172 ? -20.141 25.141 7.84 1 37.59 172 GLY B N 1
ATOM 3354 C CA . GLY B 1 172 ? -21.562 25.375 7.695 1 37.59 172 GLY B CA 1
ATOM 3355 C C . GLY B 1 172 ? -21.906 26.844 7.473 1 37.59 172 GLY B C 1
ATOM 3356 O O . GLY B 1 172 ? -23.031 27.281 7.773 1 37.59 172 GLY B O 1
ATOM 3357 N N . GLY B 1 173 ? -21.234 27.641 6.691 1 43.16 173 GLY B N 1
ATOM 3358 C CA . GLY B 1 173 ? -21.359 28.781 5.812 1 43.16 173 GLY B CA 1
ATOM 3359 C C . GLY B 1 173 ? -20.062 29.141 5.109 1 43.16 173 GLY B C 1
ATOM 3360 O O . GLY B 1 173 ? -19.812 28.688 3.988 1 43.16 173 GLY B O 1
ATOM 3361 N N . GLU B 1 174 ? -19.391 30.5 5.383 1 43.5 174 GLU B N 1
ATOM 3362 C CA . GLU B 1 174 ? -18.172 30.906 4.68 1 43.5 174 GLU B CA 1
ATOM 3363 C C . GLU B 1 174 ? -17.031 29.938 4.98 1 43.5 174 GLU B C 1
ATOM 3365 O O . GLU B 1 174 ? -16.672 29.719 6.145 1 43.5 174 GLU B O 1
ATOM 3370 N N . ARG B 1 175 ? -16.672 28.656 4.441 1 45.72 175 ARG B N 1
ATOM 3371 C CA . ARG B 1 175 ? -15.578 27.688 4.527 1 45.72 175 ARG B CA 1
ATOM 3372 C C . ARG B 1 175 ? -14.289 28.375 4.965 1 45.72 175 ARG B C 1
ATOM 3374 O O . ARG B 1 175 ? -13.68 29.125 4.188 1 45.72 175 ARG B O 1
ATOM 3381 N N . SER B 1 176 ? -14.211 28.984 6.062 1 54.97 176 SER B N 1
ATOM 3382 C CA . SER B 1 176 ? -12.844 29.406 6.352 1 54.97 176 SER B CA 1
ATOM 3383 C C . SER B 1 176 ? -11.859 28.281 6.117 1 54.97 176 SER B C 1
ATOM 3385 O O . SER B 1 176 ? -12.141 27.125 6.434 1 54.97 176 SER B O 1
ATOM 3387 N N . THR B 1 177 ? -10.961 28.234 4.961 1 75 177 THR B N 1
ATOM 3388 C CA . THR B 1 177 ? -10.031 27.266 4.391 1 75 177 THR B CA 1
ATOM 3389 C C . THR B 1 177 ? -8.766 27.156 5.227 1 75 177 THR B C 1
ATOM 3391 O O . THR B 1 177 ? -8.516 28 6.098 1 75 177 THR B O 1
ATOM 3394 N N . THR B 1 178 ? -8.32 26.078 5.484 1 86.81 178 THR B N 1
ATOM 3395 C CA . THR B 1 178 ? -6.996 25.906 6.059 1 86.81 178 THR B CA 1
ATOM 3396 C C . THR B 1 178 ? -6.059 27.031 5.625 1 86.81 178 THR B C 1
ATOM 3398 O O . THR B 1 178 ? -5.23 27.484 6.41 1 86.81 178 THR B O 1
ATOM 3401 N N . GLN B 1 179 ? -6.387 27.656 4.598 1 90.38 179 GLN B N 1
ATOM 3402 C CA . GLN B 1 179 ? -5.547 28.719 4.051 1 90.38 179 GLN B CA 1
ATOM 3403 C C . GLN B 1 179 ? -5.742 30.016 4.82 1 90.38 179 GLN B C 1
ATOM 3405 O O . GLN B 1 179 ? -4.797 30.797 4.996 1 90.38 179 GLN B O 1
ATOM 3410 N N . LYS B 1 180 ? -6.922 30.219 5.23 1 86.56 180 LYS B N 1
ATOM 3411 C CA . LYS B 1 180 ? -7.184 31.438 5.996 1 86.56 180 LYS B CA 1
ATOM 3412 C C . LYS B 1 180 ? -6.418 31.438 7.316 1 86.56 180 LYS B C 1
ATOM 3414 O O . LYS B 1 180 ? -5.828 32.438 7.703 1 86.56 180 LYS B O 1
ATOM 3419 N N . ILE B 1 181 ? -6.457 30.312 7.93 1 88.81 181 ILE B N 1
ATOM 3420 C CA . ILE B 1 181 ? -5.734 30.188 9.188 1 88.81 181 ILE B CA 1
ATOM 3421 C C . ILE B 1 181 ? -4.238 30.375 8.953 1 88.81 181 ILE B C 1
ATOM 3423 O O . ILE B 1 181 ? -3.564 31.094 9.688 1 88.81 181 ILE B O 1
ATOM 3427 N N . VAL B 1 182 ? -3.775 29.766 7.891 1 92.06 182 VAL B N 1
ATOM 3428 C CA . VAL B 1 182 ? -2.35 29.828 7.582 1 92.06 182 VAL B CA 1
ATOM 3429 C C . VAL B 1 182 ? -1.959 31.266 7.254 1 92.06 182 VAL B C 1
ATOM 3431 O O . VAL B 1 182 ? -0.879 31.719 7.637 1 92.06 182 VAL B O 1
ATOM 3434 N N . SER B 1 183 ? -2.803 31.969 6.555 1 89.44 183 SER B N 1
ATOM 3435 C CA . SER B 1 183 ? -2.523 33.375 6.234 1 89.44 183 SER B CA 1
ATOM 3436 C C . SER B 1 183 ? -2.352 34.188 7.504 1 89.44 183 SER B C 1
ATOM 3438 O O . SER B 1 183 ? -1.563 35.156 7.527 1 89.44 183 SER B O 1
ATOM 3440 N N . GLN B 1 184 ? -3.043 33.812 8.523 1 88.25 184 GLN B N 1
ATOM 3441 C CA . GLN B 1 184 ? -2.902 34.5 9.797 1 88.25 184 GLN B CA 1
ATOM 3442 C C . GLN B 1 184 ? -1.527 34.25 10.414 1 88.25 184 GLN B C 1
ATOM 3444 O O . GLN B 1 184 ? -0.937 35.156 11.008 1 88.25 184 GLN B O 1
ATOM 3449 N N . PHE B 1 185 ? -1.058 33.062 10.25 1 90.31 185 PHE B N 1
ATOM 3450 C CA . PHE B 1 185 ? 0.271 32.75 10.758 1 90.31 185 PHE B CA 1
ATOM 3451 C C . PHE B 1 185 ? 1.338 33.562 10.039 1 90.31 185 PHE B C 1
ATOM 3453 O O . PHE B 1 185 ? 2.389 33.875 10.609 1 90.31 185 PHE B O 1
ATOM 3460 N N . LEU B 1 186 ? 1.046 33.875 8.828 1 89.31 186 LEU B N 1
ATOM 3461 C CA . LEU B 1 186 ? 2.059 34.5 7.988 1 89.31 186 LEU B CA 1
ATOM 3462 C C . LEU B 1 186 ? 2.023 36 8.141 1 89.31 186 LEU B C 1
ATOM 3464 O O . LEU B 1 186 ? 2.943 36.719 7.703 1 89.31 186 LEU B O 1
ATOM 3468 N N . GLU B 1 187 ? 0.999 36.469 8.75 1 83.69 187 GLU B N 1
ATOM 3469 C CA . GLU B 1 187 ? 0.884 37.906 8.977 1 83.69 187 GLU B CA 1
ATOM 3470 C C . GLU B 1 187 ? 1.867 38.375 10.047 1 83.69 187 GLU B C 1
ATOM 3472 O O . GLU B 1 187 ? 2.129 37.656 11.016 1 83.69 187 GLU B O 1
ATOM 3477 N N . GLU B 1 188 ? 2.385 39.531 9.844 1 74.56 188 GLU B N 1
ATOM 3478 C CA . GLU B 1 188 ? 3.363 40.125 10.758 1 74.56 188 GLU B CA 1
ATOM 3479 C C . GLU B 1 188 ? 2.686 40.719 11.977 1 74.56 188 GLU B C 1
ATOM 3481 O O . GLU B 1 188 ? 3.246 40.719 13.078 1 74.56 188 GLU B O 1
ATOM 3486 N N . ASP B 1 189 ? 1.446 41.156 11.805 1 75.62 189 ASP B N 1
ATOM 3487 C CA . ASP B 1 189 ? 0.735 41.812 12.891 1 75.62 189 ASP B CA 1
ATOM 3488 C C . ASP B 1 189 ? -0.039 40.812 13.742 1 75.62 189 ASP B C 1
ATOM 3490 O O . ASP B 1 189 ? -1.032 40.25 13.281 1 75.62 189 ASP B O 1
ATOM 3494 N N . ASP B 1 190 ? 0.362 40.562 14.938 1 72.31 190 ASP B N 1
ATOM 3495 C CA . ASP B 1 190 ? -0.214 39.594 15.828 1 72.31 190 ASP B CA 1
ATOM 3496 C C . ASP B 1 190 ? -1.468 40.125 16.516 1 72.31 190 ASP B C 1
ATOM 3498 O O . ASP B 1 190 ? -2.176 39.375 17.203 1 72.31 190 ASP B O 1
ATOM 3502 N N . SER B 1 191 ? -1.743 41.312 16.406 1 72.38 191 SER B N 1
ATOM 3503 C CA . SER B 1 191 ? -2.799 41.938 17.188 1 72.38 191 SER B CA 1
ATOM 3504 C C . SER B 1 191 ? -4.168 41.375 16.844 1 72.38 191 SER B C 1
ATOM 3506 O O . SER B 1 191 ? -5.082 41.375 17.672 1 72.38 191 SER B O 1
ATOM 3508 N N . ARG B 1 192 ? -4.34 40.875 15.734 1 71.94 192 ARG B N 1
ATOM 3509 C CA . ARG B 1 192 ? -5.652 40.406 15.289 1 71.94 192 ARG B CA 1
ATOM 3510 C C . ARG B 1 192 ? -5.738 38.906 15.305 1 71.94 192 ARG B C 1
ATOM 3512 O O . ARG B 1 192 ? -6.762 38.312 14.93 1 71.94 192 ARG B O 1
ATOM 3519 N N . LEU B 1 193 ? -4.738 38.312 15.906 1 75.44 193 LEU B N 1
ATOM 3520 C CA . LEU B 1 193 ? -4.723 36.844 15.859 1 75.44 193 LEU B CA 1
ATOM 3521 C C . LEU B 1 193 ? -5.512 36.281 17.031 1 75.44 193 LEU B C 1
ATOM 3523 O O . LEU B 1 193 ? -5.547 36.844 18.109 1 75.44 193 LEU B O 1
ATOM 3527 N N . SER B 1 194 ? -6.184 35.219 16.641 1 77.31 194 SER B N 1
ATOM 3528 C CA . SER B 1 194 ? -6.828 34.469 17.719 1 77.31 194 SER B CA 1
ATOM 3529 C C . SER B 1 194 ? -5.801 33.938 18.703 1 77.31 194 SER B C 1
ATOM 3531 O O . SER B 1 194 ? -4.621 33.812 18.375 1 77.31 194 SER B O 1
ATOM 3533 N N . GLU B 1 195 ? -6.246 33.688 19.922 1 79 195 GLU B N 1
ATOM 3534 C CA . GLU B 1 195 ? -5.367 33.219 20.984 1 79 195 GLU B CA 1
ATOM 3535 C C . GLU B 1 195 ? -4.641 31.938 20.578 1 79 195 GLU B C 1
ATOM 3537 O O . GLU B 1 195 ? -3.439 31.797 20.812 1 79 195 GLU B O 1
ATOM 3542 N N . ILE B 1 196 ? -5.324 31.062 19.953 1 76.62 196 ILE B N 1
ATOM 3543 C CA . ILE B 1 196 ? -4.73 29.781 19.594 1 76.62 196 ILE B CA 1
ATOM 3544 C C . ILE B 1 196 ? -3.668 30 18.516 1 76.62 196 ILE B C 1
ATOM 3546 O O . ILE B 1 196 ? -2.611 29.359 18.547 1 76.62 196 ILE B O 1
ATOM 3550 N N . VAL B 1 197 ? -3.939 30.812 17.594 1 78.44 197 VAL B N 1
ATOM 3551 C CA . VAL B 1 197 ? -2.996 31.094 16.516 1 78.44 197 VAL B CA 1
ATOM 3552 C C . VAL B 1 197 ? -1.74 31.75 17.078 1 78.44 197 VAL B C 1
ATOM 3554 O O . VAL B 1 197 ? -0.621 31.391 16.703 1 78.44 197 VAL B O 1
ATOM 3557 N N . ARG B 1 198 ? -1.927 32.562 18.031 1 80.19 198 ARG B N 1
ATOM 3558 C CA . ARG B 1 198 ? -0.795 33.25 18.656 1 80.19 198 ARG B CA 1
ATOM 3559 C C . ARG B 1 198 ? 0.075 32.25 19.438 1 80.19 198 ARG B C 1
ATOM 3561 O O . ARG B 1 198 ? 1.304 32.312 19.359 1 80.19 198 ARG B O 1
ATOM 3568 N N . LYS B 1 199 ? -0.589 31.422 20.062 1 80.06 199 LYS B N 1
ATOM 3569 C CA . LYS B 1 199 ? 0.11 30.469 20.938 1 80.06 199 LYS B CA 1
ATOM 3570 C C . LYS B 1 199 ? 0.855 29.422 20.125 1 80.06 199 LYS B C 1
ATOM 3572 O O . LYS B 1 199 ? 1.87 28.891 20.562 1 80.06 199 LYS B O 1
ATOM 3577 N N . THR B 1 200 ? 0.403 29.25 18.953 1 82.69 200 THR B N 1
ATOM 3578 C CA . THR B 1 200 ? 0.93 28.125 18.188 1 82.69 200 THR B CA 1
ATOM 3579 C C . THR B 1 200 ? 1.715 28.609 16.984 1 82.69 200 THR B C 1
ATOM 3581 O O . THR B 1 200 ? 2.197 27.797 16.188 1 82.69 200 THR B O 1
ATOM 3584 N N . LYS B 1 201 ? 1.849 29.859 16.844 1 87.5 201 LYS B N 1
ATOM 3585 C CA . LYS B 1 201 ? 2.512 30.422 15.672 1 87.5 201 LYS B CA 1
ATOM 3586 C C . LYS B 1 201 ? 3.953 29.938 15.57 1 87.5 201 LYS B C 1
ATOM 3588 O O . LYS B 1 201 ? 4.754 30.156 16.484 1 87.5 201 LYS B O 1
ATOM 3593 N N . PRO B 1 202 ? 4.207 29.328 14.461 1 91.88 202 PRO B N 1
ATOM 3594 C CA . PRO B 1 202 ? 5.582 28.859 14.281 1 91.88 202 PRO B CA 1
ATOM 3595 C C . PRO B 1 202 ? 6.473 29.891 13.594 1 91.88 202 PRO B C 1
ATOM 3597 O O . PRO B 1 202 ? 5.98 30.906 13.102 1 91.88 202 PRO B O 1
ATOM 3600 N N . CYS B 1 203 ? 7.824 29.656 13.703 1 91.31 203 CYS B N 1
ATOM 3601 C CA . CYS B 1 203 ? 8.781 30.453 12.93 1 91.31 203 CYS B CA 1
ATOM 3602 C C . CYS B 1 203 ? 8.969 29.875 11.539 1 91.31 203 CYS B C 1
ATOM 3604 O O . CYS B 1 203 ? 9 28.641 11.367 1 91.31 203 CYS B O 1
ATOM 3606 N N . PHE B 1 204 ? 9.047 30.781 10.547 1 92.06 204 PHE B N 1
ATOM 3607 C CA . PHE B 1 204 ? 9.242 30.359 9.172 1 92.06 204 PHE B CA 1
ATOM 3608 C C . PHE B 1 204 ? 10.508 30.969 8.586 1 92.06 204 PHE B C 1
ATOM 3610 O O . PHE B 1 204 ? 10.836 32.125 8.883 1 92.06 204 PHE B O 1
ATOM 3617 N N . ASP B 1 205 ? 11.125 30.125 7.789 1 89.06 205 ASP B N 1
ATOM 3618 C CA . ASP B 1 205 ? 12.055 30.766 6.863 1 89.06 205 ASP B CA 1
ATOM 3619 C C . ASP B 1 205 ? 11.305 31.484 5.746 1 89.06 205 ASP B C 1
ATOM 3621 O O . ASP B 1 205 ? 10.305 30.969 5.234 1 89.06 205 ASP B O 1
ATOM 3625 N N . GLU B 1 206 ? 11.867 32.594 5.34 1 90.12 206 GLU B N 1
ATOM 3626 C CA . GLU B 1 206 ? 11.203 33.438 4.332 1 90.12 206 GLU B CA 1
ATOM 3627 C C . GLU B 1 206 ? 11.047 32.656 3.018 1 90.12 206 GLU B C 1
ATOM 3629 O O . GLU B 1 206 ? 10.031 32.812 2.328 1 90.12 206 GLU B O 1
ATOM 3634 N N . CYS B 1 207 ? 11.977 31.922 2.719 1 93.62 207 CYS B N 1
ATOM 3635 C CA . CYS B 1 207 ? 11.945 31.219 1.441 1 93.62 207 CYS B CA 1
ATOM 3636 C C . CYS B 1 207 ? 10.812 30.203 1.405 1 93.62 207 CYS B C 1
ATOM 3638 O O . CYS B 1 207 ? 10.219 29.969 0.354 1 93.62 207 CYS B O 1
ATOM 3640 N N . LEU B 1 208 ? 10.492 29.641 2.541 1 96.06 208 LEU B N 1
ATOM 3641 C CA . LEU B 1 208 ? 9.414 28.656 2.609 1 96.06 208 LEU B CA 1
ATOM 3642 C C . LEU B 1 208 ? 8.062 29.328 2.402 1 96.06 208 LEU B C 1
ATOM 3644 O O . LEU B 1 208 ? 7.188 28.797 1.717 1 96.06 208 LEU B O 1
ATOM 3648 N N . VAL B 1 209 ? 7.941 30.469 2.955 1 95.19 209 VAL B N 1
ATOM 3649 C CA . VAL B 1 209 ? 6.707 31.25 2.832 1 95.19 209 VAL B CA 1
ATOM 3650 C C . VAL B 1 209 ? 6.516 31.688 1.382 1 95.19 209 VAL B C 1
ATOM 3652 O O . VAL B 1 209 ? 5.414 31.578 0.837 1 95.19 209 VAL B O 1
ATOM 3655 N N . GLU B 1 210 ? 7.562 32.156 0.785 1 95.88 210 GLU B N 1
ATOM 3656 C CA . GLU B 1 210 ? 7.496 32.562 -0.611 1 95.88 210 GLU B CA 1
ATOM 3657 C C . GLU B 1 210 ? 7.07 31.406 -1.516 1 95.88 210 GLU B C 1
ATOM 3659 O O . GLU B 1 210 ? 6.262 31.594 -2.426 1 95.88 210 GLU B O 1
ATOM 3664 N N . ASN B 1 211 ? 7.586 30.328 -1.255 1 96.81 211 ASN B N 1
ATOM 3665 C CA . ASN B 1 211 ? 7.234 29.156 -2.047 1 96.81 211 ASN B CA 1
ATOM 3666 C C . ASN B 1 211 ? 5.758 28.797 -1.899 1 96.81 211 ASN B C 1
ATOM 3668 O O . ASN B 1 211 ? 5.09 28.469 -2.885 1 96.81 211 ASN B O 1
ATOM 3672 N N . TYR B 1 212 ? 5.324 28.844 -0.767 1 96.94 212 TYR B N 1
ATOM 3673 C CA . TYR B 1 212 ? 3.918 28.594 -0.485 1 96.94 212 TYR B CA 1
ATOM 3674 C C . TYR B 1 212 ? 3.023 29.562 -1.244 1 96.94 212 TYR B C 1
ATOM 3676 O O . TYR B 1 212 ? 2.059 29.156 -1.894 1 96.94 212 TYR B O 1
ATOM 3684 N N . LEU B 1 213 ? 3.375 30.781 -1.165 1 95.25 213 LEU B N 1
ATOM 3685 C CA . LEU B 1 213 ? 2.541 31.828 -1.751 1 95.25 213 LEU B CA 1
ATOM 3686 C C . LEU B 1 213 ? 2.551 31.734 -3.273 1 95.25 213 LEU B C 1
ATOM 3688 O O . LEU B 1 213 ? 1.617 32.188 -3.932 1 95.25 213 LEU B O 1
ATOM 3692 N N . LYS B 1 214 ? 3.545 31.109 -3.822 1 96.38 214 LYS B N 1
ATOM 3693 C CA . LYS B 1 214 ? 3.664 30.969 -5.27 1 96.38 214 LYS B CA 1
ATOM 3694 C C . LYS B 1 214 ? 2.822 29.812 -5.781 1 96.38 214 LYS B C 1
ATOM 3696 O O . LYS B 1 214 ? 2.58 29.688 -6.984 1 96.38 214 LYS B O 1
ATOM 3701 N N . GLN B 1 215 ? 2.348 29.016 -4.895 1 96.38 215 GLN B N 1
ATOM 3702 C CA . GLN B 1 215 ? 1.625 27.812 -5.316 1 96.38 215 GLN B CA 1
ATOM 3703 C C . GLN B 1 215 ? 0.19 28.156 -5.711 1 96.38 215 GLN B C 1
ATOM 3705 O O . GLN B 1 215 ? -0.356 29.172 -5.281 1 96.38 215 GLN B O 1
ATOM 3710 N N . LYS B 1 216 ? -0.387 27.25 -6.508 1 95.31 216 LYS B N 1
ATOM 3711 C CA . LYS B 1 216 ? -1.808 27.359 -6.832 1 95.31 216 LYS B CA 1
ATOM 3712 C C . LYS B 1 216 ? -2.672 27.078 -5.605 1 95.31 216 LYS B C 1
ATOM 3714 O O . LYS B 1 216 ? -2.217 26.453 -4.648 1 95.31 216 LYS B O 1
ATOM 3719 N N . HIS B 1 217 ? -3.908 27.484 -5.707 1 93.06 217 HIS B N 1
ATOM 3720 C CA . HIS B 1 217 ? -4.848 27.406 -4.594 1 93.06 217 HIS B CA 1
ATOM 3721 C C . HIS B 1 217 ? -4.973 25.984 -4.07 1 93.06 217 HIS B C 1
ATOM 3723 O O . HIS B 1 217 ? -4.957 25.75 -2.857 1 93.06 217 HIS B O 1
ATOM 3729 N N . GLU B 1 218 ? -5.137 25 -4.961 1 93.5 218 GLU B N 1
ATOM 3730 C CA . GLU B 1 218 ? -5.34 23.609 -4.57 1 93.5 218 GLU B CA 1
ATOM 3731 C C . GLU B 1 218 ? -4.129 23.062 -3.822 1 93.5 218 GLU B C 1
ATOM 3733 O O . GLU B 1 218 ? -4.273 22.281 -2.881 1 93.5 218 GLU B O 1
ATOM 3738 N N . VAL B 1 219 ? -3.014 23.516 -4.211 1 95.88 219 VAL B N 1
ATOM 3739 C CA . VAL B 1 219 ? -1.771 23.078 -3.584 1 95.88 219 VAL B CA 1
ATOM 3740 C C . VAL B 1 219 ? -1.611 23.75 -2.225 1 95.88 219 VAL B C 1
ATOM 3742 O O . VAL B 1 219 ? -1.258 23.109 -1.238 1 95.88 219 VAL B O 1
ATOM 3745 N N . ARG B 1 220 ? -1.955 24.969 -2.146 1 95.81 220 ARG B N 1
ATOM 3746 C CA . ARG B 1 220 ? -1.868 25.703 -0.885 1 95.81 220 ARG B CA 1
ATOM 3747 C C . ARG B 1 220 ? -2.762 25.062 0.176 1 95.81 220 ARG B C 1
ATOM 3749 O O . ARG B 1 220 ? -2.412 25.047 1.357 1 95.81 220 ARG B O 1
ATOM 3756 N N . GLU B 1 221 ? -3.826 24.578 -0.286 1 92.94 221 GLU B N 1
ATOM 3757 C CA . GLU B 1 221 ? -4.742 23.938 0.645 1 92.94 221 GLU B CA 1
ATOM 3758 C C . GLU B 1 221 ? -4.098 22.719 1.297 1 92.94 221 GLU B C 1
ATOM 3760 O O . GLU B 1 221 ? -4.195 22.531 2.512 1 92.94 221 GLU B O 1
ATOM 3765 N N . THR B 1 222 ? -3.447 21.938 0.504 1 94.81 222 THR B N 1
ATOM 3766 C CA . THR B 1 222 ? -2.826 20.734 1.043 1 94.81 222 THR B CA 1
ATOM 3767 C C . THR B 1 222 ? -1.611 21.078 1.896 1 94.81 222 THR B C 1
ATOM 3769 O O . THR B 1 222 ? -1.367 20.453 2.928 1 94.81 222 THR B O 1
ATOM 3772 N N . MET B 1 223 ? -0.885 22.078 1.462 1 97.19 223 MET B N 1
ATOM 3773 C CA . MET B 1 223 ? 0.253 22.547 2.252 1 97.19 223 MET B CA 1
ATOM 3774 C C . MET B 1 223 ? -0.209 23.125 3.584 1 97.19 223 MET B C 1
ATOM 3776 O O . MET B 1 223 ? 0.421 22.891 4.617 1 97.19 223 MET B O 1
ATOM 3780 N N . SER B 1 224 ? -1.286 23.828 3.52 1 95.94 224 SER B N 1
ATOM 3781 C CA . SER B 1 224 ? -1.866 24.391 4.734 1 95.94 224 SER B CA 1
ATOM 3782 C C . SER B 1 224 ? -2.303 23.297 5.699 1 95.94 224 SER B C 1
ATOM 3784 O O . SER B 1 224 ? -2.053 23.391 6.902 1 95.94 224 SER B O 1
ATOM 3786 N N . THR B 1 225 ? -2.895 22.312 5.137 1 94.12 225 THR B N 1
ATOM 3787 C CA . THR B 1 225 ? -3.334 21.188 5.953 1 94.12 225 THR B CA 1
ATOM 3788 C C . THR B 1 225 ? -2.146 20.531 6.645 1 94.12 225 THR B C 1
ATOM 3790 O O . THR B 1 225 ? -2.195 20.25 7.844 1 94.12 225 THR B O 1
ATOM 3793 N N . ALA B 1 226 ? -1.125 20.297 5.945 1 97.12 226 ALA B N 1
ATOM 3794 C CA . ALA B 1 226 ? 0.063 19.672 6.516 1 97.12 226 ALA B CA 1
ATOM 3795 C C . ALA B 1 226 ? 0.626 20.516 7.66 1 97.12 226 ALA B C 1
ATOM 3797 O O . ALA B 1 226 ? 0.994 19.984 8.711 1 97.12 226 ALA B O 1
ATOM 3798 N N . LEU B 1 227 ? 0.678 21.797 7.449 1 97.19 227 LEU B N 1
ATOM 3799 C CA . LEU B 1 227 ? 1.183 22.688 8.484 1 97.19 227 LEU B CA 1
ATOM 3800 C C . LEU B 1 227 ? 0.319 22.609 9.742 1 97.19 227 LEU B C 1
ATOM 3802 O O . LEU B 1 227 ? 0.838 22.453 10.844 1 97.19 227 LEU B O 1
ATOM 3806 N N . LEU B 1 228 ? -0.946 22.688 9.578 1 94.94 228 LEU B N 1
ATOM 3807 C CA . LEU B 1 228 ? -1.854 22.719 10.719 1 94.94 228 LEU B CA 1
ATOM 3808 C C . LEU B 1 228 ? -1.842 21.375 11.461 1 94.94 228 LEU B C 1
ATOM 3810 O O . LEU B 1 228 ? -1.959 21.344 12.688 1 94.94 228 LEU B O 1
ATOM 3814 N N . VAL B 1 229 ? -1.736 20.328 10.711 1 95.94 229 VAL B N 1
ATOM 3815 C CA . VAL B 1 229 ? -1.639 19 11.336 1 95.94 229 VAL B CA 1
ATOM 3816 C C . VAL B 1 229 ? -0.371 18.922 12.18 1 95.94 229 VAL B C 1
ATOM 3818 O O . VAL B 1 229 ? -0.405 18.453 13.32 1 95.94 229 VAL B O 1
ATOM 3821 N N . ALA B 1 230 ? 0.717 19.375 11.641 1 96.81 230 ALA B N 1
ATOM 3822 C CA . ALA B 1 230 ? 1.978 19.375 12.383 1 96.81 230 ALA B CA 1
ATOM 3823 C C . ALA B 1 230 ? 1.858 20.188 13.664 1 96.81 230 ALA B C 1
ATOM 3825 O O . ALA B 1 230 ? 2.27 19.734 14.734 1 96.81 230 ALA B O 1
ATOM 3826 N N . LEU B 1 231 ? 1.26 21.312 13.547 1 94.81 231 LEU B N 1
ATOM 3827 C CA . LEU B 1 231 ? 1.123 22.203 14.695 1 94.81 231 LEU B CA 1
ATOM 3828 C C . LEU B 1 231 ? 0.181 21.625 15.734 1 94.81 231 LEU B C 1
ATOM 3830 O O . LEU B 1 231 ? 0.453 21.688 16.938 1 94.81 231 LEU B O 1
ATOM 3834 N N . THR B 1 232 ? -0.877 21.094 15.25 1 92.81 232 THR B N 1
ATOM 3835 C CA . THR B 1 232 ? -1.841 20.484 16.156 1 92.81 232 THR B CA 1
ATOM 3836 C C . THR B 1 232 ? -1.209 19.328 16.922 1 92.81 232 THR B C 1
ATOM 3838 O O . THR B 1 232 ? -1.371 19.203 18.141 1 92.81 232 THR B O 1
ATOM 3841 N N . PHE B 1 233 ? -0.54 18.547 16.219 1 94.81 233 PHE B N 1
ATOM 3842 C CA . PHE B 1 233 ? 0.127 17.406 16.859 1 94.81 233 PHE B CA 1
ATOM 3843 C C . PHE B 1 233 ? 1.151 17.891 17.875 1 94.81 233 PHE B C 1
ATOM 3845 O O . PHE B 1 233 ? 1.202 17.391 19 1 94.81 233 PHE B O 1
ATOM 3852 N N . SER B 1 234 ? 1.915 18.844 17.547 1 93.25 234 SER B N 1
ATOM 3853 C CA . SER B 1 234 ? 2.963 19.375 18.406 1 93.25 234 SER B CA 1
ATOM 3854 C C . SER B 1 234 ? 2.375 20 19.672 1 93.25 234 SER B C 1
ATOM 3856 O O . SER B 1 234 ? 2.838 19.719 20.781 1 93.25 234 SER B O 1
ATOM 3858 N N . ASN B 1 235 ? 1.332 20.688 19.516 1 87.88 235 ASN B N 1
ATOM 3859 C CA . ASN B 1 235 ? 0.802 21.484 20.609 1 87.88 235 ASN B CA 1
ATOM 3860 C C . ASN B 1 235 ? -0.167 20.688 21.469 1 87.88 235 ASN B C 1
ATOM 3862 O O . ASN B 1 235 ? -0.157 20.797 22.703 1 87.88 235 ASN B O 1
ATOM 3866 N N . GLU B 1 236 ? -1.01 19.906 20.797 1 86.69 236 GLU B N 1
ATOM 3867 C CA . GLU B 1 236 ? -2.086 19.234 21.516 1 86.69 236 GLU B CA 1
ATOM 3868 C C . GLU B 1 236 ? -1.65 17.844 21.984 1 86.69 236 GLU B C 1
ATOM 3870 O O . GLU B 1 236 ? -2.156 17.344 23 1 86.69 236 GLU B O 1
ATOM 3875 N N . ILE B 1 237 ? -0.765 17.312 21.328 1 87.38 237 ILE B N 1
ATOM 3876 C CA . ILE B 1 237 ? -0.418 15.93 21.641 1 87.38 237 ILE B CA 1
ATOM 3877 C C . ILE B 1 237 ? 0.91 15.883 22.391 1 87.38 237 ILE B C 1
ATOM 3879 O O . ILE B 1 237 ? 1 15.289 23.469 1 87.38 237 ILE B O 1
ATOM 3883 N N . LEU B 1 238 ? 1.857 16.609 21.859 1 86.88 238 LEU B N 1
ATOM 3884 C CA . LEU B 1 238 ? 3.166 16.562 22.5 1 86.88 238 LEU B CA 1
ATOM 3885 C C . LEU B 1 238 ? 3.244 17.578 23.656 1 86.88 238 LEU B C 1
ATOM 3887 O O . LEU B 1 238 ? 3.994 17.375 24.609 1 86.88 238 LEU B O 1
ATOM 3891 N N . GLY B 1 239 ? 2.771 18.828 23.5 1 75.69 239 GLY B N 1
ATOM 3892 C CA . GLY B 1 239 ? 2.861 19.906 24.469 1 75.69 239 GLY B CA 1
ATOM 3893 C C . GLY B 1 239 ? 2.127 19.609 25.766 1 75.69 239 GLY B C 1
ATOM 3894 O O . GLY B 1 239 ? 2.299 20.328 26.766 1 75.69 239 GLY B O 1
ATOM 3895 N N . ASP B 1 240 ? 1.133 18.891 25.734 1 58.53 240 ASP B N 1
ATOM 3896 C CA . ASP B 1 240 ? 0.404 18.688 26.984 1 58.53 240 ASP B CA 1
ATOM 3897 C C . ASP B 1 240 ? 1.337 18.203 28.094 1 58.53 240 ASP B C 1
ATOM 3899 O O . ASP B 1 240 ? 0.923 18.078 29.25 1 58.53 240 ASP B O 1
ATOM 3903 N N . ASN B 1 241 ? 2.635 17.891 27.922 1 44.03 241 ASN B N 1
ATOM 3904 C CA . ASN B 1 241 ? 3.443 17.438 29.047 1 44.03 241 ASN B CA 1
ATOM 3905 C C . ASN B 1 241 ? 4.094 18.609 29.781 1 44.03 241 ASN B C 1
ATOM 3907 O O . ASN B 1 241 ? 4.848 18.391 30.734 1 44.03 241 ASN B O 1
ATOM 3911 N N . SER B 1 242 ? 4.109 19.844 29.297 1 37.53 242 SER B N 1
ATOM 3912 C CA . SER B 1 242 ? 4.703 20.797 30.219 1 37.53 242 SER B CA 1
ATOM 3913 C C . SER B 1 242 ? 3.672 21.312 31.219 1 37.53 242 SER B C 1
ATOM 3915 O O . SER B 1 242 ? 2.482 21.391 30.906 1 37.53 242 SER B O 1
#

Organism: Artemia franciscana (NCBI:txid6661)